Protein AF-W6ZY17-F1 (afdb_monomer)

Organism: NCBI:txid1237626

Structure (mmCIF, N/CA/C/O backbone):
data_AF-W6ZY17-F1
#
_entry.id   AF-W6ZY17-F1
#
loop_
_atom_site.group_PDB
_atom_site.id
_atom_site.type_symbol
_atom_site.label_atom_id
_atom_site.label_alt_id
_atom_site.label_comp_id
_atom_site.label_asym_id
_atom_site.label_entity_id
_atom_site.label_seq_id
_atom_site.pdbx_PDB_ins_code
_atom_site.Cartn_x
_atom_site.Cartn_y
_atom_site.Cartn_z
_atom_site.occupancy
_atom_site.B_iso_or_equiv
_atom_site.auth_seq_id
_atom_site.auth_comp_id
_atom_site.auth_asym_id
_atom_site.auth_atom_id
_atom_site.pdbx_PDB_model_num
ATOM 1 N N . MET A 1 1 ? 20.956 3.060 13.262 1.00 38.06 1 MET A N 1
ATOM 2 C CA . MET A 1 1 ? 20.795 1.591 13.210 1.00 38.06 1 MET A CA 1
ATOM 3 C C . MET A 1 1 ? 19.369 1.280 13.627 1.00 38.06 1 MET A C 1
ATOM 5 O O . MET A 1 1 ? 19.031 1.541 14.773 1.00 38.06 1 MET A O 1
ATOM 9 N N . GLY A 1 2 ? 18.515 0.884 12.680 1.00 46.09 2 GLY A N 1
ATOM 10 C CA . GLY A 1 2 ? 17.110 0.555 12.945 1.00 46.09 2 GLY A CA 1
ATOM 11 C C . GLY A 1 2 ? 16.987 -0.830 13.575 1.00 46.09 2 GLY A C 1
ATOM 12 O O . GLY A 1 2 ? 17.774 -1.718 13.255 1.00 46.09 2 GLY A O 1
ATOM 13 N N . LEU A 1 3 ? 16.044 -0.989 14.503 1.00 40.75 3 LEU A N 1
ATOM 14 C CA . LEU A 1 3 ? 15.750 -2.272 15.137 1.00 40.75 3 LEU A CA 1
ATOM 15 C C . LEU A 1 3 ? 15.208 -3.277 14.103 1.00 40.75 3 LEU A C 1
ATOM 17 O O . LEU A 1 3 ? 14.509 -2.864 13.174 1.00 40.75 3 LEU A O 1
ATOM 21 N N . PRO A 1 4 ? 15.487 -4.583 14.265 1.00 54.41 4 PRO A N 1
ATOM 22 C CA . PRO A 1 4 ? 14.850 -5.621 13.463 1.00 54.41 4 PRO A CA 1
ATOM 23 C C . PRO A 1 4 ? 13.333 -5.559 13.688 1.00 54.41 4 PRO A C 1
ATOM 25 O O . PRO A 1 4 ? 12.892 -5.430 14.826 1.00 54.41 4 PRO A O 1
ATOM 28 N N . TYR A 1 5 ? 12.546 -5.650 12.613 1.00 59.06 5 TYR A N 1
ATOM 29 C CA . TYR A 1 5 ? 11.080 -5.486 12.538 1.00 59.06 5 TYR A CA 1
ATOM 30 C C . TYR A 1 5 ? 10.223 -6.412 13.442 1.00 59.06 5 TYR A C 1
ATOM 32 O O . TYR A 1 5 ? 9.010 -6.510 13.257 1.00 59.06 5 TYR A O 1
ATOM 40 N N . GLN A 1 6 ? 10.814 -7.113 14.411 1.00 55.78 6 GLN A N 1
ATOM 41 C CA . GLN A 1 6 ? 10.125 -8.096 15.242 1.00 55.78 6 GLN A CA 1
ATOM 42 C C . GLN A 1 6 ? 9.003 -7.441 16.047 1.00 55.78 6 GLN A C 1
ATOM 44 O O . GLN A 1 6 ? 9.242 -6.573 16.884 1.00 55.78 6 GLN A O 1
ATOM 49 N N . GLY A 1 7 ? 7.769 -7.873 15.784 1.00 71.00 7 GLY A N 1
ATOM 50 C CA . GLY A 1 7 ? 6.582 -7.395 16.493 1.00 71.00 7 GLY A CA 1
ATOM 51 C C . GLY A 1 7 ? 6.106 -5.999 16.080 1.00 71.00 7 GLY A C 1
ATOM 52 O O . GLY A 1 7 ? 5.272 -5.411 16.770 1.00 71.00 7 GLY A O 1
ATOM 53 N N . VAL A 1 8 ? 6.600 -5.440 14.969 1.00 82.50 8 VAL A N 1
ATOM 54 C CA . VAL A 1 8 ? 6.052 -4.185 14.441 1.00 82.50 8 VAL A CA 1
ATOM 55 C C . VAL A 1 8 ? 4.723 -4.486 13.752 1.00 82.50 8 VAL A C 1
ATOM 57 O O . VAL A 1 8 ? 4.689 -5.079 12.676 1.00 82.50 8 VAL A O 1
ATOM 60 N N . SER A 1 9 ? 3.618 -4.070 14.375 1.00 92.69 9 SER A N 1
ATOM 61 C CA . SER A 1 9 ? 2.296 -4.136 13.740 1.00 92.69 9 SER A CA 1
ATOM 62 C C . SER A 1 9 ? 2.263 -3.319 12.442 1.00 92.69 9 SER A C 1
ATOM 64 O O . SER A 1 9 ? 2.920 -2.279 12.337 1.00 92.69 9 SER A O 1
ATOM 66 N N . PHE A 1 10 ? 1.445 -3.735 11.474 1.00 95.31 10 PHE A N 1
ATOM 67 C CA . PHE A 1 10 ? 1.304 -3.019 10.201 1.00 95.31 10 PHE A CA 1
ATOM 68 C C . PHE A 1 10 ? 0.855 -1.560 10.389 1.00 95.31 10 PHE A C 1
ATOM 70 O O . PHE A 1 10 ? 1.359 -0.651 9.731 1.00 95.31 10 PHE A O 1
ATOM 77 N N . LYS A 1 11 ? -0.019 -1.308 11.374 1.00 96.06 11 LYS A N 1
ATOM 78 C CA . LYS A 1 11 ? -0.367 0.045 11.834 1.00 96.06 11 LYS A CA 1
ATOM 79 C C . LYS A 1 11 ? 0.875 0.878 12.164 1.00 96.06 11 LYS A C 1
ATOM 81 O O . LYS A 1 11 ? 0.984 2.023 11.730 1.00 96.06 11 LYS A O 1
ATOM 86 N N . ASN A 1 12 ? 1.795 0.324 12.952 1.00 95.12 12 ASN A N 1
ATOM 87 C CA . ASN A 1 12 ? 2.995 1.039 13.383 1.00 95.12 12 ASN A CA 1
ATOM 88 C C . ASN A 1 12 ? 3.953 1.278 12.215 1.00 95.12 12 ASN A C 1
ATOM 90 O O . ASN A 1 12 ? 4.565 2.341 12.161 1.00 95.12 12 ASN A O 1
ATOM 94 N N . TYR A 1 13 ? 4.034 0.342 11.264 1.00 95.00 13 TYR A N 1
ATOM 95 C CA . TYR A 1 13 ? 4.748 0.565 10.009 1.00 95.00 13 TYR A CA 1
ATOM 96 C C . TYR A 1 13 ? 4.184 1.784 9.261 1.00 95.00 13 TYR A C 1
ATOM 98 O O . TYR A 1 13 ? 4.935 2.712 8.966 1.00 95.00 13 TYR A O 1
ATOM 106 N N . MET A 1 14 ? 2.863 1.864 9.075 1.00 97.00 14 MET A N 1
ATOM 107 C CA . MET A 1 14 ? 2.231 3.014 8.410 1.00 97.00 14 MET A CA 1
ATOM 108 C C . MET A 1 14 ? 2.504 4.340 9.128 1.00 97.00 14 MET A C 1
ATOM 110 O O . MET A 1 14 ? 2.848 5.335 8.495 1.00 97.00 14 MET A O 1
ATOM 114 N N . LEU A 1 15 ? 2.399 4.362 10.459 1.00 95.62 15 LEU A N 1
ATOM 115 C CA . LEU A 1 15 ? 2.688 5.561 11.253 1.00 95.62 15 LEU A CA 1
ATOM 116 C C . LEU A 1 15 ? 4.179 5.921 11.245 1.00 95.62 15 LEU A C 1
ATOM 118 O O . LEU A 1 15 ? 4.531 7.092 11.357 1.00 95.62 15 LEU A O 1
ATOM 122 N N . SER A 1 16 ? 5.077 4.950 11.076 1.00 94.38 16 SER A N 1
ATOM 123 C CA . SER A 1 16 ? 6.513 5.233 10.999 1.00 94.38 16 SER A CA 1
ATOM 124 C C . SER A 1 16 ? 6.873 6.101 9.788 1.00 94.38 16 SER A C 1
ATOM 126 O O . SER A 1 16 ? 7.794 6.916 9.879 1.00 94.38 16 SER A O 1
ATOM 128 N N . LEU A 1 17 ? 6.094 6.018 8.700 1.00 94.56 17 LEU A N 1
ATOM 129 C CA . LEU A 1 17 ? 6.279 6.851 7.511 1.00 94.56 17 LEU A CA 1
ATOM 130 C C . LEU A 1 17 ? 6.093 8.342 7.828 1.00 94.56 17 LEU A C 1
ATOM 132 O O . LEU A 1 17 ? 6.803 9.178 7.271 1.00 94.56 17 LEU A O 1
ATOM 136 N N . THR A 1 18 ? 5.217 8.699 8.778 1.00 92.94 18 THR A N 1
ATOM 137 C CA . THR A 1 18 ? 4.999 10.110 9.144 1.00 92.94 18 THR A CA 1
ATOM 138 C C . THR A 1 18 ? 6.190 10.736 9.861 1.00 92.94 18 THR A C 1
ATOM 140 O O . THR A 1 18 ? 6.436 11.930 9.711 1.00 92.94 18 THR A O 1
ATOM 143 N N . ASN A 1 19 ? 6.968 9.937 10.597 1.00 88.44 19 ASN A N 1
ATOM 144 C CA . ASN A 1 19 ? 8.129 10.426 11.350 1.00 88.44 19 ASN A CA 1
ATOM 145 C C . ASN A 1 19 ? 9.293 10.833 10.434 1.00 88.44 19 ASN A C 1
ATOM 147 O O . ASN A 1 19 ? 10.203 11.545 10.853 1.00 88.44 19 ASN A O 1
ATOM 151 N N . ARG A 1 20 ? 9.281 10.374 9.178 1.00 82.56 20 ARG A N 1
ATOM 152 C CA . ARG A 1 20 ? 10.317 10.698 8.191 1.00 82.56 20 ARG A CA 1
ATOM 153 C C . ARG A 1 20 ? 10.077 12.049 7.519 1.00 82.56 20 ARG A C 1
ATOM 155 O O . ARG A 1 20 ? 11.038 12.694 7.124 1.00 82.56 20 ARG A O 1
ATOM 162 N N . VAL A 1 21 ? 8.827 12.513 7.469 1.00 79.44 21 VAL A N 1
ATOM 163 C CA . VAL A 1 21 ? 8.467 13.827 6.907 1.00 79.44 21 VAL A CA 1
ATOM 164 C C . VAL A 1 21 ? 8.970 14.970 7.793 1.00 79.44 21 VAL A C 1
ATOM 166 O O . VAL A 1 21 ? 9.434 15.996 7.303 1.00 79.44 21 VAL A O 1
ATOM 169 N N . THR A 1 22 ? 8.918 14.795 9.116 1.00 63.94 22 THR A N 1
ATOM 170 C CA . THR A 1 22 ? 9.273 15.847 10.081 1.00 63.94 22 THR A CA 1
ATOM 171 C C . THR A 1 22 ? 10.752 16.218 10.076 1.00 63.94 22 THR A C 1
ATOM 173 O O . THR A 1 22 ? 11.078 17.339 10.442 1.00 63.94 22 THR A O 1
ATOM 176 N N . GLY A 1 23 ? 11.639 15.315 9.645 1.00 60.38 23 GLY A N 1
ATOM 177 C CA . GLY A 1 23 ? 13.075 15.597 9.567 1.00 60.38 23 GLY A CA 1
ATOM 178 C C . GLY A 1 23 ? 13.468 16.515 8.408 1.00 60.38 23 GLY A C 1
ATOM 179 O O . GLY A 1 23 ? 14.527 17.124 8.462 1.00 60.38 23 GLY A O 1
ATOM 180 N N . THR A 1 24 ? 12.632 16.623 7.372 1.00 57.47 24 THR A N 1
ATOM 181 C CA . THR A 1 24 ? 12.942 17.395 6.155 1.00 57.47 24 THR A CA 1
ATOM 182 C C . THR A 1 24 ? 12.257 18.763 6.142 1.00 57.47 24 THR A C 1
ATOM 184 O O . THR A 1 24 ? 12.752 19.697 5.524 1.00 57.47 24 THR A O 1
ATOM 187 N N . LEU A 1 25 ? 11.127 18.912 6.844 1.00 56.41 25 LEU A N 1
ATOM 188 C CA . LEU A 1 25 ? 10.341 20.152 6.835 1.00 56.41 25 LEU A CA 1
ATOM 189 C C . LEU A 1 25 ? 10.909 21.273 7.720 1.00 56.41 25 LEU A C 1
ATOM 191 O O . LEU A 1 25 ? 10.518 22.420 7.539 1.00 56.41 25 LEU A O 1
ATOM 195 N N . SER A 1 26 ? 11.804 20.984 8.670 1.00 56.00 26 SER A N 1
ATOM 196 C CA . SER A 1 26 ? 12.344 22.007 9.582 1.00 56.00 26 SER A CA 1
ATOM 197 C C . SER A 1 26 ? 13.368 22.952 8.946 1.00 56.00 26 SER A C 1
ATOM 199 O O . SER A 1 26 ? 13.717 23.947 9.568 1.00 56.00 26 SER A O 1
ATOM 201 N N . GLU A 1 27 ? 13.858 22.660 7.740 1.00 56.84 27 GLU A N 1
ATOM 202 C CA . GLU A 1 27 ? 14.923 23.442 7.084 1.00 56.84 27 GLU A CA 1
ATOM 203 C C . GLU A 1 27 ? 14.443 24.223 5.854 1.00 56.84 27 GLU A C 1
ATOM 205 O O . GLU A 1 27 ? 15.223 24.927 5.219 1.00 56.84 27 GLU A O 1
ATOM 210 N N . ILE A 1 28 ? 13.157 24.122 5.513 1.00 55.88 28 ILE A N 1
ATOM 211 C CA . ILE A 1 28 ? 12.610 24.684 4.282 1.00 55.88 28 ILE A CA 1
ATOM 212 C C . ILE A 1 28 ? 11.568 25.755 4.630 1.00 55.88 28 ILE A C 1
ATOM 214 O O . ILE A 1 28 ? 10.365 25.525 4.540 1.00 55.88 28 ILE A O 1
ATOM 218 N N . GLU A 1 29 ? 12.033 26.932 5.054 1.00 57.31 29 GLU A N 1
ATOM 219 C CA . GLU A 1 29 ? 11.161 28.084 5.345 1.00 57.31 29 GLU A CA 1
ATOM 220 C C . GLU A 1 29 ? 10.654 28.811 4.082 1.00 57.31 29 GLU A C 1
ATOM 222 O O . GLU A 1 29 ? 9.789 29.672 4.206 1.00 57.31 29 GLU A O 1
ATOM 227 N N . ASP A 1 30 ? 11.121 28.458 2.873 1.00 59.78 30 ASP A N 1
ATOM 228 C CA . ASP A 1 30 ? 10.898 29.299 1.680 1.00 59.78 30 ASP A CA 1
ATOM 229 C C . ASP A 1 30 ? 10.679 28.532 0.353 1.00 59.78 30 ASP A C 1
ATOM 231 O O . ASP A 1 30 ? 11.086 28.983 -0.719 1.00 59.78 30 ASP A O 1
ATOM 235 N N . VAL A 1 31 ? 10.060 27.341 0.381 1.00 50.50 31 VAL A N 1
ATOM 236 C CA . VAL A 1 31 ? 9.785 26.584 -0.860 1.00 50.50 31 VAL A CA 1
ATOM 237 C C . VAL A 1 31 ? 8.397 26.869 -1.422 1.00 50.50 31 VAL A C 1
ATOM 239 O O . VAL A 1 31 ? 7.363 26.609 -0.806 1.00 50.50 31 VAL A O 1
ATOM 242 N N . SER A 1 32 ? 8.439 27.390 -2.648 1.00 55.50 32 SER A N 1
ATOM 243 C CA . SER A 1 32 ? 7.360 27.530 -3.619 1.00 55.50 32 SER A CA 1
ATOM 244 C C . SER A 1 32 ? 6.426 26.316 -3.684 1.00 55.50 32 SER A C 1
ATOM 246 O O . SER A 1 32 ? 6.858 25.184 -3.503 1.00 55.50 32 SER A O 1
ATOM 248 N N . GLU A 1 33 ? 5.165 26.577 -4.034 1.00 51.97 33 GLU A N 1
ATOM 249 C CA . GLU A 1 33 ? 3.956 25.731 -4.016 1.00 51.97 33 GLU A CA 1
ATOM 250 C C . GLU A 1 33 ? 4.000 24.276 -4.549 1.00 51.97 33 GLU A C 1
ATOM 252 O O . GLU A 1 33 ? 2.980 23.587 -4.471 1.00 51.97 33 GLU A O 1
ATOM 257 N N . GLU A 1 34 ? 5.125 23.735 -5.016 1.00 57.84 34 GLU A N 1
ATOM 258 C CA . GLU A 1 34 ? 5.259 22.302 -5.317 1.00 57.84 34 GLU A CA 1
ATOM 259 C C . GLU A 1 34 ? 5.481 21.509 -4.017 1.00 57.84 34 GLU A C 1
ATOM 261 O O . GLU A 1 34 ? 6.563 21.023 -3.696 1.00 57.84 34 GLU A O 1
ATOM 266 N N . ALA A 1 35 ? 4.420 21.439 -3.210 1.00 69.69 35 ALA A N 1
ATOM 267 C CA . ALA A 1 35 ? 4.436 20.970 -1.828 1.00 69.69 35 ALA A CA 1
ATOM 268 C C . ALA A 1 35 ? 4.568 19.436 -1.707 1.00 69.69 35 ALA A C 1
ATOM 270 O O . ALA A 1 35 ? 3.631 18.741 -1.291 1.00 69.69 35 ALA A O 1
ATOM 271 N N . ASN A 1 36 ? 5.736 18.905 -2.068 1.00 84.81 36 ASN A N 1
ATOM 272 C CA . ASN A 1 36 ? 6.119 17.517 -1.820 1.00 84.81 36 ASN A CA 1
ATOM 273 C C . ASN A 1 36 ? 5.947 17.174 -0.333 1.00 84.81 36 ASN A C 1
ATOM 275 O O . ASN A 1 36 ? 6.361 17.922 0.551 1.00 84.81 36 ASN A O 1
ATOM 279 N N . GLY A 1 37 ? 5.301 16.046 -0.037 1.00 87.25 37 GLY A N 1
ATOM 280 C CA . GLY A 1 37 ? 5.108 15.577 1.339 1.00 87.25 37 GLY A CA 1
ATOM 281 C C . GLY A 1 37 ? 3.963 16.229 2.115 1.00 87.25 37 GLY A C 1
ATOM 282 O O . GLY A 1 37 ? 3.685 15.825 3.249 1.00 87.25 37 GLY A O 1
ATOM 283 N N . ARG A 1 38 ? 3.242 17.197 1.528 1.00 90.44 38 ARG A N 1
ATOM 284 C CA . ARG A 1 38 ? 2.147 17.904 2.215 1.00 90.44 38 ARG A CA 1
ATOM 285 C C . ARG A 1 38 ? 1.043 16.961 2.684 1.00 90.44 38 ARG A C 1
ATOM 287 O O . ARG A 1 38 ? 0.522 17.140 3.783 1.00 90.44 38 ARG A O 1
ATOM 294 N N . ARG A 1 39 ? 0.676 15.962 1.873 1.00 94.31 39 ARG A N 1
ATOM 295 C CA . ARG A 1 39 ? -0.412 15.030 2.206 1.00 94.31 39 ARG A CA 1
ATOM 296 C C . ARG A 1 39 ? -0.068 14.209 3.444 1.00 94.31 39 ARG A C 1
ATOM 298 O O . ARG A 1 39 ? -0.849 14.202 4.393 1.00 94.31 39 ARG A O 1
ATOM 305 N N . LEU A 1 40 ? 1.111 13.593 3.483 1.00 94.50 40 LEU A N 1
ATOM 306 C CA . LEU A 1 40 ? 1.540 12.827 4.652 1.00 94.50 40 LEU A CA 1
ATOM 307 C C . LEU A 1 40 ? 1.761 13.720 5.887 1.00 94.50 40 LEU A C 1
ATOM 309 O O . LEU A 1 40 ? 1.466 13.300 7.003 1.00 94.50 40 LEU A O 1
ATOM 313 N N . GLY A 1 41 ? 2.186 14.974 5.695 1.00 93.12 41 GLY A N 1
ATOM 314 C CA . GLY A 1 41 ? 2.264 15.980 6.759 1.00 93.12 41 GLY A CA 1
ATOM 315 C C . GLY A 1 41 ? 0.907 16.398 7.349 1.00 93.12 41 GLY A C 1
ATOM 316 O O . GLY A 1 41 ? 0.846 16.824 8.500 1.00 93.12 41 GLY A O 1
ATOM 317 N N . ILE A 1 42 ? -0.191 16.267 6.597 1.00 92.56 42 ILE A N 1
ATOM 318 C CA . ILE A 1 42 ? -1.558 16.429 7.123 1.00 92.56 42 ILE A CA 1
ATOM 319 C C . ILE A 1 42 ? -1.954 15.174 7.907 1.00 92.56 42 ILE A C 1
ATOM 321 O O . ILE A 1 42 ? -2.420 15.278 9.037 1.00 92.56 42 ILE A O 1
ATOM 325 N N . LEU A 1 43 ? -1.690 13.988 7.348 1.00 94.75 43 LEU A N 1
ATOM 326 C CA . LEU A 1 43 ? -1.989 12.697 7.983 1.00 94.75 43 LEU A CA 1
ATOM 327 C C . LEU A 1 43 ? -1.157 12.420 9.248 1.00 94.75 43 LEU A C 1
ATOM 329 O O . LEU A 1 43 ? -1.493 11.530 10.027 1.00 94.75 43 LEU A O 1
ATOM 333 N N . SER A 1 44 ? -0.075 13.161 9.484 1.00 94.44 44 SER A N 1
ATOM 334 C CA . SER A 1 44 ? 0.726 13.062 10.709 1.00 94.44 44 SER A CA 1
ATOM 335 C C . SER A 1 44 ? 0.122 13.826 11.891 1.00 94.44 44 SER A C 1
ATOM 337 O O . SER A 1 44 ? 0.475 13.549 13.042 1.00 94.44 44 SER A O 1
ATOM 339 N N . LYS A 1 45 ? -0.820 14.740 11.636 1.00 94.75 45 LYS A N 1
ATOM 340 C CA . LYS A 1 45 ? -1.479 15.557 12.657 1.00 94.75 45 LYS A CA 1
ATOM 341 C C . LYS A 1 45 ? -2.759 14.879 13.131 1.00 94.75 45 LYS A C 1
ATOM 343 O O . LYS A 1 45 ? -3.470 14.257 12.352 1.00 94.75 45 LYS A O 1
ATOM 348 N N . ASP A 1 46 ? -3.032 14.991 14.424 1.00 95.94 46 ASP A N 1
ATOM 349 C CA . ASP A 1 46 ? -4.297 14.550 15.012 1.00 95.94 46 ASP A CA 1
ATOM 350 C C . ASP A 1 46 ? -5.333 15.664 14.799 1.00 95.94 46 ASP A C 1
ATOM 352 O O . ASP A 1 46 ? -5.206 16.740 15.384 1.00 95.94 46 ASP A O 1
ATOM 356 N N . THR A 1 47 ? -6.299 15.453 13.901 1.00 96.00 47 THR A N 1
ATOM 357 C CA . THR A 1 47 ? -7.299 16.468 13.519 1.00 96.00 47 THR A CA 1
ATOM 358 C C . THR A 1 47 ? -8.710 15.887 13.552 1.00 96.00 47 THR A C 1
ATOM 360 O O . THR A 1 47 ? -8.911 14.711 13.274 1.00 96.00 47 THR A O 1
ATOM 363 N N . ASP A 1 48 ? -9.722 16.698 13.857 1.00 96.00 48 ASP A N 1
ATOM 364 C CA . ASP A 1 48 ? -11.126 16.251 13.792 1.00 96.00 48 ASP A CA 1
ATOM 365 C C . ASP A 1 48 ? -11.692 16.261 12.352 1.00 96.00 48 ASP A C 1
ATOM 367 O O . ASP A 1 48 ? -12.860 15.940 12.130 1.00 96.00 48 ASP A O 1
ATOM 371 N N . GLU A 1 49 ? -10.871 16.614 11.360 1.00 95.88 49 GLU A N 1
ATOM 372 C CA . GLU A 1 49 ? -11.265 16.699 9.953 1.00 95.88 49 GLU A CA 1
ATOM 373 C C . GLU A 1 49 ? -11.473 15.314 9.331 1.00 95.88 49 GLU A C 1
ATOM 375 O O . GLU A 1 49 ? -10.858 14.320 9.725 1.00 95.88 49 GLU A O 1
ATOM 380 N N . ILE A 1 50 ? -12.340 15.241 8.322 1.00 95.88 50 ILE A N 1
ATOM 381 C CA . ILE A 1 50 ? -12.510 14.030 7.521 1.00 95.88 50 ILE A CA 1
ATOM 382 C C . ILE A 1 50 ? -11.347 13.935 6.531 1.00 95.88 50 ILE A C 1
ATOM 384 O O . ILE A 1 50 ? -11.021 14.890 5.831 1.00 95.88 50 ILE A O 1
ATOM 388 N N . ILE A 1 51 ? -10.727 12.762 6.462 1.00 94.69 51 ILE A N 1
ATOM 389 C CA . ILE A 1 51 ? -9.716 12.442 5.465 1.00 94.69 51 ILE A CA 1
ATOM 390 C C . ILE A 1 51 ? -10.425 11.978 4.193 1.00 94.69 51 ILE A C 1
ATOM 392 O O . ILE A 1 51 ? -10.861 10.827 4.086 1.00 94.69 51 ILE A O 1
ATOM 396 N N . ASP A 1 52 ? -10.499 12.876 3.218 1.00 94.00 52 ASP A N 1
ATOM 397 C CA . ASP A 1 52 ? -11.018 12.578 1.884 1.00 94.00 52 ASP A CA 1
ATOM 398 C C . ASP A 1 52 ? -9.969 11.924 0.973 1.00 94.00 52 ASP A C 1
ATOM 400 O O . ASP A 1 52 ? -8.772 11.870 1.294 1.00 94.00 52 ASP A O 1
ATOM 404 N N . VAL A 1 53 ? -10.437 11.428 -0.180 1.00 93.12 53 VAL A N 1
ATOM 405 C CA . VAL A 1 53 ? -9.593 10.959 -1.292 1.00 93.12 53 VAL A CA 1
ATOM 406 C C . VAL A 1 53 ? -8.549 12.030 -1.597 1.00 93.12 53 VAL A C 1
ATOM 408 O O . VAL A 1 53 ? -8.869 13.216 -1.687 1.00 93.12 53 VAL A O 1
ATOM 411 N N . TRP A 1 54 ? -7.291 11.632 -1.756 1.00 92.50 54 TRP A N 1
ATOM 412 C CA . TRP A 1 54 ? -6.259 12.595 -2.101 1.00 92.50 54 TRP A CA 1
ATOM 413 C C . TRP A 1 54 ? -6.482 13.145 -3.520 1.00 92.50 54 TRP A C 1
ATOM 415 O O . TRP A 1 54 ? -6.436 12.408 -4.504 1.00 92.50 54 TRP A O 1
ATOM 425 N N . ASN A 1 55 ? -6.716 14.456 -3.616 1.00 87.38 55 ASN A N 1
ATOM 426 C CA . ASN A 1 55 ? -7.058 15.167 -4.854 1.00 87.38 55 ASN A CA 1
ATOM 427 C C . ASN A 1 55 ? -6.044 14.988 -5.999 1.00 87.38 55 ASN A C 1
ATOM 429 O O . ASN A 1 55 ? -6.414 15.086 -7.166 1.00 87.38 55 ASN A O 1
ATOM 433 N N . TRP A 1 56 ? -4.780 14.698 -5.689 1.00 86.12 56 TRP A N 1
ATOM 434 C CA . TRP A 1 56 ? -3.749 14.433 -6.693 1.00 86.12 56 TRP A CA 1
ATOM 435 C C . TRP A 1 56 ? -4.112 13.253 -7.605 1.00 86.12 56 TRP A C 1
ATOM 437 O O . TRP A 1 56 ? -3.802 13.272 -8.795 1.00 86.12 56 TRP A O 1
ATOM 447 N N . PHE A 1 57 ? -4.850 12.262 -7.090 1.00 84.56 57 PHE A N 1
ATOM 448 C CA . PHE A 1 57 ? -5.328 11.144 -7.904 1.00 84.56 57 PHE A CA 1
ATOM 449 C C . PHE A 1 57 ? -6.257 11.588 -9.038 1.00 84.56 57 PHE A C 1
ATOM 451 O O . PHE A 1 57 ? -6.221 11.003 -10.119 1.00 84.56 57 PHE A O 1
ATOM 458 N N . GLU A 1 58 ? -7.053 12.634 -8.817 1.00 80.38 58 GLU A N 1
ATOM 459 C CA . GLU A 1 58 ? -7.978 13.178 -9.816 1.00 80.38 58 GLU A CA 1
ATOM 460 C C . GLU A 1 58 ? -7.259 14.091 -10.821 1.00 80.38 58 GLU A C 1
ATOM 462 O O . GLU A 1 58 ? -7.622 14.139 -11.994 1.00 80.38 58 GLU A O 1
ATOM 467 N N . GLN A 1 59 ? -6.187 14.767 -10.394 1.00 79.50 59 GLN A N 1
ATOM 468 C CA . GLN A 1 59 ? -5.372 15.621 -11.269 1.00 79.50 59 GLN A CA 1
ATO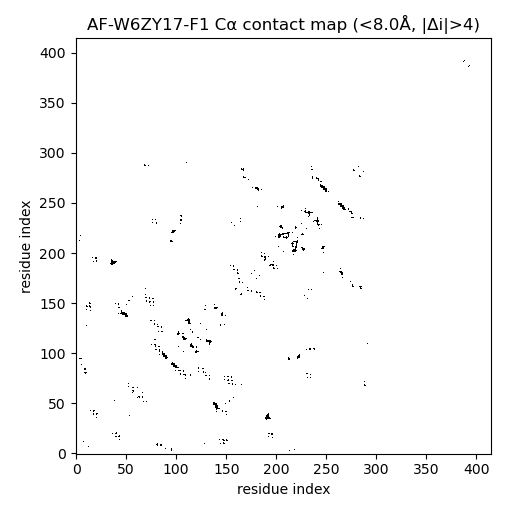M 469 C C . GLN A 1 59 ? -4.597 14.821 -12.325 1.00 79.50 59 GLN A C 1
ATOM 471 O O . GLN A 1 59 ? -4.273 15.354 -13.384 1.00 79.50 59 GLN A O 1
ATOM 476 N N . GLY A 1 60 ? -4.348 13.531 -12.081 1.00 78.19 60 GLY A N 1
ATOM 477 C CA . GLY A 1 60 ? -3.656 12.631 -13.008 1.00 78.19 60 GLY A CA 1
ATOM 478 C C . GLY A 1 60 ? -4.436 12.252 -14.275 1.00 78.19 60 GLY A C 1
ATOM 479 O O . GLY A 1 60 ? -4.003 11.345 -14.983 1.00 78.19 60 GLY A O 1
ATOM 480 N N . GLY A 1 61 ? -5.583 12.888 -14.551 1.00 80.75 61 GLY A N 1
ATOM 481 C CA . GLY A 1 61 ? -6.419 12.618 -15.728 1.00 80.75 61 GLY A CA 1
ATOM 482 C C . GLY A 1 61 ? -7.225 11.318 -15.649 1.00 80.75 61 GLY A C 1
ATOM 483 O O . GLY A 1 61 ? -7.825 10.903 -16.640 1.00 80.75 61 GLY A O 1
ATOM 484 N N . HIS A 1 62 ? -7.244 10.670 -14.483 1.00 82.44 62 HIS A N 1
ATOM 485 C CA . HIS A 1 62 ? -8.064 9.488 -14.236 1.00 82.44 62 HIS A CA 1
ATOM 486 C C . HIS A 1 62 ? -9.529 9.879 -14.040 1.00 82.44 62 HIS A C 1
ATOM 488 O O . HIS A 1 62 ? -9.832 10.933 -13.483 1.00 82.44 62 HIS A O 1
ATOM 494 N N . ASP A 1 63 ? -10.450 9.006 -14.451 1.00 86.94 63 ASP A N 1
ATOM 495 C CA . ASP A 1 63 ? -11.870 9.162 -14.123 1.00 86.94 63 ASP A CA 1
ATOM 496 C C . ASP A 1 63 ? -12.037 9.203 -12.595 1.00 86.94 63 ASP A C 1
ATOM 498 O O . ASP A 1 63 ? -11.718 8.233 -11.900 1.00 86.94 63 ASP A O 1
ATOM 502 N N . SER A 1 64 ? -12.554 10.316 -12.065 1.00 88.62 64 SER A N 1
ATOM 503 C CA . SER A 1 64 ? -12.773 10.509 -10.626 1.00 88.62 64 SER A CA 1
ATOM 504 C C . SER A 1 64 ? -13.663 9.418 -10.027 1.00 88.62 64 SER A C 1
ATOM 506 O O . SER A 1 64 ? -13.476 9.006 -8.881 1.00 88.62 64 SER A O 1
ATOM 508 N N . THR A 1 65 ? -14.579 8.854 -10.820 1.00 89.06 65 THR A N 1
ATOM 509 C CA . THR A 1 65 ? -15.406 7.717 -10.402 1.00 89.06 65 THR A CA 1
ATOM 510 C C . THR A 1 65 ? -14.565 6.457 -10.206 1.00 89.06 65 THR A C 1
ATOM 512 O O . THR A 1 65 ? -14.775 5.719 -9.241 1.00 89.06 65 THR A O 1
ATOM 515 N N . ALA A 1 66 ? -13.610 6.197 -11.102 1.00 87.31 66 ALA A N 1
ATOM 516 C CA . ALA A 1 66 ? -12.703 5.059 -10.998 1.00 87.31 66 ALA A CA 1
ATOM 517 C C . ALA A 1 66 ? -11.752 5.217 -9.803 1.00 87.31 66 ALA A C 1
ATOM 519 O O . ALA A 1 66 ? -11.608 4.282 -9.014 1.00 87.31 66 ALA A O 1
ATOM 520 N N . VAL A 1 67 ? -11.185 6.414 -9.613 1.00 90.81 67 VAL A N 1
ATOM 521 C CA . VAL A 1 67 ? -10.343 6.749 -8.453 1.00 90.81 67 VAL A CA 1
ATOM 522 C C . VAL A 1 67 ? -11.104 6.538 -7.146 1.00 90.81 67 VAL A C 1
ATOM 524 O O . VAL A 1 67 ? -10.590 5.894 -6.232 1.00 90.81 67 VAL A O 1
ATOM 527 N N . ARG A 1 68 ? -12.352 7.014 -7.052 1.00 90.56 68 ARG A N 1
ATOM 528 C CA . ARG A 1 68 ? -13.166 6.840 -5.843 1.00 90.56 68 ARG A CA 1
ATOM 529 C C . ARG A 1 68 ? -13.441 5.368 -5.536 1.00 90.56 68 ARG A C 1
ATOM 531 O O . ARG A 1 68 ? -13.306 4.958 -4.388 1.00 90.56 68 ARG A O 1
ATOM 538 N N . ARG A 1 69 ? -13.749 4.553 -6.550 1.00 89.75 69 ARG A N 1
ATOM 539 C CA . ARG A 1 69 ? -13.930 3.100 -6.371 1.00 89.75 69 ARG A CA 1
ATOM 540 C C . ARG A 1 69 ? -12.650 2.415 -5.901 1.00 89.75 69 ARG A C 1
ATOM 542 O O . ARG A 1 69 ? -12.710 1.551 -5.031 1.00 89.75 69 ARG A O 1
ATOM 549 N N . LEU A 1 70 ? -11.491 2.803 -6.438 1.00 91.19 70 LEU A N 1
ATOM 550 C CA . LEU A 1 70 ? -10.209 2.293 -5.945 1.00 91.19 70 LEU A CA 1
ATOM 551 C C . LEU A 1 70 ? -9.966 2.681 -4.492 1.00 91.19 70 LEU A C 1
ATOM 553 O O . LEU A 1 70 ? -9.539 1.847 -3.699 1.00 91.19 70 LEU A O 1
ATOM 557 N N . TRP A 1 71 ? -10.272 3.925 -4.134 1.00 92.25 71 TRP A N 1
ATOM 558 C CA . TRP A 1 71 ? -10.158 4.397 -2.763 1.00 92.25 71 TRP A CA 1
ATOM 559 C C . TRP A 1 71 ? -11.062 3.615 -1.804 1.00 92.25 71 TRP A C 1
ATOM 561 O O . TRP A 1 71 ? -10.665 3.273 -0.690 1.00 92.25 71 TRP A O 1
ATOM 571 N N . GLU A 1 72 ? -12.294 3.313 -2.201 1.00 91.06 72 GLU A N 1
ATOM 572 C CA . GLU A 1 72 ? -13.213 2.472 -1.425 1.00 91.06 72 GLU A CA 1
ATOM 573 C C . GLU A 1 72 ? -12.691 1.033 -1.310 1.00 91.06 72 GLU A C 1
ATOM 575 O O . GLU A 1 72 ? -12.689 0.452 -0.224 1.00 91.06 72 GLU A O 1
ATOM 580 N N . TYR A 1 73 ? -12.160 0.472 -2.397 1.00 91.81 73 TYR A N 1
ATOM 581 C CA . TYR A 1 73 ? -11.576 -0.867 -2.397 1.00 91.81 73 TYR A CA 1
ATOM 582 C C . TYR A 1 73 ? -10.287 -0.967 -1.564 1.00 91.81 73 TYR A C 1
ATOM 584 O O . TYR A 1 73 ? -10.025 -1.998 -0.927 1.00 91.81 73 TYR A O 1
ATOM 592 N N . SER A 1 74 ? -9.488 0.102 -1.512 1.00 94.94 74 SER A N 1
ATOM 593 C CA . SER A 1 74 ? -8.242 0.135 -0.744 1.00 94.94 74 SER A CA 1
ATOM 594 C C . SER A 1 74 ? -8.486 -0.026 0.758 1.00 94.94 74 SER A C 1
ATOM 596 O O . SER A 1 74 ? -7.653 -0.621 1.432 1.00 94.94 74 SER A O 1
ATOM 598 N N . LEU A 1 75 ? -9.662 0.358 1.280 1.00 94.62 75 LEU A N 1
ATOM 599 C CA . LEU A 1 75 ? -10.063 0.075 2.667 1.00 94.62 75 LEU A CA 1
ATOM 600 C C . LEU A 1 75 ? -10.043 -1.431 2.964 1.00 94.62 75 LEU A C 1
ATOM 602 O O . LEU A 1 75 ? -9.423 -1.878 3.929 1.00 94.62 75 LEU A O 1
ATOM 606 N N . ARG A 1 76 ? -10.699 -2.228 2.113 1.00 93.06 76 ARG A N 1
ATOM 607 C CA . ARG A 1 76 ? -10.755 -3.690 2.276 1.00 93.06 76 ARG A CA 1
ATOM 608 C C . ARG A 1 76 ? -9.378 -4.311 2.078 1.00 93.06 76 ARG A C 1
ATOM 610 O O . ARG A 1 76 ? -9.014 -5.225 2.812 1.00 93.06 76 ARG A O 1
ATOM 617 N N . SER A 1 77 ? -8.612 -3.788 1.122 1.00 95.00 77 SER A N 1
ATOM 618 C CA . SER A 1 77 ? -7.241 -4.232 0.862 1.00 95.00 77 SER A CA 1
ATOM 619 C C . SER A 1 77 ? -6.338 -3.999 2.071 1.00 95.00 77 SER A C 1
ATOM 621 O O . SER A 1 77 ? -5.645 -4.915 2.489 1.00 95.00 77 SER A O 1
ATOM 623 N N . CYS A 1 78 ? -6.419 -2.830 2.706 1.00 97.31 78 CYS A N 1
ATOM 624 C CA . CYS A 1 78 ? -5.666 -2.511 3.915 1.00 97.31 78 CYS A CA 1
ATOM 625 C C . CYS A 1 78 ? -6.015 -3.425 5.092 1.00 97.31 78 CYS A C 1
ATOM 627 O O . CYS A 1 78 ? -5.113 -3.933 5.749 1.00 97.31 78 CYS A O 1
ATOM 629 N N . ILE A 1 79 ? -7.300 -3.710 5.324 1.00 95.75 79 ILE A N 1
ATOM 630 C CA . ILE A 1 79 ? -7.719 -4.654 6.375 1.00 95.75 79 ILE A CA 1
ATOM 631 C C . ILE A 1 79 ? -7.161 -6.061 6.108 1.00 95.75 79 ILE A C 1
ATOM 633 O O . ILE A 1 79 ? -6.678 -6.720 7.028 1.00 95.75 79 ILE A O 1
ATOM 637 N N . LYS A 1 80 ? -7.181 -6.519 4.848 1.00 95.44 80 LYS A N 1
ATOM 638 C CA . LYS A 1 80 ? -6.578 -7.806 4.469 1.00 95.44 80 LYS A CA 1
ATOM 639 C C . LYS A 1 80 ? -5.061 -7.816 4.646 1.00 95.44 80 LYS A C 1
ATOM 641 O O . LYS A 1 80 ? -4.537 -8.799 5.160 1.00 95.44 80 LYS A O 1
ATOM 646 N N . LEU A 1 81 ? -4.378 -6.741 4.252 1.00 96.62 81 LEU A N 1
ATOM 647 C CA . LEU A 1 81 ? -2.932 -6.586 4.429 1.00 96.62 81 LEU A CA 1
ATOM 648 C C . LEU A 1 81 ? -2.544 -6.612 5.904 1.00 96.62 81 LEU A C 1
ATOM 650 O O . LEU A 1 81 ? -1.595 -7.299 6.253 1.00 96.62 81 LEU A O 1
ATOM 654 N N . GLU A 1 82 ? -3.289 -5.927 6.775 1.00 96.88 82 GLU A N 1
ATOM 655 C CA . GLU A 1 82 ? -3.035 -5.952 8.219 1.00 96.88 82 GLU A CA 1
ATOM 656 C C . GLU A 1 82 ? -3.160 -7.369 8.785 1.00 96.88 82 GLU A C 1
ATOM 658 O O . GLU A 1 82 ? -2.309 -7.818 9.551 1.00 96.88 82 GLU A O 1
ATOM 663 N N . ALA A 1 83 ? -4.212 -8.090 8.404 1.00 95.75 83 ALA A N 1
ATOM 664 C CA . ALA A 1 83 ? -4.415 -9.457 8.856 1.00 95.75 83 ALA A CA 1
ATOM 665 C C . ALA A 1 83 ? -3.341 -10.414 8.326 1.00 95.75 83 ALA A C 1
ATOM 667 O O . ALA A 1 83 ? -2.813 -11.220 9.088 1.00 95.75 83 ALA A O 1
ATOM 668 N N . TRP A 1 84 ? -2.962 -10.288 7.053 1.00 95.44 84 TRP A N 1
ATOM 669 C CA . TRP A 1 84 ? -1.851 -11.045 6.480 1.00 95.44 84 TRP A CA 1
ATOM 670 C C . TRP A 1 84 ? -0.520 -10.727 7.171 1.00 95.44 84 TRP A C 1
ATOM 672 O O . TRP A 1 84 ? 0.220 -11.648 7.506 1.00 95.44 84 TRP A O 1
ATOM 682 N N . TRP A 1 85 ? -0.253 -9.453 7.463 1.00 95.44 85 TRP A N 1
ATOM 683 C CA . TRP A 1 85 ? 0.955 -9.017 8.162 1.00 95.44 85 TRP A CA 1
ATOM 684 C C . TRP A 1 85 ? 1.035 -9.600 9.574 1.00 95.44 85 TRP A C 1
ATOM 686 O O . TRP A 1 85 ? 2.081 -10.092 9.985 1.00 95.44 85 TRP A O 1
ATOM 696 N N . ASN A 1 86 ? -0.076 -9.597 10.315 1.00 93.38 86 ASN A N 1
ATOM 697 C CA . ASN A 1 86 ? -0.136 -10.201 11.649 1.00 93.38 86 ASN A CA 1
ATOM 698 C C . ASN A 1 86 ? -0.071 -11.739 11.622 1.00 93.38 86 ASN A C 1
ATOM 700 O O . ASN A 1 86 ? 0.180 -12.357 12.650 1.00 93.38 86 ASN A O 1
ATOM 704 N N . ASN A 1 87 ? -0.250 -12.366 10.457 1.00 93.69 87 ASN A N 1
ATOM 705 C CA . ASN A 1 87 ? -0.052 -13.802 10.259 1.00 93.69 87 ASN A CA 1
ATOM 706 C C . ASN A 1 87 ? 1.399 -14.162 9.870 1.00 93.69 87 ASN A C 1
ATOM 708 O O . ASN A 1 87 ? 1.708 -15.335 9.670 1.00 93.69 87 ASN A O 1
ATOM 712 N N . LEU A 1 88 ? 2.313 -13.196 9.749 1.00 92.81 88 LEU A N 1
ATOM 713 C CA . LEU A 1 88 ? 3.715 -13.491 9.451 1.00 92.81 88 LEU A CA 1
ATOM 714 C C . LEU A 1 88 ? 4.398 -14.196 10.630 1.00 92.81 88 LEU A C 1
ATOM 716 O O . LEU A 1 88 ? 4.327 -13.754 11.776 1.00 92.81 88 LEU A O 1
ATOM 720 N N . GLN A 1 89 ? 5.110 -15.284 10.337 1.00 90.06 89 GLN A N 1
ATOM 721 C CA . GLN A 1 89 ? 5.869 -16.047 11.321 1.00 90.06 89 GLN A CA 1
ATOM 722 C C . GLN A 1 89 ? 7.352 -15.718 11.213 1.00 90.06 89 GLN A C 1
ATOM 724 O O . GLN A 1 89 ? 7.968 -15.848 10.156 1.00 90.06 89 GLN A O 1
ATOM 729 N N . ASN A 1 90 ? 7.946 -15.323 12.332 1.00 84.44 90 ASN A N 1
ATOM 730 C CA . ASN A 1 90 ? 9.381 -15.107 12.426 1.00 84.44 90 ASN A CA 1
ATOM 731 C C . ASN A 1 90 ? 10.096 -16.459 12.576 1.00 84.44 90 ASN A C 1
ATOM 733 O O . ASN A 1 90 ? 9.907 -17.147 13.579 1.00 84.44 90 ASN A O 1
ATOM 737 N N . LYS A 1 91 ? 10.932 -16.835 11.600 1.00 76.12 91 LYS A N 1
ATOM 738 C CA . LYS A 1 91 ? 11.672 -18.111 11.622 1.00 76.12 91 LYS A CA 1
ATOM 739 C C . LYS A 1 91 ? 12.949 -18.104 12.462 1.00 76.12 91 LYS A C 1
ATOM 741 O O . LYS A 1 91 ? 13.661 -19.104 12.496 1.00 76.12 91 LYS A O 1
ATOM 746 N N . GLY A 1 92 ? 13.230 -17.017 13.174 1.00 67.25 92 GLY A N 1
ATOM 747 C CA . GLY A 1 92 ? 14.335 -16.944 14.118 1.00 67.25 92 GLY A CA 1
ATOM 748 C C . GLY A 1 92 ? 15.033 -15.590 14.102 1.00 67.25 92 GLY A C 1
ATOM 749 O O . GLY A 1 92 ? 15.127 -14.904 13.084 1.00 67.25 92 GLY A O 1
ATOM 750 N N . VAL A 1 93 ? 15.571 -15.220 15.263 1.00 59.81 93 VAL A N 1
ATOM 751 C CA . VAL A 1 93 ? 16.176 -13.903 15.516 1.00 59.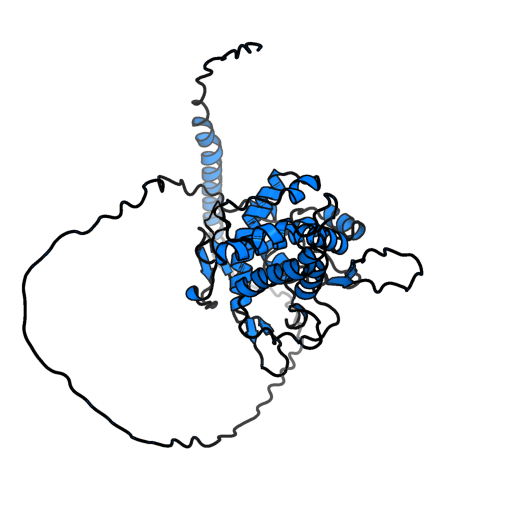81 93 VAL A CA 1
ATOM 752 C C . VAL A 1 93 ? 17.410 -13.629 14.650 1.00 59.81 93 VAL A C 1
ATOM 754 O O . VAL A 1 93 ? 17.683 -12.472 14.347 1.00 59.81 93 VAL A O 1
ATOM 757 N N . SER A 1 94 ? 18.135 -14.667 14.220 1.00 66.06 94 SER A N 1
ATOM 758 C CA . SER A 1 94 ? 19.421 -14.521 13.529 1.00 66.06 94 SER A CA 1
ATOM 759 C C . SER A 1 94 ? 19.316 -14.000 12.096 1.00 66.06 94 SER A C 1
ATOM 761 O O . SER A 1 94 ? 20.240 -13.330 11.642 1.00 66.06 94 SER A O 1
ATOM 763 N N . GLU A 1 95 ? 18.221 -14.277 11.382 1.00 66.19 95 GLU A N 1
ATOM 764 C CA . GLU A 1 95 ? 18.071 -13.858 9.977 1.00 66.19 95 GLU A CA 1
ATOM 765 C C . GLU A 1 95 ? 17.052 -12.732 9.785 1.00 66.19 95 GLU A C 1
ATOM 767 O O . GLU A 1 95 ? 17.037 -12.101 8.728 1.00 66.19 95 GLU A O 1
ATOM 772 N N . GLY A 1 96 ? 16.197 -12.479 10.785 1.00 72.88 96 GLY A N 1
ATOM 773 C CA . GLY A 1 96 ? 15.122 -11.488 10.686 1.00 72.88 96 GLY A CA 1
ATOM 774 C C . GLY A 1 96 ? 14.101 -11.805 9.589 1.00 72.88 96 GLY A C 1
ATOM 775 O O . GLY A 1 96 ? 13.369 -10.915 9.168 1.00 72.88 96 GLY A O 1
ATOM 776 N N . ARG A 1 97 ? 14.069 -13.053 9.104 1.00 85.38 97 ARG A N 1
ATOM 777 C CA . ARG A 1 97 ? 13.215 -13.479 7.997 1.00 85.38 97 ARG A CA 1
ATOM 778 C C . ARG A 1 97 ? 11.828 -13.883 8.474 1.00 85.38 97 ARG A C 1
ATOM 780 O O . ARG A 1 97 ? 11.675 -14.585 9.478 1.00 85.38 97 ARG A O 1
ATOM 787 N N . TYR A 1 98 ? 10.842 -13.469 7.695 1.00 89.94 98 TYR A N 1
ATOM 788 C CA . TYR A 1 98 ? 9.439 -13.770 7.898 1.00 89.94 98 TYR A CA 1
ATOM 789 C C . TYR A 1 98 ? 8.957 -14.706 6.801 1.00 89.94 98 TYR A C 1
ATOM 791 O O . TYR A 1 98 ? 9.104 -14.431 5.607 1.00 89.94 98 TYR A O 1
ATOM 799 N N . ASP A 1 99 ? 8.335 -15.791 7.239 1.00 91.00 99 ASP A N 1
ATOM 800 C CA . ASP A 1 99 ? 7.573 -16.670 6.374 1.00 91.00 99 ASP A CA 1
ATOM 801 C C . ASP A 1 99 ? 6.085 -16.356 6.543 1.00 91.00 99 ASP A C 1
ATOM 803 O O . ASP A 1 99 ? 5.624 -15.921 7.604 1.00 91.00 99 ASP A O 1
ATOM 807 N N . GLN A 1 100 ? 5.315 -16.595 5.487 1.00 91.12 100 GLN A N 1
ATOM 808 C CA . GLN A 1 100 ? 3.866 -16.565 5.582 1.00 91.12 100 GLN A CA 1
ATOM 809 C C . GLN A 1 100 ? 3.401 -17.649 6.568 1.00 91.12 100 GLN A C 1
ATOM 811 O O . GLN A 1 100 ? 3.798 -18.809 6.445 1.00 91.12 100 GLN A O 1
ATOM 816 N N . GLY A 1 101 ? 2.578 -17.275 7.551 1.00 91.62 101 GLY A N 1
ATOM 817 C CA . GLY A 1 101 ? 1.921 -18.232 8.438 1.00 91.62 101 GLY A CA 1
ATOM 818 C C . GLY A 1 101 ? 0.804 -19.019 7.741 1.00 91.62 101 GLY A C 1
ATOM 819 O O . GLY A 1 101 ? 0.654 -18.936 6.523 1.00 91.62 101 GLY A O 1
ATOM 820 N N . PRO A 1 102 ? -0.028 -19.757 8.492 1.00 91.62 102 PRO A N 1
ATOM 821 C CA . PRO A 1 102 ? -1.019 -20.669 7.921 1.00 91.62 102 PRO A CA 1
ATOM 822 C C . PRO A 1 102 ? -2.121 -19.964 7.125 1.00 91.62 102 PRO A C 1
ATOM 824 O O . PRO A 1 102 ? -2.672 -20.570 6.216 1.00 91.62 102 PRO A O 1
ATOM 827 N N . CYS A 1 103 ? -2.442 -18.700 7.428 1.00 91.81 103 CYS A N 1
ATOM 828 C CA . CYS A 1 103 ? -3.462 -17.978 6.673 1.00 91.81 103 CYS A CA 1
ATOM 829 C C . CYS A 1 103 ? -2.951 -17.492 5.317 1.00 91.81 103 CYS A C 1
ATOM 831 O O . CYS A 1 103 ? -2.074 -16.618 5.225 1.00 91.81 103 CYS A O 1
ATOM 833 N N . HIS A 1 104 ? -3.587 -17.956 4.248 1.00 91.75 104 HIS A N 1
ATOM 834 C CA . HIS A 1 104 ? -3.373 -17.368 2.936 1.00 91.75 104 HIS A CA 1
ATOM 835 C C . HIS A 1 104 ? -4.228 -16.111 2.729 1.00 91.75 104 HIS A C 1
ATOM 837 O O . HIS A 1 104 ? -5.335 -15.976 3.251 1.00 91.75 104 HIS A O 1
ATOM 843 N N . ILE A 1 105 ? -3.724 -15.150 1.948 1.00 91.50 105 ILE A N 1
ATOM 844 C CA . ILE A 1 105 ? -4.381 -13.846 1.741 1.00 91.50 105 ILE A CA 1
ATOM 845 C C . ILE A 1 105 ? -5.795 -13.973 1.139 1.00 91.50 105 ILE A C 1
ATOM 847 O O . ILE A 1 105 ? -6.679 -13.155 1.398 1.00 91.50 105 ILE A O 1
ATOM 851 N N . ASN A 1 106 ? -6.037 -15.028 0.361 1.00 86.50 106 ASN A N 1
ATOM 852 C CA . ASN A 1 106 ? -7.327 -15.368 -0.239 1.00 86.50 106 ASN A CA 1
ATOM 853 C C . ASN A 1 106 ? -8.331 -15.976 0.752 1.00 86.50 106 ASN A C 1
ATOM 855 O O . ASN A 1 106 ? -9.534 -15.906 0.502 1.00 86.50 106 ASN A O 1
ATOM 859 N N . GLU A 1 107 ? -7.861 -16.555 1.855 1.00 90.56 107 GLU A N 1
ATOM 860 C CA . GLU A 1 107 ? -8.707 -17.105 2.924 1.00 90.56 107 GLU A CA 1
ATOM 861 C C . GLU A 1 107 ? -9.201 -16.008 3.872 1.00 90.56 107 GLU A C 1
ATOM 863 O O . GLU A 1 107 ? -10.181 -16.192 4.596 1.00 90.56 107 GLU A O 1
ATOM 868 N N . ILE A 1 108 ? -8.550 -14.843 3.830 1.00 92.44 108 ILE A N 1
ATOM 869 C CA . ILE A 1 108 ? -8.964 -13.646 4.548 1.00 92.44 108 ILE A CA 1
ATOM 870 C C . ILE A 1 108 ? -10.101 -12.979 3.768 1.00 92.44 108 ILE A C 1
ATOM 872 O O . ILE A 1 108 ? -9.918 -12.380 2.698 1.00 92.44 108 ILE A O 1
ATOM 876 N N . GLN A 1 109 ? -11.305 -13.069 4.320 1.00 90.62 109 GLN A N 1
ATOM 877 C CA . GLN A 1 109 ? -12.507 -12.459 3.767 1.00 90.62 109 GLN A CA 1
ATOM 878 C C . GLN A 1 109 ? -12.809 -11.153 4.501 1.00 90.62 109 GLN A C 1
ATOM 880 O O . GLN A 1 109 ? -12.674 -11.061 5.715 1.00 90.62 109 GLN A O 1
ATOM 885 N N . VAL A 1 110 ? -13.235 -10.127 3.766 1.00 87.06 110 VAL A N 1
ATOM 886 C CA . VAL A 1 110 ? -13.704 -8.866 4.355 1.00 87.06 110 VAL A CA 1
ATOM 887 C C . VAL A 1 110 ? -15.104 -8.621 3.822 1.00 87.06 110 VAL A C 1
ATOM 889 O O . VAL A 1 110 ? -15.278 -8.372 2.629 1.00 87.06 110 VAL A O 1
ATOM 892 N N . GLY A 1 111 ? -16.098 -8.734 4.699 1.00 85.00 111 GLY A N 1
ATOM 893 C CA . GLY A 1 111 ? -17.516 -8.624 4.362 1.00 85.00 111 GLY A CA 1
ATOM 894 C C . GLY A 1 111 ? -18.277 -7.915 5.476 1.00 85.00 111 GLY A C 1
ATOM 895 O O . GLY A 1 111 ? -17.964 -8.089 6.650 1.00 85.00 111 GLY A O 1
ATOM 896 N N . GLY A 1 112 ? -19.234 -7.051 5.120 1.00 80.81 112 GLY A N 1
ATOM 897 C CA . GLY A 1 112 ? -20.003 -6.278 6.110 1.00 80.81 112 GLY A CA 1
ATOM 898 C C . GLY A 1 112 ? -19.143 -5.384 7.015 1.00 80.81 112 GLY A C 1
ATOM 899 O O . GLY A 1 112 ? -19.542 -5.057 8.127 1.00 80.81 112 GLY A O 1
ATOM 900 N N . GLY A 1 113 ? -17.938 -5.031 6.562 1.00 76.25 113 GLY A N 1
ATOM 901 C CA . GLY A 1 113 ? -16.979 -4.245 7.329 1.00 76.25 113 GLY A CA 1
ATOM 902 C C . GLY A 1 113 ? -16.237 -4.995 8.435 1.00 76.25 113 GLY A C 1
ATOM 903 O O . GLY A 1 113 ? -15.521 -4.352 9.196 1.00 76.25 113 GLY A O 1
ATOM 904 N N . GLN A 1 114 ? -16.374 -6.321 8.506 1.00 82.75 114 GLN A N 1
ATOM 905 C CA . GLN A 1 114 ? -15.652 -7.177 9.442 1.00 82.75 114 GLN A CA 1
ATOM 906 C C . GLN A 1 114 ? -14.763 -8.168 8.700 1.00 82.75 114 GLN A C 1
ATOM 908 O O . GLN A 1 114 ? -15.039 -8.554 7.558 1.00 82.75 114 GLN A O 1
ATOM 913 N N . ILE A 1 115 ? -13.706 -8.610 9.379 1.00 88.19 115 ILE A N 1
ATOM 914 C CA . ILE A 1 115 ? -12.874 -9.695 8.881 1.00 88.19 115 ILE A CA 1
ATOM 915 C C . ILE A 1 115 ? -13.487 -11.057 9.227 1.00 88.19 115 ILE A C 1
ATOM 917 O O . ILE A 1 115 ? -13.922 -11.315 10.361 1.00 88.19 115 ILE A O 1
ATOM 921 N N . GLY A 1 116 ? -13.510 -11.931 8.232 1.00 86.75 116 GLY A N 1
ATOM 922 C CA . GLY A 1 116 ? -13.781 -13.354 8.344 1.00 86.75 116 GLY A CA 1
ATOM 923 C C . GLY A 1 116 ? -12.535 -14.143 7.959 1.00 86.75 116 GLY A C 1
ATOM 924 O O . GLY A 1 116 ? -11.746 -13.707 7.120 1.00 86.75 116 GLY A O 1
ATOM 925 N N . PHE A 1 117 ? -12.372 -15.307 8.573 1.00 87.38 117 PHE A N 1
ATOM 926 C CA . PHE A 1 117 ? -11.262 -16.214 8.306 1.00 87.38 117 PHE A CA 1
ATOM 927 C C . PHE A 1 117 ? -11.809 -17.587 7.918 1.00 87.38 117 PHE A C 1
ATOM 929 O O . PHE A 1 117 ? -12.899 -17.963 8.362 1.00 87.38 117 PHE A O 1
ATOM 936 N N . GLY A 1 118 ? -11.060 -18.326 7.098 1.00 82.94 118 GLY A N 1
ATOM 937 C CA . GLY A 1 118 ? -11.297 -19.756 6.891 1.00 82.94 118 GLY A CA 1
ATOM 938 C C . GLY A 1 118 ? -11.131 -20.556 8.189 1.00 82.94 118 GLY A C 1
ATOM 939 O O . GLY A 1 118 ? -10.571 -20.060 9.163 1.00 82.94 118 GLY A O 1
ATOM 940 N N . THR A 1 119 ? -11.601 -21.805 8.202 1.00 82.44 119 THR A N 1
ATOM 941 C CA . THR A 1 119 ? -11.521 -22.702 9.374 1.00 82.44 119 THR A CA 1
ATOM 942 C C . THR A 1 119 ? -10.098 -22.894 9.889 1.00 82.44 119 THR A C 1
ATOM 944 O O . THR A 1 119 ? -9.891 -22.973 11.098 1.00 82.44 119 THR A O 1
ATOM 947 N N . ASP A 1 120 ? -9.130 -22.905 8.975 1.00 84.81 120 ASP A N 1
ATOM 948 C CA . ASP A 1 120 ? -7.720 -23.156 9.277 1.00 84.81 120 ASP A CA 1
ATOM 949 C C . ASP A 1 120 ? -6.927 -21.860 9.515 1.00 84.81 120 ASP A C 1
ATOM 951 O O . ASP A 1 120 ? -5.759 -21.896 9.900 1.00 84.81 120 ASP A O 1
ATOM 955 N N . CYS A 1 121 ? -7.573 -20.701 9.345 1.00 88.50 121 CYS A N 1
ATOM 956 C CA . CYS A 1 121 ? -6.954 -19.402 9.541 1.00 88.50 121 CYS A CA 1
ATOM 957 C C . CYS A 1 121 ? -7.333 -18.806 10.906 1.00 88.50 121 CYS A C 1
ATOM 959 O O . CYS A 1 121 ? -8.441 -18.307 11.116 1.00 88.50 121 CYS A O 1
ATOM 961 N N . GLN A 1 122 ? -6.387 -18.833 11.846 1.00 86.12 122 GLN A N 1
ATOM 962 C CA . GLN A 1 122 ? -6.580 -18.348 13.214 1.00 86.12 122 GLN A CA 1
ATOM 963 C C . GLN A 1 122 ? -5.778 -17.068 13.464 1.00 86.12 122 GLN A C 1
ATOM 965 O O . GLN A 1 122 ? -4.706 -17.098 14.057 1.00 86.12 122 GLN A O 1
ATOM 970 N N . ILE A 1 123 ? -6.312 -15.928 13.023 1.00 89.56 123 ILE A N 1
ATOM 971 C CA . ILE A 1 123 ? -5.771 -14.607 13.374 1.00 89.56 123 ILE A CA 1
ATOM 972 C C . ILE A 1 123 ? -6.584 -14.031 14.536 1.00 89.56 123 ILE A C 1
ATOM 974 O O . ILE A 1 123 ? -7.819 -13.959 14.486 1.00 89.56 123 ILE A O 1
ATOM 978 N N . HIS A 1 124 ? -5.903 -13.582 15.589 1.00 90.69 124 HIS A N 1
ATOM 979 C CA . HIS A 1 124 ? -6.557 -12.961 16.734 1.00 90.69 124 HIS A CA 1
ATOM 980 C C . HIS A 1 124 ? -7.094 -11.575 16.356 1.00 90.69 124 HIS A C 1
ATOM 982 O O . HIS A 1 124 ? -6.353 -10.610 16.203 1.00 90.69 124 HIS A O 1
ATOM 988 N N . LYS A 1 125 ? -8.423 -11.444 16.245 1.00 91.38 125 LYS A N 1
ATOM 989 C CA . LYS A 1 125 ? -9.081 -10.175 15.868 1.00 91.38 125 LYS A CA 1
ATOM 990 C C . LYS A 1 125 ? -8.746 -8.998 16.792 1.00 91.38 125 LYS A C 1
ATOM 992 O O . LYS A 1 125 ? -8.864 -7.858 16.359 1.00 91.38 125 LYS A O 1
ATOM 997 N N . SER A 1 126 ? -8.370 -9.265 18.043 1.00 91.88 126 SER A N 1
ATOM 998 C CA . SER A 1 126 ? -7.934 -8.256 19.018 1.00 91.88 126 SER A CA 1
ATOM 999 C C . SER A 1 126 ? -6.594 -7.606 18.670 1.00 91.88 126 SER A C 1
ATOM 1001 O O . SER A 1 126 ? -6.293 -6.540 19.193 1.00 91.88 126 SER A O 1
ATOM 1003 N N . GLU A 1 127 ? -5.797 -8.234 17.806 1.00 92.38 127 GLU A N 1
ATOM 1004 C CA . GLU A 1 127 ? -4.494 -7.728 17.359 1.00 92.38 127 GLU A CA 1
ATOM 1005 C C . GLU A 1 127 ? -4.608 -6.873 16.086 1.00 92.38 127 GLU A C 1
ATOM 1007 O O . GLU A 1 127 ? -3.655 -6.203 15.693 1.00 92.38 127 GLU A O 1
ATOM 1012 N N . LEU A 1 128 ? -5.787 -6.859 15.453 1.00 94.88 128 LEU A N 1
ATOM 1013 C CA . LEU A 1 128 ? -6.066 -6.097 14.239 1.00 94.88 128 LEU A CA 1
ATOM 1014 C C . LEU A 1 128 ? -6.624 -4.719 14.596 1.00 94.88 128 LEU A C 1
ATOM 1016 O O . LEU A 1 128 ? -7.737 -4.610 15.117 1.00 94.88 128 LEU A O 1
ATOM 1020 N N . ALA A 1 129 ? -5.892 -3.656 14.269 1.00 96.19 129 ALA A N 1
ATOM 1021 C CA . ALA A 1 129 ? -6.315 -2.293 14.557 1.00 96.19 129 ALA A CA 1
ATOM 1022 C C . ALA A 1 129 ? -7.492 -1.842 13.677 1.00 96.19 129 ALA A C 1
ATOM 1024 O O . ALA A 1 129 ? -8.243 -0.944 14.059 1.00 96.19 129 ALA A O 1
ATOM 1025 N N . TRP A 1 130 ? -7.679 -2.439 12.496 1.00 96.00 130 TRP A N 1
ATOM 1026 C CA . TRP A 1 130 ? -8.669 -1.979 11.517 1.00 96.00 130 TRP A CA 1
ATOM 1027 C C . TRP A 1 130 ? -9.866 -2.915 11.343 1.00 96.00 130 TRP A C 1
ATOM 1029 O O . TRP A 1 130 ? -10.759 -2.620 10.548 1.00 96.00 130 TRP A O 1
ATOM 1039 N N . ASN A 1 131 ? -9.952 -4.011 12.103 1.00 91.75 131 ASN A N 1
ATOM 1040 C CA . ASN A 1 131 ? -11.018 -5.010 11.947 1.00 91.75 131 ASN A CA 1
ATOM 1041 C C . ASN A 1 131 ? -12.444 -4.426 12.076 1.00 91.75 131 ASN A C 1
ATOM 1043 O O . ASN A 1 131 ? -13.363 -4.900 11.419 1.00 91.75 131 ASN A O 1
ATOM 1047 N N . GLN A 1 132 ? -12.642 -3.380 12.882 1.00 89.62 132 GLN A N 1
ATOM 1048 C CA . GLN A 1 132 ? -13.953 -2.730 13.052 1.00 89.62 132 GLN A CA 1
ATOM 1049 C C . GLN A 1 132 ? -14.174 -1.536 12.108 1.00 89.62 132 GLN A C 1
ATOM 1051 O O . GLN A 1 132 ? -15.194 -0.856 12.191 1.00 89.62 132 GLN A O 1
ATOM 1056 N N . LYS A 1 133 ? -13.210 -1.238 11.230 1.00 90.88 133 LYS A N 1
ATOM 1057 C CA . LYS A 1 133 ? -13.197 -0.026 10.399 1.00 90.88 133 LYS A CA 1
ATOM 1058 C C . LYS A 1 133 ? -13.710 -0.268 8.980 1.00 90.88 133 LYS A C 1
ATOM 1060 O O . LYS A 1 133 ? -13.881 0.688 8.231 1.00 90.88 133 LYS A O 1
ATOM 1065 N N . GLY A 1 134 ? -13.986 -1.515 8.594 1.00 86.56 134 GLY A N 1
ATOM 1066 C CA . GLY A 1 134 ? -14.350 -1.858 7.217 1.00 86.56 134 GLY A CA 1
ATOM 1067 C C . GLY A 1 134 ? -15.712 -1.330 6.753 1.00 86.56 134 GLY A C 1
ATOM 1068 O O . GLY A 1 134 ? -15.997 -1.388 5.561 1.00 86.56 134 GLY A O 1
ATOM 1069 N N . SER A 1 135 ? -16.551 -0.836 7.668 1.00 86.56 135 SER A N 1
ATOM 1070 C CA . SER A 1 135 ? -17.843 -0.201 7.373 1.00 86.56 135 SER A CA 1
ATOM 1071 C C . SER A 1 135 ? -17.790 1.331 7.409 1.00 86.56 135 SER A C 1
ATOM 1073 O O . SER A 1 135 ? -18.802 1.985 7.148 1.00 86.56 135 SER A O 1
ATOM 1075 N N . LEU A 1 136 ? -16.635 1.925 7.733 1.00 87.50 136 LEU A N 1
ATOM 1076 C CA . LEU A 1 136 ? -16.506 3.375 7.800 1.00 87.50 136 LEU A CA 1
ATOM 1077 C C . LEU A 1 136 ? -16.603 3.991 6.405 1.00 87.50 136 LEU A C 1
ATOM 1079 O O . LEU A 1 136 ? -15.761 3.755 5.542 1.00 87.50 136 LEU A O 1
ATOM 1083 N N . ARG A 1 137 ? -17.606 4.852 6.219 1.00 85.06 137 ARG A N 1
ATOM 1084 C CA . ARG A 1 137 ? -17.724 5.702 5.024 1.00 85.06 137 ARG A CA 1
ATOM 1085 C C . ARG A 1 137 ? -16.701 6.836 5.032 1.00 85.06 137 ARG A C 1
ATOM 1087 O O . ARG A 1 137 ? -16.156 7.187 3.992 1.00 85.06 137 ARG A O 1
ATOM 1094 N N . HIS A 1 138 ? -16.419 7.368 6.219 1.00 91.25 138 HIS A N 1
ATOM 1095 C CA . HIS A 1 138 ? -15.498 8.477 6.434 1.00 91.25 138 HIS A CA 1
ATOM 1096 C C . HIS A 1 138 ? -14.457 8.088 7.479 1.00 91.25 138 HIS A C 1
ATOM 1098 O O . HIS A 1 138 ? -14.787 7.486 8.503 1.00 91.25 138 HIS A O 1
ATOM 1104 N N . ILE A 1 139 ? -13.201 8.437 7.216 1.00 93.44 139 ILE A N 1
ATOM 1105 C CA . ILE A 1 139 ? -12.098 8.259 8.157 1.00 93.44 139 ILE A CA 1
ATOM 1106 C C . ILE A 1 139 ? -11.774 9.639 8.712 1.00 93.44 139 ILE A C 1
ATOM 1108 O O . ILE A 1 139 ? -11.495 10.550 7.945 1.00 93.44 139 ILE A O 1
ATOM 1112 N N . GLN A 1 140 ? -11.832 9.806 10.027 1.00 95.25 140 GLN A N 1
ATOM 1113 C CA . GLN A 1 140 ? -11.427 11.058 10.666 1.00 95.25 140 GLN A CA 1
ATOM 1114 C C . GLN A 1 140 ? -9.907 11.094 10.839 1.00 95.25 140 GLN A C 1
ATOM 1116 O O . GLN A 1 140 ? -9.286 10.057 11.066 1.00 95.25 140 GLN A O 1
ATOM 1121 N N . GLY A 1 141 ? -9.315 12.286 10.816 1.00 95.00 141 GLY A N 1
ATOM 1122 C CA . GLY A 1 141 ? -7.926 12.518 11.214 1.00 95.00 141 GLY A CA 1
ATOM 1123 C C . GLY A 1 141 ? -7.647 12.134 12.664 1.00 95.00 141 GLY A C 1
ATOM 1124 O O . GLY A 1 141 ? -6.493 11.963 13.044 1.00 95.00 141 GLY A O 1
ATOM 1125 N N . LYS A 1 142 ? -8.693 11.952 13.474 1.00 96.00 142 LYS A N 1
ATOM 1126 C CA . LYS A 1 142 ? -8.547 11.702 14.896 1.00 96.00 142 LYS A CA 1
ATOM 1127 C C . LYS A 1 142 ? -8.130 10.267 15.171 1.00 96.00 142 LYS A C 1
ATOM 1129 O O . LYS A 1 142 ? -8.810 9.321 14.763 1.00 96.00 142 LYS A O 1
ATOM 1134 N N . GLY A 1 143 ? -7.069 10.107 15.952 1.00 96.06 143 GLY A N 1
ATOM 1135 C CA . GLY A 1 143 ? -6.610 8.817 16.451 1.00 96.06 143 GLY A CA 1
ATOM 1136 C C . GLY A 1 143 ? -5.682 8.072 15.489 1.00 96.06 143 GLY A C 1
ATOM 1137 O O . GLY A 1 143 ? -5.816 8.096 14.267 1.00 96.06 143 GLY A O 1
ATOM 1138 N N . GLN A 1 144 ? -4.706 7.374 16.067 1.00 96.69 144 GLN A N 1
ATOM 1139 C CA . GLN A 1 144 ? -3.633 6.709 15.321 1.00 96.69 144 GLN A CA 1
ATOM 1140 C C . GLN A 1 144 ? -4.137 5.632 14.349 1.00 96.69 144 GLN A C 1
ATOM 1142 O O . GLN A 1 144 ? -3.605 5.503 13.251 1.00 96.69 144 GLN A O 1
ATOM 1147 N N . GLU A 1 145 ? -5.175 4.880 14.719 1.00 96.69 145 GLU A N 1
ATOM 1148 C CA . GLU A 1 145 ? -5.731 3.814 13.875 1.00 96.69 145 GLU A CA 1
ATOM 1149 C C . GLU A 1 145 ? -6.314 4.370 12.576 1.00 96.69 145 GLU A C 1
ATOM 1151 O O . GLU A 1 145 ? -5.982 3.887 11.497 1.00 96.69 145 GLU A O 1
ATOM 1156 N N . ASN A 1 146 ? -7.116 5.433 12.668 1.00 96.62 146 ASN A N 1
ATOM 1157 C CA . ASN A 1 146 ? -7.729 6.063 11.505 1.00 96.62 146 ASN A CA 1
ATOM 1158 C C . ASN A 1 146 ? -6.664 6.660 10.571 1.00 96.62 146 ASN A C 1
ATOM 1160 O O . ASN A 1 146 ? -6.711 6.440 9.361 1.00 96.62 146 ASN A O 1
ATOM 1164 N N . ARG A 1 147 ? -5.653 7.339 11.131 1.00 97.00 147 ARG A N 1
ATOM 1165 C CA . ARG A 1 147 ? -4.541 7.909 10.354 1.00 97.00 147 ARG A CA 1
ATOM 1166 C C . ARG A 1 147 ? -3.706 6.831 9.669 1.00 97.00 147 ARG A C 1
ATOM 1168 O O . ARG A 1 147 ? -3.454 6.927 8.473 1.00 97.00 147 ARG A O 1
ATOM 1175 N N . SER A 1 148 ? -3.349 5.767 10.387 1.00 97.62 148 SER A N 1
ATOM 1176 C CA . SER A 1 148 ? -2.615 4.630 9.814 1.00 97.62 148 SER A CA 1
ATOM 1177 C C . SER A 1 148 ? -3.382 3.944 8.676 1.00 97.62 148 SER A C 1
ATOM 1179 O O . SER A 1 148 ? -2.789 3.589 7.659 1.00 97.62 148 SER A O 1
ATOM 1181 N N . LEU A 1 149 ? -4.707 3.824 8.808 1.00 97.31 149 LEU A N 1
ATOM 1182 C CA . LEU A 1 149 ? -5.569 3.262 7.777 1.00 97.31 149 LEU A CA 1
ATOM 1183 C C . LEU A 1 149 ? -5.647 4.180 6.554 1.00 97.31 149 LEU A C 1
ATOM 1185 O O . LEU A 1 149 ? -5.556 3.701 5.429 1.00 97.31 149 LEU A O 1
ATOM 1189 N N . ALA A 1 150 ? -5.775 5.494 6.751 1.00 97.06 150 ALA A N 1
ATOM 1190 C CA . ALA A 1 150 ? -5.753 6.462 5.658 1.00 97.06 150 ALA A CA 1
ATOM 1191 C C . ALA A 1 150 ? -4.420 6.458 4.893 1.00 97.06 150 ALA A C 1
ATOM 1193 O O . ALA A 1 150 ? -4.428 6.473 3.665 1.00 97.06 150 ALA A O 1
ATOM 1194 N N . ILE A 1 151 ? -3.292 6.362 5.605 1.00 97.69 151 ILE A N 1
ATOM 1195 C CA . ILE A 1 151 ? -1.957 6.212 5.009 1.00 97.69 151 ILE A CA 1
ATOM 1196 C C . ILE A 1 151 ? -1.895 4.946 4.150 1.00 97.69 151 ILE A C 1
ATOM 1198 O O . ILE A 1 151 ? -1.495 5.010 2.989 1.00 97.69 151 ILE A O 1
ATOM 1202 N N . CYS A 1 152 ? -2.350 3.808 4.684 1.00 98.19 152 CYS A N 1
ATOM 1203 C CA . CYS A 1 152 ? -2.401 2.568 3.916 1.00 98.19 152 CYS A CA 1
ATOM 1204 C C . CYS A 1 152 ? -3.268 2.716 2.656 1.00 98.19 152 CYS A C 1
ATOM 1206 O O . CYS A 1 152 ?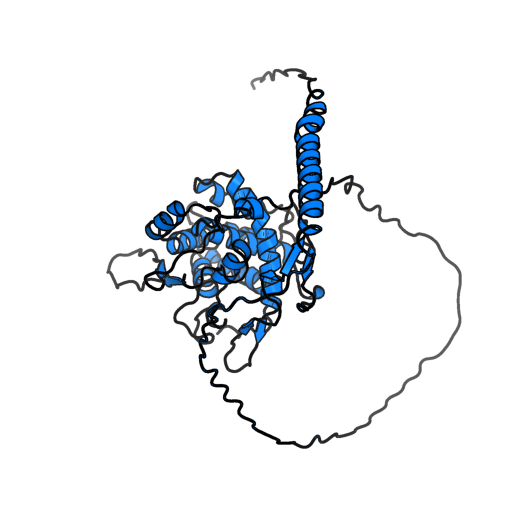 -2.857 2.296 1.574 1.00 98.19 152 CYS A O 1
ATOM 1208 N N . ARG A 1 153 ? -4.445 3.347 2.764 1.00 97.19 153 ARG A N 1
ATOM 1209 C CA . ARG A 1 153 ? -5.338 3.566 1.619 1.00 97.19 153 ARG A CA 1
ATOM 1210 C C . ARG A 1 153 ? -4.684 4.439 0.548 1.00 97.19 153 ARG A C 1
ATOM 1212 O O . ARG A 1 153 ? -4.794 4.095 -0.628 1.00 97.19 153 ARG A O 1
ATOM 1219 N N . ASP A 1 154 ? -3.987 5.514 0.930 1.00 97.06 154 ASP A N 1
ATOM 1220 C CA . ASP A 1 154 ? -3.239 6.383 0.002 1.00 97.06 154 ASP A CA 1
ATOM 1221 C C . ASP A 1 154 ? -2.158 5.582 -0.736 1.00 97.06 154 ASP A C 1
ATOM 1223 O O . ASP A 1 154 ? -2.058 5.675 -1.959 1.00 97.06 154 ASP A O 1
ATOM 1227 N N . LEU A 1 155 ? -1.393 4.748 -0.027 1.00 97.69 155 LEU A N 1
ATOM 1228 C CA . LEU A 1 155 ? -0.339 3.923 -0.625 1.00 97.69 155 LEU A CA 1
ATOM 1229 C C . LEU A 1 155 ? -0.888 2.852 -1.569 1.00 97.69 155 LEU A C 1
ATOM 1231 O O . LEU A 1 155 ? -0.462 2.751 -2.717 1.00 97.69 155 LEU A O 1
ATOM 1235 N N . VAL A 1 156 ? -1.871 2.077 -1.113 1.00 97.25 156 VAL A N 1
ATOM 1236 C CA . VAL A 1 156 ? -2.483 1.015 -1.920 1.00 97.25 156 VAL A CA 1
ATOM 1237 C C . VAL A 1 156 ? -3.141 1.599 -3.175 1.00 97.25 156 VAL A C 1
ATOM 1239 O O . VAL A 1 156 ? -2.999 1.037 -4.259 1.00 97.25 156 VAL A O 1
ATOM 1242 N N . THR A 1 157 ? -3.804 2.754 -3.061 1.00 96.25 157 THR A N 1
ATOM 1243 C CA . THR A 1 157 ? -4.410 3.441 -4.215 1.00 96.25 157 THR A CA 1
ATOM 1244 C C . THR A 1 157 ? -3.343 3.915 -5.203 1.00 96.25 157 THR A C 1
ATOM 1246 O O . THR A 1 157 ? -3.513 3.730 -6.407 1.00 96.25 157 THR A O 1
ATOM 1249 N N . GLN A 1 158 ? -2.215 4.452 -4.720 1.00 96.31 158 GLN A N 1
ATOM 1250 C CA . GLN A 1 158 ? -1.079 4.822 -5.573 1.00 96.31 158 GLN A CA 1
ATOM 1251 C C . GLN A 1 158 ? -0.515 3.631 -6.341 1.00 96.31 158 GLN A C 1
ATOM 1253 O O . GLN A 1 158 ? -0.300 3.743 -7.546 1.00 96.31 158 GLN A O 1
ATOM 1258 N N . VAL A 1 159 ? -0.331 2.484 -5.683 1.00 96.00 159 VAL A N 1
ATOM 1259 C CA . VAL A 1 159 ? 0.130 1.253 -6.343 1.00 96.00 159 VAL A CA 1
ATOM 1260 C C . VAL A 1 159 ? -0.871 0.801 -7.406 1.00 96.00 159 VAL A C 1
ATOM 1262 O O . VAL A 1 159 ? -0.484 0.555 -8.548 1.00 96.00 159 VAL A O 1
ATOM 1265 N N . MET A 1 160 ? -2.165 0.756 -7.073 1.00 94.25 160 MET A N 1
ATOM 1266 C CA . MET A 1 160 ? -3.216 0.362 -8.018 1.00 94.25 160 MET A CA 1
ATOM 1267 C C . MET A 1 160 ? -3.269 1.270 -9.252 1.00 94.25 160 MET A C 1
ATOM 1269 O O . MET A 1 160 ? -3.432 0.770 -10.365 1.00 94.25 160 MET A O 1
ATOM 1273 N N . LEU A 1 161 ? -3.117 2.586 -9.069 1.00 92.81 161 LEU A N 1
ATOM 1274 C CA . LEU A 1 161 ? -3.103 3.565 -10.159 1.00 92.81 161 LEU A CA 1
ATOM 1275 C C . LEU A 1 161 ? -1.824 3.479 -10.993 1.00 92.81 161 LEU A C 1
ATOM 1277 O O . LEU A 1 161 ? -1.897 3.474 -12.219 1.00 92.81 161 LEU A O 1
ATOM 1281 N N . ALA A 1 162 ? -0.658 3.402 -10.347 1.00 93.19 162 ALA A N 1
ATOM 1282 C CA . ALA A 1 162 ? 0.627 3.381 -11.036 1.00 93.19 162 ALA A CA 1
ATOM 1283 C C . ALA A 1 162 ? 0.798 2.128 -11.901 1.00 93.19 162 ALA A C 1
ATOM 1285 O O . ALA A 1 162 ? 1.354 2.221 -12.990 1.00 93.19 162 ALA A O 1
ATOM 1286 N N . PHE A 1 163 ? 0.276 0.988 -11.441 1.00 92.31 163 PHE A N 1
ATOM 1287 C CA . PHE A 1 163 ? 0.325 -0.297 -12.142 1.00 92.31 163 PHE A CA 1
ATOM 1288 C C . PHE A 1 163 ? -0.963 -0.636 -12.903 1.00 92.31 163 PHE A C 1
ATOM 1290 O O . PHE A 1 163 ? -1.148 -1.788 -13.298 1.00 92.31 163 PHE A O 1
ATOM 1297 N N . GLU A 1 164 ? -1.870 0.330 -13.076 1.00 89.88 164 GLU A N 1
ATOM 1298 C CA . GLU A 1 164 ? -3.142 0.173 -13.795 1.00 89.88 164 GLU A CA 1
ATOM 1299 C C . GLU A 1 164 ? -3.925 -1.098 -13.421 1.00 89.88 164 GLU A C 1
ATOM 1301 O O . GLU A 1 164 ? -4.528 -1.765 -14.265 1.00 89.88 164 GLU A O 1
ATOM 1306 N N . MET A 1 165 ? -3.959 -1.440 -12.130 1.00 86.62 165 MET A N 1
ATOM 1307 C CA . MET A 1 165 ? -4.598 -2.668 -11.632 1.00 86.62 165 MET A CA 1
ATOM 1308 C C . MET A 1 165 ? -6.130 -2.687 -11.802 1.00 86.62 165 MET A C 1
ATOM 1310 O O . MET A 1 165 ? -6.789 -3.681 -11.505 1.00 86.62 165 MET A O 1
ATOM 1314 N N . ILE A 1 166 ? -6.695 -1.591 -12.309 1.00 76.50 166 ILE A N 1
ATOM 1315 C CA . ILE A 1 166 ? -8.113 -1.404 -12.636 1.00 76.50 166 ILE A CA 1
ATOM 1316 C C . ILE A 1 166 ? -8.469 -2.005 -14.000 1.00 76.50 166 ILE A C 1
ATOM 1318 O O . ILE A 1 166 ? -9.602 -2.429 -14.221 1.00 76.50 166 ILE A O 1
ATOM 1322 N N . SER A 1 167 ? -7.514 -2.012 -14.934 1.00 64.88 167 SER A N 1
ATOM 1323 C CA . SER A 1 167 ? -7.766 -2.376 -16.324 1.00 64.88 167 SER A CA 1
ATOM 1324 C C . SER A 1 167 ? -7.693 -3.890 -16.493 1.00 64.88 167 SER A C 1
ATOM 1326 O O . SER A 1 167 ? -6.666 -4.524 -16.242 1.00 64.88 167 SER A O 1
ATOM 1328 N N . SER A 1 168 ? -8.796 -4.481 -16.950 1.00 62.12 168 SER A N 1
ATOM 1329 C CA . SER A 1 168 ? -8.841 -5.888 -17.368 1.00 62.12 168 SER A CA 1
ATOM 1330 C C . SER A 1 168 ? -8.320 -6.097 -18.795 1.00 62.12 168 SER A C 1
ATOM 1332 O O . SER A 1 168 ? -8.185 -7.237 -19.237 1.00 62.12 168 SER A O 1
ATOM 1334 N N . SER A 1 169 ? -8.023 -5.015 -19.525 1.00 61.38 169 SER A N 1
ATOM 1335 C CA . SER A 1 169 ? -7.600 -5.105 -20.920 1.00 61.38 169 SER A CA 1
ATOM 1336 C C . SER A 1 169 ? -6.112 -5.444 -21.033 1.00 61.38 169 SER A C 1
ATOM 1338 O O . SER A 1 169 ? -5.247 -4.761 -20.484 1.00 61.38 169 SER A O 1
ATOM 1340 N N . THR A 1 170 ? -5.799 -6.484 -21.804 1.00 62.41 170 THR A N 1
ATOM 1341 C CA . THR A 1 170 ? -4.422 -6.902 -22.106 1.00 62.41 170 THR A CA 1
ATOM 1342 C C . THR A 1 170 ? -3.624 -5.775 -22.773 1.00 62.41 170 THR A C 1
ATOM 1344 O O . THR A 1 170 ? -2.448 -5.596 -22.482 1.00 62.41 170 THR A O 1
ATOM 1347 N N . GLN A 1 171 ? -4.287 -4.941 -23.587 1.00 58.47 171 GLN A N 1
ATOM 1348 C CA . GLN A 1 171 ? -3.677 -3.797 -24.275 1.00 58.47 171 GLN A CA 1
ATOM 1349 C C . GLN A 1 171 ? -3.158 -2.708 -23.314 1.00 58.47 171 GLN A C 1
ATOM 1351 O O . GLN A 1 171 ? -2.177 -2.039 -23.632 1.00 58.47 171 GLN A O 1
ATOM 1356 N N . SER A 1 172 ? -3.775 -2.536 -22.137 1.00 67.81 172 SER A N 1
ATOM 1357 C CA . SER A 1 172 ? -3.273 -1.630 -21.085 1.00 67.81 172 SER A CA 1
ATOM 1358 C C . SER A 1 172 ? -1.905 -2.073 -20.577 1.00 67.81 172 SER A C 1
ATOM 1360 O O . SER A 1 172 ? -1.039 -1.254 -20.301 1.00 67.81 172 SER A O 1
ATOM 1362 N N . ARG A 1 173 ? -1.677 -3.388 -20.479 1.00 68.12 173 ARG A N 1
ATOM 1363 C CA . ARG A 1 173 ? -0.467 -3.941 -19.857 1.00 68.12 173 ARG A CA 1
ATOM 1364 C C . ARG A 1 173 ? 0.773 -3.784 -20.721 1.00 68.12 173 ARG A C 1
ATOM 1366 O O . ARG A 1 173 ? 1.852 -3.542 -20.186 1.00 68.12 173 ARG A O 1
ATOM 1373 N N . ASP A 1 174 ? 0.622 -3.858 -22.038 1.00 72.69 174 ASP A N 1
ATOM 1374 C CA . ASP A 1 174 ? 1.733 -3.583 -22.952 1.00 72.69 174 ASP A CA 1
ATOM 1375 C C . ASP A 1 174 ? 2.121 -2.101 -22.922 1.00 72.69 174 ASP A C 1
ATOM 1377 O O . ASP A 1 174 ? 3.308 -1.773 -22.927 1.00 72.69 174 ASP A O 1
ATOM 1381 N N . LYS A 1 175 ? 1.132 -1.203 -22.801 1.00 76.75 175 LYS A N 1
ATOM 1382 C CA . LYS A 1 175 ? 1.378 0.231 -22.586 1.00 76.75 175 LYS A CA 1
ATOM 1383 C C . LYS A 1 175 ? 2.044 0.499 -21.242 1.00 76.75 175 LYS A C 1
ATOM 1385 O O . LYS A 1 175 ? 2.974 1.293 -21.179 1.00 76.75 175 LYS A O 1
ATOM 1390 N N . LEU A 1 176 ? 1.653 -0.230 -20.198 1.00 77.44 176 LEU A N 1
ATOM 1391 C CA . LEU A 1 176 ? 2.250 -0.097 -18.874 1.00 77.44 176 LEU A CA 1
ATOM 1392 C C . LEU A 1 176 ? 3.769 -0.313 -18.911 1.00 77.44 176 LEU A C 1
ATOM 1394 O O . LEU A 1 176 ? 4.508 0.446 -18.295 1.00 77.44 176 LEU A O 1
ATOM 1398 N N . LYS A 1 177 ? 4.262 -1.285 -19.693 1.00 74.81 177 LYS A N 1
ATOM 1399 C CA . LYS A 1 177 ? 5.712 -1.495 -19.873 1.00 74.81 177 LYS A CA 1
ATOM 1400 C C . LYS A 1 177 ? 6.412 -0.286 -20.505 1.00 74.81 177 LYS A C 1
ATOM 1402 O O . LYS A 1 177 ? 7.572 -0.039 -20.192 1.00 74.81 177 LYS A O 1
ATOM 1407 N N . GLN A 1 178 ? 5.723 0.464 -21.365 1.00 80.06 178 GLN A N 1
ATOM 1408 C CA . GLN A 1 178 ? 6.262 1.656 -22.027 1.00 80.06 178 GLN A CA 1
ATOM 1409 C C . GLN A 1 178 ? 6.283 2.880 -21.099 1.00 80.06 178 GLN A C 1
ATOM 1411 O O . GLN A 1 178 ? 7.165 3.723 -21.224 1.00 80.06 178 GLN A O 1
ATOM 1416 N N . GLU A 1 179 ? 5.346 2.969 -20.153 1.00 85.94 179 GLU A N 1
ATOM 1417 C CA . GLU A 1 179 ? 5.162 4.144 -19.288 1.00 85.94 179 GLU A CA 1
ATOM 1418 C C . GLU A 1 179 ? 5.936 4.089 -17.956 1.00 85.94 179 GLU A C 1
ATOM 1420 O O . GLU A 1 179 ? 5.853 5.025 -17.164 1.00 85.94 179 GLU A O 1
ATOM 1425 N N . ASN A 1 180 ? 6.713 3.025 -17.711 1.00 91.00 180 ASN A N 1
ATOM 1426 C CA . ASN A 1 180 ? 7.516 2.813 -16.499 1.00 91.00 180 ASN A CA 1
ATOM 1427 C C . ASN A 1 180 ? 6.714 3.050 -15.188 1.00 91.00 180 ASN A C 1
ATOM 1429 O O . ASN A 1 180 ? 6.849 4.095 -14.534 1.00 91.00 180 ASN A O 1
ATOM 1433 N N . PRO A 1 181 ? 5.902 2.067 -14.751 1.00 93.38 181 PRO A N 1
ATOM 1434 C CA . PRO A 1 181 ? 5.010 2.217 -13.600 1.00 93.38 181 PRO A CA 1
ATOM 1435 C C . PRO A 1 181 ? 5.769 2.465 -12.292 1.00 93.38 181 PRO A C 1
ATOM 1437 O O . PRO A 1 181 ? 5.252 3.139 -11.404 1.00 93.38 181 PRO A O 1
ATOM 1440 N N . CYS A 1 182 ? 7.010 1.984 -12.184 1.00 95.31 182 CYS A N 1
ATOM 1441 C CA . CYS A 1 182 ? 7.872 2.215 -11.030 1.00 95.31 182 CYS A CA 1
ATOM 1442 C C . CYS A 1 182 ? 8.226 3.694 -10.871 1.00 95.31 182 CYS A C 1
ATOM 1444 O O . CYS A 1 182 ? 8.098 4.243 -9.777 1.00 95.31 182 CYS A O 1
ATOM 1446 N N . MET A 1 183 ? 8.608 4.361 -11.965 1.00 95.06 183 MET A N 1
ATOM 1447 C CA . MET A 1 183 ? 8.892 5.795 -11.928 1.00 95.06 183 MET A CA 1
ATOM 1448 C C . MET A 1 183 ? 7.624 6.615 -11.667 1.00 95.06 183 MET A C 1
ATOM 1450 O O . MET A 1 183 ? 7.656 7.599 -10.926 1.00 95.06 183 MET A O 1
ATOM 1454 N N . ARG A 1 184 ? 6.487 6.192 -12.233 1.00 94.31 184 ARG A N 1
ATOM 1455 C CA . ARG A 1 184 ? 5.181 6.807 -11.963 1.00 94.31 184 ARG A CA 1
ATOM 1456 C C . ARG A 1 184 ? 4.800 6.707 -10.485 1.00 94.31 184 ARG A C 1
ATOM 1458 O O . ARG A 1 184 ? 4.396 7.713 -9.904 1.00 94.31 184 ARG A O 1
ATOM 1465 N N . LEU A 1 185 ? 4.955 5.526 -9.881 1.00 95.81 185 LEU A N 1
ATOM 1466 C CA . LEU A 1 185 ? 4.708 5.308 -8.457 1.00 95.81 185 LEU A CA 1
ATOM 1467 C C . LEU A 1 185 ? 5.635 6.176 -7.605 1.00 95.81 185 LEU A C 1
ATOM 1469 O O . LEU A 1 185 ? 5.153 6.907 -6.746 1.00 95.81 185 LEU A O 1
ATOM 1473 N N . TYR A 1 186 ? 6.942 6.151 -7.877 1.00 96.19 186 TYR A N 1
ATOM 1474 C CA . TYR A 1 186 ? 7.920 6.947 -7.139 1.00 96.19 186 TYR A CA 1
ATOM 1475 C C . TYR A 1 186 ? 7.576 8.443 -7.158 1.00 96.19 186 TYR A C 1
ATOM 1477 O O . TYR A 1 186 ? 7.511 9.060 -6.100 1.00 96.19 186 TYR A O 1
ATOM 1485 N N . ARG A 1 187 ? 7.256 9.023 -8.324 1.00 94.56 187 ARG A N 1
ATOM 1486 C CA . ARG A 1 187 ? 6.839 10.437 -8.426 1.00 94.56 187 ARG A CA 1
ATOM 1487 C C . ARG A 1 187 ? 5.588 10.744 -7.603 1.00 94.56 187 ARG A C 1
ATOM 1489 O O . ARG A 1 187 ? 5.550 11.764 -6.919 1.00 94.56 187 ARG A O 1
ATOM 1496 N N . GLY A 1 188 ? 4.590 9.858 -7.638 1.00 94.38 188 GLY A N 1
ATOM 1497 C CA . GLY A 1 188 ? 3.400 9.986 -6.793 1.00 94.38 188 GLY A CA 1
ATOM 1498 C C . GLY A 1 188 ? 3.757 9.999 -5.307 1.00 94.38 188 GLY A C 1
ATOM 1499 O O . GLY A 1 188 ? 3.310 10.876 -4.567 1.00 94.38 188 GLY A O 1
ATOM 1500 N N . LEU A 1 189 ? 4.646 9.095 -4.890 1.00 96.00 189 LEU A N 1
ATOM 1501 C CA . LEU A 1 189 ? 5.101 8.998 -3.507 1.00 96.00 189 LEU A CA 1
ATOM 1502 C C . LEU A 1 189 ? 5.928 10.215 -3.070 1.00 96.00 189 LEU A C 1
ATOM 1504 O O . LEU A 1 189 ? 5.786 10.654 -1.930 1.00 96.00 189 LEU A O 1
ATOM 1508 N N . VAL A 1 190 ? 6.748 10.789 -3.959 1.00 94.31 190 VAL A N 1
ATOM 1509 C CA . VAL A 1 190 ? 7.494 12.034 -3.698 1.00 94.31 190 VAL A CA 1
ATOM 1510 C C . VAL A 1 190 ? 6.515 13.178 -3.441 1.00 94.31 190 VAL A C 1
ATOM 1512 O O . VAL A 1 190 ? 6.632 13.882 -2.438 1.00 94.31 190 VAL A O 1
ATOM 1515 N N . GLN A 1 191 ? 5.492 13.317 -4.283 1.00 92.75 191 GLN A N 1
ATOM 1516 C CA . GLN A 1 191 ? 4.463 14.333 -4.081 1.00 92.75 191 GLN A CA 1
ATOM 1517 C C . GLN A 1 191 ? 3.680 14.096 -2.779 1.00 92.75 191 GLN A C 1
ATOM 1519 O O . GLN A 1 191 ? 3.356 15.039 -2.052 1.00 92.75 191 GLN A O 1
ATOM 1524 N N . TRP A 1 192 ? 3.395 12.833 -2.460 1.00 95.25 192 TRP A N 1
ATOM 1525 C CA . TRP A 1 192 ? 2.600 12.427 -1.305 1.00 95.25 192 TRP A CA 1
ATOM 1526 C C . TRP A 1 192 ? 3.323 12.616 0.037 1.00 95.25 192 TRP A C 1
ATOM 1528 O O . TRP A 1 192 ? 2.769 13.217 0.964 1.00 95.25 192 TRP A O 1
ATOM 1538 N N . GLY A 1 193 ? 4.548 12.095 0.141 1.00 94.62 193 GLY A N 1
ATOM 1539 C CA . GLY A 1 193 ? 5.312 11.949 1.384 1.00 94.62 193 GLY A CA 1
ATOM 1540 C C . GLY A 1 193 ? 6.721 12.550 1.357 1.00 94.62 193 GLY A C 1
ATOM 1541 O O . GLY A 1 193 ? 7.385 12.556 2.389 1.00 94.62 193 GLY A O 1
ATOM 1542 N N . GLY A 1 194 ? 7.172 13.081 0.221 1.00 93.38 194 GLY A N 1
ATOM 1543 C CA . GLY A 1 194 ? 8.544 13.546 0.020 1.00 93.38 194 GLY A CA 1
ATOM 1544 C C . GLY A 1 194 ? 9.483 12.426 -0.430 1.00 93.38 194 GLY A C 1
ATOM 1545 O O . GLY A 1 194 ? 9.165 11.239 -0.345 1.00 93.38 194 GLY A O 1
ATOM 1546 N N . GLU A 1 195 ? 10.666 12.808 -0.908 1.00 93.25 195 GLU A N 1
ATOM 1547 C CA . GLU A 1 195 ? 11.652 11.889 -1.491 1.00 93.25 195 GLU A CA 1
ATOM 1548 C C . GLU A 1 195 ? 12.078 10.782 -0.520 1.00 93.25 195 GLU A C 1
ATOM 1550 O O . GLU A 1 195 ? 11.993 9.601 -0.854 1.00 93.25 195 GLU A O 1
ATOM 1555 N N . ALA A 1 196 ? 12.429 11.132 0.721 1.00 92.81 196 ALA A N 1
ATOM 1556 C CA . ALA A 1 196 ? 12.829 10.161 1.743 1.00 92.81 196 ALA A CA 1
ATOM 1557 C C . ALA A 1 196 ? 11.757 9.093 2.028 1.00 92.81 196 ALA A C 1
ATOM 1559 O O . ALA A 1 196 ? 12.088 7.930 2.262 1.00 92.81 196 ALA A O 1
ATOM 1560 N N . VAL A 1 197 ? 10.475 9.466 2.007 1.00 95.19 197 VAL A N 1
ATOM 1561 C CA . VAL A 1 197 ? 9.372 8.512 2.194 1.00 95.19 197 VAL A CA 1
ATOM 1562 C C . VAL A 1 197 ? 9.171 7.673 0.940 1.00 95.19 197 VAL A C 1
ATOM 1564 O O . VAL A 1 197 ? 8.996 6.463 1.053 1.00 95.19 197 VAL A O 1
ATOM 1567 N N . ALA A 1 198 ? 9.237 8.288 -0.242 1.00 95.62 198 ALA A N 1
ATOM 1568 C CA . ALA A 1 198 ? 9.130 7.574 -1.507 1.00 95.62 198 ALA A CA 1
ATOM 1569 C C . ALA A 1 198 ? 10.178 6.465 -1.616 1.00 95.62 198 ALA A C 1
ATOM 1571 O O . ALA A 1 198 ? 9.840 5.328 -1.924 1.00 95.62 198 ALA A O 1
ATOM 1572 N N . HIS A 1 199 ? 11.425 6.767 -1.269 1.00 94.38 199 HIS A N 1
ATOM 1573 C CA . HIS A 1 199 ? 12.501 5.789 -1.178 1.00 94.38 199 HIS A CA 1
ATOM 1574 C C . HIS A 1 199 ? 12.201 4.614 -0.267 1.00 94.38 199 HIS A C 1
ATOM 1576 O O . HIS A 1 199 ? 12.400 3.465 -0.656 1.00 94.38 199 HIS A O 1
ATOM 1582 N N . GLU A 1 200 ? 11.773 4.912 0.957 1.00 94.12 200 GLU A N 1
ATOM 1583 C CA . GLU A 1 200 ? 11.511 3.888 1.957 1.00 94.12 200 GLU A CA 1
ATOM 1584 C C . GLU A 1 200 ? 10.377 2.977 1.489 1.00 94.12 200 GLU A C 1
ATOM 1586 O O . GLU A 1 200 ? 10.521 1.763 1.521 1.00 94.12 200 GLU A O 1
ATOM 1591 N N . VAL A 1 201 ? 9.295 3.550 0.954 1.00 96.12 201 VAL A N 1
ATOM 1592 C CA . VAL A 1 201 ? 8.179 2.776 0.400 1.00 96.12 201 VAL A CA 1
ATOM 1593 C C . VAL A 1 201 ? 8.639 1.921 -0.780 1.00 96.12 201 VAL A C 1
ATOM 1595 O O . VAL A 1 201 ? 8.372 0.724 -0.787 1.00 96.12 201 VAL A O 1
ATOM 1598 N N . MET A 1 202 ? 9.368 2.488 -1.748 1.00 95.69 202 MET A N 1
ATOM 1599 C CA . MET A 1 202 ? 9.869 1.733 -2.907 1.00 95.69 202 MET A CA 1
ATOM 1600 C C . MET A 1 202 ? 10.773 0.571 -2.485 1.00 95.69 202 MET A C 1
ATOM 1602 O O . MET A 1 202 ? 10.707 -0.509 -3.062 1.00 95.69 202 MET A O 1
ATOM 1606 N N . LYS A 1 203 ? 11.590 0.773 -1.453 1.00 93.94 203 LYS A N 1
ATOM 1607 C CA . LYS A 1 203 ? 12.485 -0.243 -0.901 1.00 93.94 203 LYS A CA 1
ATOM 1608 C C . LYS A 1 203 ? 11.757 -1.291 -0.053 1.00 93.94 203 LYS A C 1
ATOM 1610 O O . LYS A 1 203 ? 12.118 -2.460 -0.080 1.00 93.94 203 LYS A O 1
ATOM 1615 N N . ASP A 1 204 ? 10.753 -0.889 0.719 1.00 93.88 204 ASP A N 1
ATOM 1616 C CA . ASP A 1 204 ? 10.026 -1.789 1.611 1.00 93.88 204 ASP A CA 1
ATOM 1617 C C . ASP A 1 204 ? 8.959 -2.607 0.896 1.00 93.88 204 ASP A C 1
ATOM 1619 O O . ASP A 1 204 ? 8.615 -3.672 1.403 1.00 93.88 204 ASP A O 1
ATOM 1623 N N . TRP A 1 205 ? 8.415 -2.128 -0.228 1.00 95.81 205 TRP A N 1
ATOM 1624 C CA . TRP A 1 205 ? 7.273 -2.751 -0.909 1.00 95.81 205 TRP A CA 1
ATOM 1625 C C . TRP A 1 205 ? 7.636 -3.665 -2.072 1.00 95.81 205 TRP A C 1
ATOM 1627 O O . TRP A 1 205 ? 6.801 -4.482 -2.456 1.00 95.81 205 TRP A O 1
ATOM 1637 N N . PHE A 1 206 ? 8.840 -3.526 -2.619 1.00 94.31 206 PHE A N 1
ATOM 1638 C CA . PHE A 1 206 ? 9.325 -4.323 -3.740 1.00 94.31 206 PHE A CA 1
ATOM 1639 C C . PHE A 1 206 ? 10.577 -5.083 -3.327 1.00 94.31 206 PHE A C 1
ATOM 1641 O O . PHE A 1 206 ? 11.437 -4.552 -2.620 1.00 94.31 206 PHE A O 1
ATOM 1648 N N . THR A 1 207 ? 10.710 -6.322 -3.789 1.00 85.88 207 THR A N 1
ATOM 1649 C CA . THR A 1 207 ? 11.923 -7.104 -3.542 1.00 85.88 207 THR A CA 1
ATOM 1650 C C . THR A 1 207 ? 13.119 -6.454 -4.245 1.00 85.88 207 THR A C 1
ATOM 1652 O O . THR A 1 207 ? 13.154 -6.367 -5.474 1.00 85.88 207 THR A O 1
ATOM 1655 N N . GLY A 1 208 ? 14.112 -6.005 -3.474 1.00 77.75 208 GLY A N 1
ATOM 1656 C CA . GLY A 1 208 ? 15.400 -5.514 -3.977 1.00 77.75 208 GLY A CA 1
ATOM 1657 C C . GLY A 1 208 ? 16.548 -6.508 -3.764 1.00 77.75 208 GLY A C 1
ATOM 1658 O O . GLY A 1 208 ? 16.395 -7.518 -3.083 1.00 77.75 208 GLY A O 1
ATOM 1659 N N . GLU A 1 209 ? 17.738 -6.193 -4.284 1.00 65.44 209 GLU A N 1
ATOM 1660 C CA . GLU A 1 209 ? 18.963 -7.017 -4.161 1.00 65.44 209 GLU A CA 1
ATOM 1661 C C . GLU A 1 209 ? 19.601 -7.005 -2.749 1.00 65.44 209 GLU A C 1
ATOM 1663 O O . GLU A 1 209 ? 20.779 -7.312 -2.569 1.00 65.44 209 GLU A O 1
ATOM 1668 N N . GLY A 1 210 ? 18.842 -6.639 -1.715 1.00 67.38 210 GLY A N 1
ATOM 1669 C CA . GLY A 1 210 ? 19.336 -6.511 -0.346 1.00 67.38 210 GLY A CA 1
ATOM 1670 C C . GLY A 1 210 ? 19.072 -7.748 0.510 1.00 67.38 210 GLY A C 1
ATOM 1671 O O . GLY A 1 210 ? 18.118 -8.487 0.298 1.00 67.38 210 GLY A O 1
ATOM 1672 N N . ASN A 1 211 ? 19.879 -7.942 1.553 1.00 79.56 211 ASN A N 1
ATOM 1673 C CA . ASN A 1 211 ? 19.520 -8.837 2.652 1.00 79.56 211 ASN A CA 1
ATOM 1674 C C . ASN A 1 211 ? 18.639 -8.088 3.677 1.00 79.56 211 ASN A C 1
ATOM 1676 O O . ASN A 1 211 ? 18.652 -6.856 3.758 1.00 79.56 211 ASN A O 1
ATOM 1680 N N . CYS A 1 212 ? 17.869 -8.833 4.474 1.00 79.75 212 CYS A N 1
ATOM 1681 C CA . CYS A 1 212 ? 16.984 -8.274 5.506 1.00 79.75 212 CYS A CA 1
ATOM 1682 C C . CYS A 1 212 ? 17.715 -7.324 6.479 1.00 79.75 212 CYS A C 1
ATOM 1684 O O . CYS A 1 212 ? 17.212 -6.264 6.842 1.00 79.75 212 CYS A O 1
ATOM 1686 N N . MET A 1 213 ? 18.952 -7.666 6.856 1.00 78.62 213 MET A N 1
ATOM 1687 C CA . MET A 1 213 ? 19.720 -6.938 7.875 1.00 78.62 213 MET A CA 1
ATOM 1688 C C . MET A 1 213 ? 20.564 -5.771 7.327 1.00 78.62 213 MET A C 1
ATOM 1690 O O . MET A 1 213 ? 20.976 -4.904 8.091 1.00 78.62 213 MET A O 1
ATOM 1694 N N . GLY A 1 214 ? 20.836 -5.722 6.021 1.00 75.75 214 GLY A N 1
ATOM 1695 C CA . GLY A 1 214 ? 21.743 -4.754 5.381 1.00 75.75 214 GLY A CA 1
ATOM 1696 C C . GLY A 1 214 ? 21.023 -3.626 4.657 1.00 75.75 214 GLY A C 1
ATOM 1697 O O . GLY A 1 214 ? 21.555 -3.053 3.712 1.00 75.75 214 GLY A O 1
ATOM 1698 N N . GLY A 1 215 ? 19.804 -3.301 5.090 1.00 77.88 215 GLY A N 1
ATOM 1699 C CA . GLY A 1 215 ? 19.050 -2.189 4.529 1.00 77.88 215 GLY A CA 1
ATOM 1700 C C . GLY A 1 215 ? 18.369 -2.510 3.200 1.00 77.88 215 GLY A C 1
ATOM 1701 O O . GLY A 1 215 ? 18.189 -1.589 2.411 1.00 77.88 215 GLY A O 1
ATOM 1702 N N . GLY A 1 216 ? 17.955 -3.760 2.966 1.00 76.50 216 GLY A N 1
ATOM 1703 C CA . GLY A 1 216 ? 17.122 -4.155 1.820 1.00 76.50 216 GLY A CA 1
ATOM 1704 C C . GLY A 1 216 ? 15.621 -3.850 1.956 1.00 76.50 216 GLY A C 1
ATOM 1705 O O . GLY A 1 216 ? 14.871 -4.153 1.040 1.00 76.50 216 GLY A O 1
ATOM 1706 N N . GLY A 1 217 ? 15.196 -3.239 3.066 1.00 84.62 217 GLY A N 1
ATOM 1707 C CA . GLY A 1 217 ? 13.789 -2.924 3.334 1.00 84.62 217 GLY A CA 1
ATOM 1708 C C . GLY A 1 217 ? 13.044 -4.092 3.966 1.00 84.62 217 GLY A C 1
ATOM 1709 O O . GLY A 1 217 ? 13.624 -5.146 4.210 1.00 84.62 217 GLY A O 1
ATOM 1710 N N . PHE A 1 218 ? 11.761 -3.909 4.260 1.00 88.75 218 PHE A N 1
ATOM 1711 C CA . PHE A 1 218 ? 10.935 -4.980 4.817 1.00 88.75 218 PHE A CA 1
ATOM 1712 C C . PHE A 1 218 ? 10.734 -6.143 3.833 1.00 88.75 218 PHE A C 1
ATOM 1714 O O . PHE A 1 218 ? 10.819 -7.300 4.239 1.00 88.75 218 PHE A O 1
ATOM 1721 N N . SER A 1 219 ? 10.533 -5.869 2.539 1.00 89.19 219 SER A N 1
ATOM 1722 C CA . SER A 1 219 ? 10.332 -6.931 1.539 1.00 89.19 219 SER A CA 1
ATOM 1723 C C . SER A 1 219 ? 11.531 -7.872 1.397 1.00 89.19 219 SER A C 1
ATOM 1725 O O . SER A 1 219 ? 11.336 -9.056 1.156 1.00 89.19 219 SER A O 1
ATOM 1727 N N . SER A 1 220 ? 12.767 -7.428 1.654 1.00 88.75 220 SER A N 1
ATOM 1728 C CA . SER A 1 220 ? 13.920 -8.346 1.668 1.00 88.75 220 SER A CA 1
ATOM 1729 C C . SER A 1 220 ? 13.956 -9.290 2.881 1.00 88.75 220 SER A C 1
ATOM 1731 O O . SER A 1 220 ? 14.739 -10.246 2.913 1.00 88.75 220 SER A O 1
ATOM 1733 N N . CYS A 1 221 ? 13.121 -9.030 3.892 1.00 90.31 221 CYS A N 1
ATOM 1734 C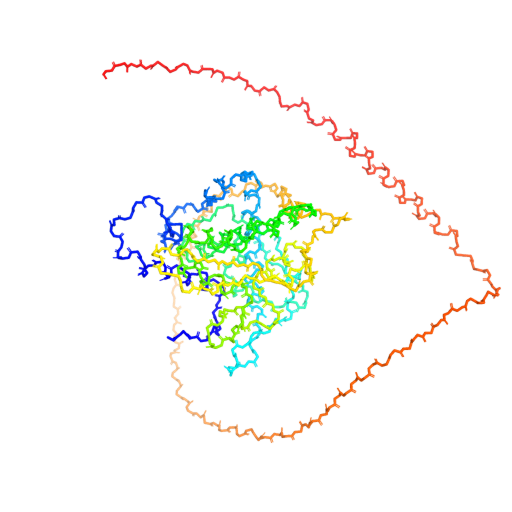 CA . CYS A 1 221 ? 12.892 -9.919 5.026 1.00 90.31 221 CYS A CA 1
ATOM 1735 C C . CYS A 1 221 ? 11.787 -10.946 4.758 1.00 90.31 221 CYS A C 1
ATOM 1737 O O . CYS A 1 221 ? 11.691 -11.921 5.501 1.00 90.31 221 CYS A O 1
ATOM 1739 N N . LEU A 1 222 ? 10.972 -10.760 3.720 1.00 89.94 222 LEU A N 1
ATOM 1740 C CA . LEU A 1 222 ? 9.928 -11.697 3.327 1.00 89.94 222 LEU A CA 1
ATOM 1741 C C . LEU A 1 222 ? 10.512 -12.774 2.406 1.00 89.94 222 LEU A C 1
ATOM 1743 O O . LEU A 1 222 ? 11.250 -12.495 1.459 1.00 89.94 222 LEU A O 1
ATOM 1747 N N . LYS A 1 223 ? 10.203 -14.043 2.676 1.00 88.62 223 LYS A N 1
ATOM 1748 C CA . LYS A 1 223 ? 10.706 -15.144 1.852 1.00 88.62 223 LYS A CA 1
ATOM 1749 C C . LYS A 1 223 ? 9.901 -15.287 0.556 1.00 88.62 223 LYS A C 1
ATOM 1751 O O . LYS A 1 223 ? 8.853 -15.926 0.546 1.00 88.62 223 LYS A O 1
ATOM 1756 N N . GLY A 1 224 ? 10.453 -14.769 -0.542 1.00 84.44 224 GLY A N 1
ATOM 1757 C CA . GLY A 1 224 ? 9.923 -14.981 -1.897 1.00 84.44 224 GLY A CA 1
ATOM 1758 C C . GLY A 1 224 ? 8.568 -14.319 -2.150 1.00 84.44 224 GLY A C 1
ATOM 1759 O O . GLY A 1 224 ? 7.811 -14.818 -2.975 1.00 84.44 224 GLY A O 1
ATOM 1760 N N . LEU A 1 225 ? 8.269 -13.257 -1.402 1.00 90.75 225 LEU A N 1
ATOM 1761 C CA . LEU A 1 225 ? 7.074 -12.427 -1.510 1.00 90.75 225 LEU A CA 1
ATOM 1762 C C . LEU A 1 225 ? 7.484 -10.981 -1.229 1.00 90.75 225 LEU A C 1
ATOM 1764 O O . LEU A 1 225 ? 8.368 -10.752 -0.408 1.00 90.75 225 LEU A O 1
ATOM 1768 N N . ASP A 1 226 ? 6.794 -10.015 -1.819 1.00 93.81 226 ASP A N 1
ATOM 1769 C CA . ASP A 1 226 ? 6.850 -8.615 -1.401 1.00 93.81 226 ASP A CA 1
ATOM 1770 C C . ASP A 1 226 ? 5.452 -8.020 -1.214 1.00 93.81 226 ASP A C 1
ATOM 1772 O O . ASP A 1 226 ? 4.433 -8.650 -1.514 1.00 93.81 226 ASP A O 1
ATOM 1776 N N . LEU A 1 227 ? 5.377 -6.815 -0.641 1.00 95.38 227 LEU A N 1
ATOM 1777 C CA . LEU A 1 227 ? 4.082 -6.184 -0.357 1.00 95.38 227 LEU A CA 1
ATOM 1778 C C . LEU A 1 227 ? 3.308 -5.873 -1.638 1.00 95.38 227 LEU A C 1
ATOM 1780 O O . LEU A 1 227 ? 2.078 -5.940 -1.633 1.00 95.38 227 LEU A O 1
ATOM 1784 N N . TYR A 1 228 ? 4.006 -5.564 -2.730 1.00 95.88 228 TYR A N 1
ATOM 1785 C CA . TYR A 1 228 ? 3.389 -5.391 -4.035 1.00 95.88 228 TYR A CA 1
ATOM 1786 C C . TYR A 1 228 ? 2.712 -6.681 -4.523 1.00 95.88 228 TYR A C 1
ATOM 1788 O O . TYR A 1 228 ? 1.534 -6.641 -4.896 1.00 95.88 228 TYR A O 1
ATOM 1796 N N . GLU A 1 229 ? 3.397 -7.828 -4.458 1.00 94.62 229 GLU A N 1
ATOM 1797 C CA . GLU A 1 229 ? 2.823 -9.129 -4.805 1.00 94.62 229 GLU A CA 1
ATOM 1798 C C . GLU A 1 229 ? 1.568 -9.391 -3.968 1.00 94.62 229 GLU A C 1
ATOM 1800 O O . GLU A 1 229 ? 0.520 -9.715 -4.527 1.00 94.62 229 GLU A O 1
ATOM 1805 N N . VAL A 1 230 ? 1.612 -9.147 -2.656 1.00 95.56 230 VAL A N 1
ATOM 1806 C CA . VAL A 1 230 ? 0.455 -9.349 -1.768 1.00 95.56 230 VAL A CA 1
ATOM 1807 C C . VAL A 1 230 ? -0.716 -8.437 -2.151 1.00 95.56 230 VAL A C 1
ATOM 1809 O O . VAL A 1 230 ? -1.856 -8.899 -2.219 1.00 95.56 230 VAL A O 1
ATOM 1812 N N . VAL A 1 231 ? -0.467 -7.157 -2.456 1.00 95.62 231 VAL A N 1
ATOM 1813 C CA . VAL A 1 231 ? -1.502 -6.221 -2.942 1.00 95.62 231 VAL A CA 1
ATOM 1814 C C . VAL A 1 231 ? -2.115 -6.711 -4.253 1.00 95.62 231 VAL A C 1
ATOM 1816 O O . VAL A 1 231 ? -3.341 -6.730 -4.399 1.00 95.62 231 VAL A O 1
ATOM 1819 N N . SER A 1 232 ? -1.282 -7.137 -5.200 1.00 94.06 232 SER A N 1
ATOM 1820 C CA . SER A 1 232 ? -1.747 -7.666 -6.483 1.00 94.06 232 SER A CA 1
ATOM 1821 C C . SER A 1 232 ? -2.534 -8.976 -6.311 1.00 94.06 232 SER A C 1
ATOM 1823 O O . SER A 1 232 ? -3.554 -9.177 -6.970 1.00 94.06 232 SER A O 1
ATOM 1825 N N . GLU A 1 233 ? -2.164 -9.830 -5.352 1.00 93.06 233 GLU A N 1
ATOM 1826 C CA . GLU A 1 233 ? -2.884 -11.065 -5.037 1.00 93.06 233 GLU A CA 1
ATOM 1827 C C . GLU A 1 233 ? -4.247 -10.792 -4.379 1.00 93.06 233 GLU A C 1
ATOM 1829 O O . GLU A 1 233 ? -5.232 -11.465 -4.694 1.00 93.06 233 GLU A O 1
ATOM 1834 N N . ILE A 1 234 ? -4.360 -9.759 -3.534 1.00 92.81 234 ILE A N 1
ATOM 1835 C CA . ILE A 1 234 ? -5.656 -9.303 -2.998 1.00 92.81 234 ILE A CA 1
ATOM 1836 C C . ILE A 1 234 ? -6.622 -8.945 -4.134 1.00 92.81 234 ILE A C 1
ATOM 1838 O O . ILE A 1 234 ? -7.822 -9.216 -4.038 1.00 92.81 234 ILE A O 1
ATOM 1842 N N . LEU A 1 235 ? -6.110 -8.335 -5.202 1.00 89.81 235 LEU A N 1
ATOM 1843 C CA . LEU A 1 235 ? -6.892 -7.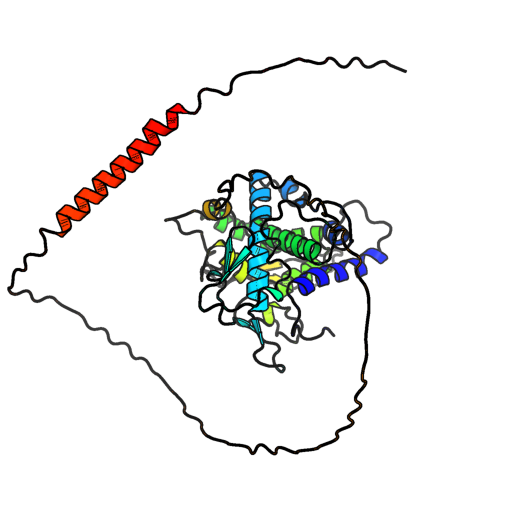896 -6.356 1.00 89.81 235 LEU A CA 1
ATOM 1844 C C . LEU A 1 235 ? -7.247 -9.055 -7.289 1.00 89.81 235 LEU A C 1
ATOM 1846 O O . LEU A 1 235 ? -8.427 -9.341 -7.534 1.00 89.81 235 LEU A O 1
ATOM 1850 N N . TYR A 1 236 ? -6.234 -9.751 -7.796 1.00 88.25 236 TYR A N 1
ATOM 1851 C CA . TYR A 1 236 ? -6.405 -10.767 -8.833 1.00 88.25 236 TYR A CA 1
ATOM 1852 C C . TYR A 1 236 ? -6.840 -12.123 -8.265 1.00 88.25 236 TYR A C 1
ATOM 1854 O O . TYR A 1 236 ? -7.518 -12.904 -8.940 1.00 88.25 236 TYR A O 1
ATOM 1862 N N . GLY A 1 237 ? -6.593 -12.370 -6.980 1.00 88.31 237 GLY A N 1
ATOM 1863 C CA . GLY A 1 237 ? -6.913 -13.602 -6.266 1.00 88.31 237 GLY A CA 1
ATOM 1864 C C . GLY A 1 237 ? -5.709 -14.526 -6.093 1.00 88.31 237 GLY A C 1
ATOM 1865 O O . GLY A 1 237 ? -4.622 -14.251 -6.588 1.00 88.31 237 GLY A O 1
ATOM 1866 N N . TYR A 1 238 ? -5.947 -15.643 -5.401 1.00 87.44 238 TYR A N 1
ATOM 1867 C CA . TYR A 1 238 ? -4.913 -16.585 -4.965 1.00 87.44 238 TYR A CA 1
ATOM 1868 C C . TYR A 1 238 ? -3.935 -16.979 -6.072 1.00 87.44 238 TYR A C 1
ATOM 1870 O O . TYR A 1 238 ? -4.373 -17.407 -7.143 1.00 87.44 238 TYR A O 1
ATOM 1878 N N . GLN A 1 239 ? -2.635 -16.846 -5.791 1.00 86.88 239 GLN A N 1
ATOM 1879 C CA . GLN A 1 239 ? -1.530 -17.150 -6.715 1.00 86.88 239 GLN A CA 1
ATOM 1880 C C . GLN A 1 239 ? -1.570 -16.404 -8.060 1.00 86.88 239 GLN A C 1
ATOM 1882 O O . GLN A 1 239 ? -0.826 -16.746 -8.977 1.00 86.88 239 GLN A O 1
ATOM 1887 N N . LYS A 1 240 ? -2.409 -15.374 -8.189 1.00 88.75 240 LYS A N 1
ATOM 1888 C CA . LYS A 1 240 ? -2.469 -14.497 -9.365 1.00 88.75 240 LYS A CA 1
ATOM 1889 C C . LYS A 1 240 ? -1.816 -13.148 -9.097 1.00 88.75 240 LYS A C 1
ATOM 1891 O O . LYS A 1 240 ? -2.057 -12.208 -9.842 1.00 88.75 240 LYS A O 1
ATOM 1896 N N . GLY A 1 241 ? -1.034 -13.034 -8.026 1.00 86.69 241 GLY A N 1
ATOM 1897 C CA . GLY A 1 241 ? -0.169 -11.881 -7.818 1.00 86.69 241 GLY A CA 1
ATOM 1898 C C . GLY A 1 241 ? 0.892 -11.773 -8.916 1.00 86.69 241 GLY A C 1
ATOM 1899 O O . GLY A 1 241 ? 1.232 -12.750 -9.586 1.00 86.69 241 GLY A O 1
ATOM 1900 N N . ASP A 1 242 ? 1.400 -10.570 -9.122 1.00 89.06 242 ASP A N 1
ATOM 1901 C CA . ASP A 1 242 ? 2.436 -10.254 -10.098 1.00 89.06 242 ASP A CA 1
ATOM 1902 C C . ASP A 1 242 ? 3.835 -10.617 -9.550 1.00 89.06 242 ASP A C 1
ATOM 1904 O O . ASP A 1 242 ? 4.560 -9.768 -9.043 1.00 89.06 242 ASP A O 1
ATOM 1908 N N . LYS A 1 243 ? 4.233 -11.893 -9.659 1.00 84.75 243 LYS A N 1
ATOM 1909 C CA . LYS A 1 243 ? 5.409 -12.471 -8.956 1.00 84.75 243 LYS A CA 1
ATOM 1910 C C . LYS A 1 243 ? 6.800 -12.116 -9.500 1.00 84.75 243 LYS A C 1
ATOM 1912 O O . LYS A 1 243 ? 7.800 -12.643 -9.032 1.00 84.75 243 LYS A O 1
ATOM 1917 N N . ASN A 1 244 ? 6.882 -11.304 -10.548 1.00 86.25 244 ASN A N 1
ATOM 1918 C CA . ASN A 1 244 ? 8.137 -11.026 -11.262 1.00 86.25 244 ASN A CA 1
ATOM 1919 C C . ASN A 1 244 ? 8.303 -9.533 -11.556 1.00 86.25 244 ASN A C 1
ATOM 1921 O O . ASN A 1 244 ? 8.893 -9.157 -12.568 1.00 86.25 244 ASN A O 1
ATOM 1925 N N . ILE A 1 245 ? 7.711 -8.697 -10.711 1.00 89.00 245 ILE A N 1
ATOM 1926 C CA . ILE A 1 245 ? 7.725 -7.248 -10.839 1.00 89.00 245 ILE A CA 1
ATOM 1927 C C . ILE A 1 245 ? 8.509 -6.699 -9.666 1.00 89.00 245 ILE A C 1
ATOM 1929 O O . ILE A 1 245 ? 8.103 -6.841 -8.520 1.00 89.00 245 ILE A O 1
ATOM 1933 N N . SER A 1 246 ? 9.618 -6.043 -9.965 1.00 91.50 246 SER A N 1
ATOM 1934 C CA . SER A 1 246 ? 10.380 -5.286 -8.986 1.00 91.50 246 SER A CA 1
ATOM 1935 C C . SER A 1 246 ? 10.636 -3.885 -9.522 1.00 91.50 246 SER A C 1
ATOM 1937 O O . SER A 1 246 ? 10.723 -3.657 -10.730 1.00 91.50 246 SER A O 1
ATOM 1939 N N . CYS A 1 247 ? 10.719 -2.923 -8.612 1.00 93.69 247 CYS A N 1
ATOM 1940 C CA . CYS A 1 247 ? 11.122 -1.570 -8.936 1.00 93.69 247 CYS A CA 1
ATOM 1941 C C . CYS A 1 247 ? 12.539 -1.341 -8.433 1.00 93.69 247 CYS A C 1
ATOM 1943 O O . CYS A 1 247 ? 12.767 -1.168 -7.237 1.00 93.69 247 CYS A O 1
ATOM 1945 N N . GLN A 1 248 ? 13.491 -1.312 -9.358 1.00 92.56 248 GLN A N 1
ATOM 1946 C CA . GLN A 1 248 ? 14.896 -1.114 -9.037 1.00 92.56 248 GLN A CA 1
ATOM 1947 C C . GLN A 1 248 ? 15.296 0.331 -9.276 1.00 92.56 248 GLN A C 1
ATOM 1949 O O . GLN A 1 248 ? 14.986 0.929 -10.310 1.00 92.56 248 GLN A O 1
ATOM 1954 N N . LYS A 1 249 ? 16.013 0.888 -8.302 1.00 93.44 249 LYS A N 1
ATOM 1955 C CA . LYS A 1 249 ? 16.674 2.176 -8.459 1.00 93.44 249 LYS A CA 1
ATOM 1956 C C . LYS A 1 249 ? 17.791 2.017 -9.486 1.00 93.44 249 LYS A C 1
ATOM 1958 O O . LYS A 1 249 ? 18.660 1.164 -9.318 1.00 93.44 249 LYS A O 1
ATOM 1963 N N . VAL A 1 250 ? 17.781 2.838 -10.529 1.00 92.50 250 VAL A N 1
ATOM 1964 C CA . VAL A 1 250 ? 18.867 2.861 -11.510 1.00 92.50 250 VAL A CA 1
ATOM 1965 C C . VAL A 1 250 ? 20.059 3.562 -10.856 1.00 92.50 250 VAL A C 1
ATOM 1967 O O . VAL A 1 250 ? 19.906 4.699 -10.394 1.00 92.50 250 VAL A O 1
ATOM 1970 N N . PRO A 1 251 ? 21.232 2.909 -10.746 1.00 88.19 251 PRO A N 1
ATOM 1971 C CA . PRO A 1 251 ? 22.423 3.586 -10.263 1.00 88.19 251 PRO A CA 1
ATOM 1972 C C . PRO A 1 251 ? 22.742 4.732 -11.221 1.00 88.19 251 PRO A C 1
ATOM 1974 O O . PRO A 1 251 ? 22.813 4.537 -12.434 1.00 88.19 251 PRO A O 1
ATOM 1977 N N . LYS A 1 252 ? 22.893 5.935 -10.671 1.00 83.25 252 LYS A N 1
ATOM 1978 C CA . LYS A 1 252 ? 23.252 7.111 -11.459 1.00 83.25 252 LYS A CA 1
ATOM 1979 C C . LYS A 1 252 ? 24.688 6.936 -11.960 1.00 83.25 252 LYS A C 1
ATOM 1981 O O . LYS A 1 252 ? 25.585 6.672 -11.156 1.00 83.25 252 LYS A O 1
ATOM 1986 N N . GLU A 1 253 ? 24.903 7.060 -13.267 1.00 82.75 253 GLU A N 1
ATOM 1987 C CA . GLU A 1 253 ? 26.244 7.324 -13.790 1.00 82.75 253 GLU A CA 1
ATOM 1988 C C . GLU A 1 253 ? 26.615 8.737 -13.345 1.00 82.75 253 GLU A C 1
ATOM 1990 O O . GLU A 1 253 ? 25.819 9.653 -13.510 1.00 82.75 253 GLU A O 1
ATOM 1995 N N . ILE A 1 254 ? 27.776 8.899 -12.711 1.00 78.50 254 ILE A N 1
ATOM 1996 C CA . ILE A 1 254 ? 28.229 10.189 -12.182 1.00 78.50 254 ILE A CA 1
ATOM 1997 C C . ILE A 1 254 ? 28.400 11.141 -13.373 1.00 78.50 254 ILE A C 1
ATOM 1999 O O . ILE A 1 254 ? 29.425 11.091 -14.052 1.00 78.50 254 ILE A O 1
ATOM 2003 N N . SER A 1 255 ? 27.392 11.966 -13.651 1.00 77.06 255 SER A N 1
ATOM 2004 C CA . SER A 1 255 ? 27.473 13.043 -14.631 1.00 77.06 255 SER A CA 1
ATOM 2005 C C . SER A 1 255 ? 27.623 14.376 -13.893 1.00 77.06 255 SER A C 1
ATOM 2007 O O . SER A 1 255 ? 27.059 14.582 -12.819 1.00 77.06 255 SER A O 1
ATOM 2009 N N . ASP A 1 256 ? 28.449 15.275 -14.428 1.00 81.75 256 ASP A N 1
ATOM 2010 C CA . ASP A 1 256 ? 28.855 16.520 -13.755 1.00 81.75 256 ASP A CA 1
ATOM 2011 C C . ASP A 1 256 ? 27.740 17.596 -13.681 1.00 81.75 256 ASP A C 1
ATOM 2013 O O . ASP A 1 256 ? 27.991 18.716 -13.222 1.00 81.75 256 ASP A O 1
ATOM 2017 N N . GLU A 1 257 ? 26.498 17.305 -14.094 1.00 77.50 257 GLU A N 1
ATOM 2018 C CA . GLU A 1 257 ? 25.407 18.289 -14.114 1.00 77.50 257 GLU A CA 1
ATOM 2019 C C . GLU A 1 257 ? 24.490 18.234 -12.879 1.00 77.50 257 GLU A C 1
ATOM 2021 O O . GLU A 1 257 ? 23.888 17.228 -12.511 1.00 77.50 257 GLU A O 1
ATOM 2026 N N . LYS A 1 258 ? 24.377 19.392 -12.216 1.00 69.31 258 LYS A N 1
ATOM 2027 C CA . LYS A 1 258 ? 23.588 19.605 -10.999 1.00 69.31 258 LYS A CA 1
ATOM 2028 C C . LYS A 1 258 ? 22.094 19.417 -11.265 1.00 69.31 258 LYS A C 1
ATOM 2030 O O . LYS A 1 258 ? 21.523 20.098 -12.113 1.00 69.31 258 LYS A O 1
ATOM 2035 N N . THR A 1 259 ? 21.454 18.655 -10.378 1.00 62.91 259 THR A N 1
ATOM 2036 C CA . THR A 1 259 ? 20.008 18.345 -10.285 1.00 62.91 259 THR A CA 1
ATOM 2037 C C . THR A 1 259 ? 19.576 17.075 -11.019 1.00 62.91 259 THR A C 1
ATOM 2039 O O . THR A 1 259 ? 18.632 17.068 -11.804 1.00 62.91 259 THR A O 1
ATOM 2042 N N . GLU A 1 260 ? 20.239 15.958 -10.729 1.00 67.75 260 GLU A N 1
ATOM 2043 C CA . GLU A 1 260 ? 19.797 14.661 -11.239 1.00 67.75 260 GLU A CA 1
ATOM 2044 C C . GLU A 1 260 ? 18.597 14.140 -10.439 1.00 67.75 260 GLU A C 1
ATOM 2046 O O . GLU A 1 260 ? 18.733 13.757 -9.272 1.00 67.75 260 GLU A O 1
ATOM 2051 N N . GLN A 1 261 ? 17.430 14.078 -11.084 1.00 82.25 261 GLN A N 1
ATOM 2052 C CA . GLN A 1 261 ? 16.278 13.337 -10.572 1.00 82.25 261 GLN A CA 1
ATOM 2053 C C . GLN A 1 261 ? 16.624 11.851 -10.474 1.00 82.25 261 GLN A C 1
ATOM 2055 O O . GLN A 1 261 ? 17.322 11.297 -11.321 1.00 82.25 261 GLN A O 1
ATOM 2060 N N . GLU A 1 262 ? 16.163 11.191 -9.420 1.00 91.00 262 GLU A N 1
ATOM 2061 C CA . GLU A 1 262 ? 16.294 9.743 -9.345 1.00 91.00 262 GLU A CA 1
ATOM 2062 C C . GLU A 1 262 ? 15.440 9.028 -10.387 1.00 91.00 262 GLU A C 1
ATOM 2064 O O . GLU A 1 262 ? 14.357 9.493 -10.732 1.00 91.00 262 GLU A O 1
ATOM 2069 N N . GLU A 1 263 ? 15.907 7.868 -10.849 1.00 93.44 263 GLU A N 1
ATOM 2070 C CA . GLU A 1 263 ? 15.174 7.027 -11.787 1.00 93.44 263 GLU A CA 1
ATOM 2071 C C . GLU A 1 263 ? 14.945 5.638 -11.182 1.00 93.44 263 GLU A C 1
ATOM 2073 O O . GLU A 1 263 ? 15.871 4.985 -10.697 1.00 93.44 263 GLU A O 1
ATOM 2078 N N . TYR A 1 264 ? 13.697 5.173 -11.236 1.00 94.31 264 TYR A N 1
ATOM 2079 C CA . TYR A 1 264 ? 13.330 3.789 -10.943 1.00 94.31 264 TYR A CA 1
ATOM 2080 C C . TYR A 1 264 ? 12.895 3.117 -12.233 1.00 94.31 264 TYR A C 1
ATOM 2082 O O . TYR A 1 264 ? 12.129 3.695 -13.003 1.00 94.31 264 TYR A O 1
ATOM 2090 N N . ARG A 1 265 ? 13.346 1.887 -12.461 1.00 93.31 265 ARG A N 1
ATOM 2091 C CA . ARG A 1 265 ? 12.923 1.068 -13.596 1.00 93.31 265 ARG A CA 1
ATOM 2092 C C . ARG A 1 265 ? 12.228 -0.186 -13.111 1.00 93.31 265 ARG A C 1
ATOM 2094 O O . ARG A 1 265 ? 12.568 -0.755 -12.076 1.00 93.31 265 ARG A O 1
ATOM 2101 N N . LEU A 1 266 ? 11.253 -0.603 -13.903 1.00 91.44 266 LEU A N 1
ATOM 2102 C CA . LEU A 1 266 ? 10.655 -1.916 -13.778 1.00 91.44 266 LEU A CA 1
ATOM 2103 C C . LEU A 1 266 ? 11.700 -2.966 -14.168 1.00 91.44 266 LEU A C 1
ATOM 2105 O O . LEU A 1 266 ? 12.155 -2.984 -15.311 1.00 91.44 266 LEU A O 1
ATOM 2109 N N . SER A 1 267 ? 12.061 -3.836 -13.232 1.00 87.69 267 SER A N 1
ATOM 2110 C CA . SER A 1 267 ? 12.831 -5.044 -13.502 1.00 87.69 267 SER A CA 1
ATOM 2111 C C . SER A 1 267 ? 11.930 -6.273 -13.373 1.00 87.69 267 SER A C 1
ATOM 2113 O O . SER A 1 267 ? 10.996 -6.320 -12.570 1.00 87.69 267 SER A O 1
ATOM 2115 N N . GLY A 1 268 ? 12.189 -7.265 -14.217 1.00 77.31 268 GLY A N 1
ATOM 2116 C CA . GLY A 1 268 ? 11.465 -8.528 -14.250 1.00 77.31 268 GLY A CA 1
ATOM 2117 C C . GLY A 1 268 ? 12.152 -9.500 -15.197 1.00 77.31 268 GLY A C 1
ATOM 2118 O O . GLY A 1 268 ? 12.910 -9.085 -16.074 1.00 77.31 268 GLY A O 1
ATOM 2119 N N . VAL A 1 269 ? 11.906 -10.796 -15.014 1.00 57.97 269 VAL A N 1
ATOM 2120 C CA . VAL A 1 269 ? 12.418 -11.831 -15.924 1.00 57.97 269 VAL A CA 1
ATOM 2121 C C . VAL A 1 269 ? 11.890 -11.532 -17.330 1.00 57.97 269 VAL A C 1
ATOM 2123 O O . VAL A 1 269 ? 10.699 -11.254 -17.486 1.00 57.97 269 VAL A O 1
ATOM 2126 N N . GLU A 1 270 ? 12.742 -11.562 -18.357 1.00 63.94 270 GLU A N 1
ATOM 2127 C CA . GLU A 1 270 ? 12.279 -11.492 -19.747 1.00 63.94 270 GLU A CA 1
ATOM 2128 C C . GLU A 1 270 ? 11.164 -12.533 -19.956 1.00 63.94 270 GLU A C 1
ATOM 2130 O O . GLU A 1 270 ? 11.363 -13.727 -19.745 1.00 63.94 270 GLU A O 1
ATOM 2135 N N . GLY A 1 271 ? 9.955 -12.075 -20.297 1.00 60.28 271 GLY A N 1
ATOM 2136 C CA . GLY A 1 271 ? 8.763 -12.932 -20.377 1.00 60.28 271 GLY A CA 1
ATOM 2137 C C . GLY A 1 271 ? 7.822 -12.881 -19.167 1.00 60.28 271 GLY A C 1
ATOM 2138 O O . GLY A 1 271 ? 6.784 -13.540 -19.196 1.00 60.28 271 GLY A O 1
ATOM 2139 N N . ALA A 1 272 ? 8.104 -12.067 -18.145 1.00 61.66 272 ALA A N 1
ATOM 2140 C CA . ALA A 1 272 ? 7.154 -11.781 -17.076 1.00 61.66 272 ALA A CA 1
ATOM 2141 C C . ALA A 1 272 ? 5.855 -11.196 -17.666 1.00 61.66 272 ALA A C 1
ATOM 2143 O O . ALA A 1 272 ? 5.827 -10.107 -18.266 1.00 61.66 272 ALA A O 1
ATOM 2144 N N . SER A 1 273 ? 4.774 -11.961 -17.527 1.00 60.97 273 SER A N 1
ATOM 2145 C CA . SER A 1 273 ? 3.417 -11.526 -17.830 1.00 60.97 273 SER A CA 1
ATOM 2146 C C . SER A 1 273 ? 2.824 -10.872 -16.592 1.00 60.97 273 SER A C 1
ATOM 2148 O O . SER A 1 273 ? 2.825 -11.484 -15.525 1.00 60.97 273 SER A O 1
ATOM 2150 N N . PHE A 1 274 ? 2.272 -9.671 -16.750 1.00 71.62 274 PHE A N 1
ATOM 2151 C CA . PHE A 1 274 ? 1.351 -9.135 -15.756 1.00 71.62 274 PHE A CA 1
ATOM 2152 C C . PHE A 1 274 ? 0.146 -10.069 -15.663 1.00 71.62 274 PHE A C 1
ATOM 2154 O O . PHE A 1 274 ? -0.446 -10.447 -16.681 1.00 71.62 274 PHE A O 1
ATOM 2161 N N . SER A 1 275 ? -0.221 -10.422 -14.445 1.00 72.31 275 SER A N 1
ATOM 2162 C CA . SER A 1 275 ? -1.468 -11.085 -14.140 1.00 72.31 275 SER A CA 1
ATOM 2163 C C . SER A 1 275 ? -2.623 -10.213 -14.614 1.00 72.31 275 SER A C 1
ATOM 2165 O O . SER A 1 275 ? -2.653 -8.990 -14.464 1.00 72.31 275 SER A O 1
ATOM 2167 N N . SER A 1 276 ? -3.589 -10.865 -15.248 1.00 64.12 276 SER A N 1
ATOM 2168 C CA . SER A 1 276 ? -4.821 -10.233 -15.693 1.00 64.12 276 SER A CA 1
ATOM 2169 C C . SER A 1 276 ? -6.001 -10.880 -14.993 1.00 64.12 276 SER A C 1
ATOM 2171 O O . SER A 1 276 ? -5.984 -12.054 -14.607 1.00 64.12 276 SER A O 1
ATOM 2173 N N . CYS A 1 277 ? -7.054 -10.093 -14.816 1.00 63.75 277 CYS A N 1
ATOM 2174 C CA . CYS A 1 277 ? -8.337 -10.599 -14.360 1.00 63.75 277 CYS A CA 1
ATOM 2175 C C . CYS A 1 277 ? -8.796 -11.675 -15.354 1.00 63.75 277 CYS A C 1
ATOM 2177 O O . CYS A 1 277 ? -8.796 -11.437 -16.562 1.00 63.75 277 CYS A O 1
ATOM 2179 N N . ALA A 1 278 ? -9.156 -12.861 -14.860 1.00 57.47 278 ALA A N 1
ATOM 2180 C CA . ALA A 1 278 ? -9.498 -13.987 -15.723 1.00 57.47 278 ALA A CA 1
ATOM 2181 C C . ALA A 1 278 ? -10.614 -13.606 -16.710 1.00 57.47 278 ALA A C 1
ATOM 2183 O O . ALA A 1 278 ? -11.669 -13.116 -16.313 1.00 57.47 278 ALA A O 1
ATOM 2184 N N . SER A 1 279 ? -10.406 -13.892 -17.994 1.00 50.28 279 SER A N 1
ATOM 2185 C CA . SER A 1 279 ? -11.290 -13.500 -19.102 1.00 50.28 279 SER A CA 1
ATOM 2186 C C . SER A 1 279 ? -12.644 -14.242 -19.136 1.00 50.28 279 SER A C 1
ATOM 2188 O O . SER A 1 279 ? -13.356 -14.164 -20.130 1.00 50.28 279 SER A O 1
ATOM 2190 N N . GLY A 1 280 ? -13.004 -14.982 -18.079 1.00 50.28 280 GLY A N 1
ATOM 2191 C CA . GLY A 1 280 ? -14.119 -15.941 -18.066 1.00 50.28 280 GLY A CA 1
ATOM 2192 C C . GLY A 1 280 ? -15.064 -15.875 -16.859 1.00 50.28 280 GLY A C 1
ATOM 2193 O O . GLY A 1 280 ? -15.916 -16.747 -16.724 1.00 50.28 280 GLY A O 1
ATOM 2194 N N . GLY A 1 281 ? -14.951 -14.876 -15.978 1.00 51.22 281 GLY A N 1
ATOM 2195 C CA . GLY A 1 281 ? -15.875 -14.703 -14.850 1.00 51.22 281 GLY A CA 1
ATOM 2196 C C . GLY A 1 281 ? -15.453 -13.563 -13.929 1.00 51.22 281 GLY A C 1
ATOM 2197 O O . GLY A 1 281 ? -14.276 -13.482 -13.607 1.00 51.22 281 GLY A O 1
ATOM 2198 N N . GLN A 1 282 ? -16.418 -12.709 -13.553 1.00 54.97 282 GLN A N 1
ATOM 2199 C CA . GLN A 1 282 ? -16.283 -11.480 -12.747 1.00 54.97 282 GLN A CA 1
ATOM 2200 C C . GLN A 1 282 ? -14.995 -10.691 -13.034 1.00 54.97 282 GLN A C 1
ATOM 2202 O O . GLN A 1 282 ? -13.922 -10.984 -12.507 1.00 54.97 282 GLN A O 1
ATOM 2207 N N . THR A 1 283 ? -15.114 -9.654 -13.860 1.00 59.66 283 THR A N 1
ATOM 2208 C CA . THR A 1 283 ? -14.020 -8.709 -14.126 1.00 59.66 283 THR A CA 1
ATOM 2209 C C . THR A 1 283 ? -13.447 -8.157 -12.809 1.00 59.66 283 THR A C 1
ATOM 2211 O O . THR A 1 283 ? -14.132 -8.154 -11.784 1.00 59.66 283 THR A O 1
ATOM 2214 N N . CYS A 1 284 ? -12.202 -7.657 -12.787 1.00 64.50 284 CYS A N 1
ATOM 2215 C CA . CYS A 1 284 ? -11.723 -6.958 -11.583 1.00 64.50 284 CYS A CA 1
ATOM 2216 C C . CYS A 1 284 ? -12.640 -5.786 -11.226 1.00 64.50 284 CYS A C 1
ATOM 2218 O O . CYS A 1 284 ? -12.862 -5.538 -10.048 1.00 64.50 284 CYS A O 1
ATOM 2220 N N . GLU A 1 285 ? -13.262 -5.145 -12.220 1.00 65.69 285 GLU A N 1
ATOM 2221 C CA . GLU A 1 285 ? -14.333 -4.180 -11.977 1.00 65.69 285 GLU A CA 1
ATOM 2222 C C . GLU A 1 285 ? -15.503 -4.780 -11.203 1.00 65.69 285 GLU A C 1
ATOM 2224 O O . GLU A 1 285 ? -16.026 -4.123 -10.315 1.00 65.69 285 GLU A O 1
ATOM 2229 N N . ASP A 1 286 ? -15.912 -6.016 -11.484 1.00 66.69 286 ASP A N 1
ATOM 2230 C CA . ASP A 1 286 ? -16.957 -6.676 -10.708 1.00 66.69 286 ASP A CA 1
ATOM 2231 C C . ASP A 1 286 ? -16.499 -6.899 -9.267 1.00 66.69 286 ASP A C 1
ATOM 2233 O O . ASP A 1 286 ? -17.261 -6.612 -8.359 1.00 66.69 286 ASP A O 1
ATOM 2237 N N . ARG A 1 287 ? -15.241 -7.278 -9.008 1.00 66.62 287 ARG A N 1
ATOM 2238 C CA . ARG A 1 287 ? -14.712 -7.331 -7.627 1.00 66.62 287 ARG A CA 1
ATOM 2239 C C . ARG A 1 287 ? -14.644 -5.961 -6.949 1.00 66.62 287 ARG A C 1
ATOM 2241 O O . ARG A 1 287 ? -14.887 -5.879 -5.748 1.00 66.62 287 ARG A O 1
ATOM 2248 N N . LEU A 1 288 ? -14.364 -4.905 -7.713 1.00 62.72 288 LEU A N 1
ATOM 2249 C CA . LEU A 1 288 ? -14.440 -3.516 -7.250 1.00 62.72 288 LEU A CA 1
ATOM 2250 C C . LEU A 1 288 ? -15.897 -3.083 -6.989 1.00 62.72 288 LEU A C 1
ATOM 2252 O O . LEU A 1 288 ? -16.128 -2.235 -6.136 1.00 62.72 288 LEU A O 1
ATOM 2256 N N . ARG A 1 289 ? -16.879 -3.665 -7.695 1.00 62.47 289 ARG A N 1
ATOM 2257 C CA . ARG A 1 289 ? -18.326 -3.406 -7.543 1.00 62.47 289 ARG A CA 1
ATOM 2258 C C . ARG A 1 289 ? -18.998 -4.286 -6.483 1.00 62.47 289 ARG A C 1
ATOM 2260 O O . ARG A 1 289 ? -20.069 -3.940 -5.986 1.00 62.47 289 ARG A O 1
ATOM 2267 N N . VAL A 1 290 ? -18.434 -5.453 -6.171 1.00 51.12 290 VAL A N 1
ATOM 2268 C CA . VAL A 1 290 ? -19.084 -6.472 -5.341 1.00 51.12 290 VAL A CA 1
ATOM 2269 C C . VAL A 1 290 ? -19.181 -5.987 -3.889 1.00 51.12 290 VAL A C 1
ATOM 2271 O O . VAL A 1 290 ? -18.187 -5.769 -3.192 1.00 51.12 290 VAL A O 1
ATOM 2274 N N . HIS A 1 291 ? -20.435 -5.877 -3.445 1.00 48.50 291 HIS A N 1
ATOM 2275 C CA . HIS A 1 291 ? -20.931 -5.446 -2.135 1.00 48.50 291 HIS A CA 1
ATOM 2276 C C . HIS A 1 291 ? -21.135 -3.939 -1.909 1.00 48.50 291 HIS A C 1
ATOM 2278 O O . HIS A 1 291 ? -20.991 -3.486 -0.781 1.00 48.50 291 HIS A O 1
ATOM 2284 N N . ASP A 1 292 ? -21.605 -3.221 -2.930 1.00 43.53 292 ASP A N 1
ATOM 2285 C CA . ASP A 1 292 ? -22.720 -2.262 -2.773 1.00 43.53 292 ASP A CA 1
ATOM 2286 C C . ASP A 1 292 ? -24.065 -3.002 -2.908 1.00 43.53 292 ASP A C 1
ATOM 2288 O O . ASP A 1 292 ? -25.030 -2.528 -3.506 1.00 43.53 292 ASP A O 1
ATOM 2292 N N . GLY A 1 293 ? -24.156 -4.220 -2.359 1.00 44.62 293 GLY A N 1
ATOM 2293 C CA . GLY A 1 293 ? -25.472 -4.651 -1.919 1.00 44.62 293 GLY A CA 1
ATOM 2294 C C . GLY A 1 293 ? -25.879 -3.572 -0.938 1.00 44.62 293 GLY A C 1
ATOM 2295 O O . GLY A 1 293 ? -25.185 -3.414 0.066 1.00 44.62 293 GLY A O 1
ATOM 2296 N N . GLU A 1 294 ? -26.895 -2.783 -1.283 1.00 41.03 294 GLU A N 1
ATOM 2297 C CA . GLU A 1 294 ? -27.638 -1.986 -0.327 1.00 41.03 294 GLU A CA 1
ATOM 2298 C C . GLU A 1 294 ? -27.934 -2.934 0.837 1.00 41.03 294 GLU A C 1
ATOM 2300 O O . GLU A 1 294 ? -28.904 -3.686 0.843 1.00 41.03 294 GLU A O 1
ATOM 2305 N N . VAL A 1 295 ? -27.062 -2.944 1.841 1.00 40.81 295 VAL A N 1
ATOM 2306 C CA . VAL A 1 295 ? -27.538 -3.037 3.199 1.00 40.81 295 VAL A CA 1
ATOM 2307 C C . VAL A 1 295 ? -28.415 -1.804 3.256 1.00 40.81 295 VAL A C 1
ATOM 2309 O O . VAL A 1 295 ? -27.888 -0.695 3.352 1.00 40.81 295 VAL A O 1
ATOM 2312 N N . GLU A 1 296 ? -29.716 -1.989 2.997 1.00 32.66 296 GLU A N 1
ATOM 2313 C CA . GLU A 1 296 ? -30.746 -1.006 3.291 1.00 32.66 296 GLU A CA 1
ATOM 2314 C C . GLU A 1 296 ? -30.425 -0.545 4.704 1.00 32.66 296 GLU A C 1
ATOM 2316 O O . GLU A 1 296 ? -30.642 -1.256 5.687 1.00 32.66 296 GLU A O 1
ATOM 2321 N N . LEU A 1 297 ? -29.768 0.607 4.784 1.00 36.22 297 LEU A N 1
ATOM 2322 C CA . LEU A 1 297 ? -29.353 1.221 6.022 1.00 36.22 297 LEU A CA 1
ATOM 2323 C C . LEU A 1 297 ? -30.618 1.874 6.574 1.00 36.22 297 LEU A C 1
ATOM 2325 O O . LEU A 1 297 ? -30.761 3.093 6.556 1.00 36.22 297 LEU A O 1
ATOM 2329 N N . HIS A 1 298 ? -31.589 1.049 6.962 1.00 32.38 298 HIS A N 1
ATOM 2330 C CA . HIS A 1 298 ? -32.705 1.496 7.767 1.00 32.38 298 HIS A CA 1
ATOM 2331 C C . HIS A 1 298 ? -32.124 1.927 9.118 1.00 32.38 298 HIS A C 1
ATOM 2333 O O . HIS A 1 298 ? -31.666 1.099 9.897 1.00 32.38 298 HIS A O 1
ATOM 2339 N N . ASP A 1 299 ? -32.083 3.245 9.317 1.00 33.84 299 ASP A N 1
ATOM 2340 C CA . ASP A 1 299 ? -31.898 3.958 10.581 1.00 33.84 299 ASP A CA 1
ATOM 2341 C C . ASP A 1 299 ? -30.800 3.441 11.528 1.00 33.84 299 ASP A C 1
ATOM 2343 O O . ASP A 1 299 ? -31.053 2.755 12.514 1.00 33.84 299 ASP A O 1
ATOM 2347 N N . LEU A 1 300 ? -29.570 3.914 11.311 1.00 33.09 300 LEU A N 1
ATOM 2348 C CA . LEU A 1 300 ? -28.574 4.063 12.387 1.00 33.09 300 LEU A CA 1
ATOM 2349 C C . LEU A 1 300 ? -28.312 5.544 12.711 1.00 33.09 300 LEU A C 1
ATOM 2351 O O . LEU A 1 300 ? -27.219 5.930 13.114 1.00 33.09 300 LEU A O 1
ATOM 2355 N N . THR A 1 301 ? -29.345 6.375 12.546 1.00 32.47 301 THR A N 1
ATOM 2356 C CA . THR A 1 301 ? -29.382 7.793 12.945 1.00 32.47 301 THR A CA 1
ATOM 2357 C C . THR A 1 301 ? -30.127 8.043 14.255 1.00 32.47 301 THR A C 1
ATOM 2359 O O . THR A 1 301 ? -30.442 9.189 14.562 1.00 32.47 301 THR A O 1
ATOM 2362 N N . THR A 1 302 ? -30.373 7.023 15.080 1.00 31.84 302 THR A N 1
ATOM 2363 C CA . THR A 1 302 ? -30.670 7.264 16.499 1.00 31.84 302 THR A CA 1
ATOM 2364 C C . THR A 1 302 ? -29.355 7.444 17.254 1.00 31.84 302 THR A C 1
ATOM 2366 O O . THR A 1 302 ? -28.613 6.466 17.389 1.00 31.84 302 THR A O 1
ATOM 2369 N N . PRO A 1 303 ? -29.024 8.656 17.744 1.00 35.06 303 PRO A N 1
ATOM 2370 C CA . PRO A 1 303 ? -27.946 8.799 18.709 1.00 35.06 303 PRO A CA 1
ATOM 2371 C C . PRO A 1 303 ? -28.270 7.891 19.893 1.00 35.06 303 PRO A C 1
ATOM 2373 O O . PRO A 1 303 ? -29.406 7.863 20.364 1.00 35.06 303 PRO A O 1
ATOM 2376 N N . ALA A 1 304 ? -27.285 7.119 20.342 1.00 35.41 304 ALA A N 1
ATOM 2377 C CA . ALA A 1 304 ? -27.393 6.390 21.589 1.00 35.41 304 ALA A CA 1
ATOM 2378 C C . ALA A 1 304 ? -27.655 7.413 22.705 1.00 35.41 304 ALA A C 1
ATOM 2380 O O . ALA A 1 304 ? -26.736 8.089 23.166 1.00 35.41 304 ALA A O 1
ATOM 2381 N N . GLU A 1 305 ? -28.919 7.559 23.104 1.00 32.84 305 GLU A N 1
ATOM 2382 C CA . GLU A 1 305 ? -29.275 8.137 24.389 1.00 32.84 305 GLU A CA 1
ATOM 2383 C C . GLU A 1 305 ? -28.571 7.286 25.442 1.00 32.84 305 GLU A C 1
ATOM 2385 O O . GLU A 1 305 ? -28.936 6.137 25.701 1.00 32.84 305 GLU A O 1
ATOM 2390 N N . LEU A 1 306 ? -27.518 7.859 26.022 1.00 35.31 306 LEU A N 1
ATOM 2391 C CA . LEU A 1 306 ? -26.984 7.460 27.311 1.00 35.31 306 LEU A CA 1
ATOM 2392 C C . LEU A 1 306 ? -28.142 7.505 28.305 1.00 35.31 306 LEU A C 1
ATOM 2394 O O . LEU A 1 306 ? -28.458 8.546 28.873 1.00 35.31 306 LEU A O 1
ATOM 2398 N N . THR A 1 307 ? -28.806 6.368 28.491 1.00 36.66 307 THR A N 1
ATOM 2399 C CA . THR A 1 307 ? -29.749 6.197 29.582 1.00 36.66 307 THR A CA 1
ATOM 2400 C C . THR A 1 307 ? -28.913 6.169 30.856 1.00 36.66 307 THR A C 1
ATOM 2402 O O . THR A 1 307 ? -28.322 5.149 31.215 1.00 36.66 307 THR A O 1
ATOM 2405 N N . GLU A 1 308 ? -28.820 7.321 31.522 1.00 40.66 308 GLU A N 1
ATOM 2406 C CA . GLU A 1 308 ? -28.428 7.410 32.921 1.00 40.66 308 GLU A CA 1
ATOM 2407 C C . GLU A 1 308 ? -29.338 6.477 33.718 1.00 40.66 308 GLU A C 1
ATOM 2409 O O . GLU A 1 308 ? -30.493 6.779 34.026 1.00 40.66 308 GLU A O 1
ATOM 2414 N N . ARG A 1 309 ? -28.807 5.305 34.059 1.00 38.31 309 ARG A N 1
ATOM 2415 C CA . ARG A 1 309 ? -29.420 4.402 35.023 1.00 38.31 309 ARG A CA 1
ATOM 2416 C C . ARG A 1 309 ? -29.186 4.974 36.419 1.00 38.31 309 ARG A C 1
ATOM 2418 O O . ARG A 1 309 ? -28.312 4.547 37.163 1.00 38.31 309 ARG A O 1
ATOM 2425 N N . SER A 1 310 ? -29.974 5.995 36.729 1.00 43.69 310 SER A N 1
ATOM 2426 C CA . SER A 1 310 ? -30.320 6.400 38.084 1.00 43.69 310 SER A CA 1
ATOM 2427 C C . SER A 1 310 ? -31.204 5.320 38.726 1.00 43.69 310 SER A C 1
ATOM 2429 O O . SER A 1 310 ? -32.019 4.703 38.043 1.00 43.69 310 SER A O 1
ATOM 2431 N N . GLN A 1 311 ? -31.059 5.163 40.048 1.00 43.00 311 GLN A N 1
ATOM 2432 C CA . GLN A 1 311 ? -31.708 4.230 40.993 1.00 43.00 311 GLN A CA 1
ATOM 2433 C C . GLN A 1 311 ? -30.888 2.954 41.310 1.00 43.00 311 GLN A C 1
ATOM 2435 O O . GLN A 1 311 ? -30.626 2.139 40.437 1.00 43.00 311 GLN A O 1
ATOM 2440 N N . GLY A 1 312 ? -30.468 2.700 42.556 1.00 40.50 312 GLY A N 1
ATOM 2441 C CA . GLY A 1 312 ? -30.873 3.360 43.794 1.00 40.50 312 GLY A CA 1
ATOM 2442 C C . GLY A 1 312 ? -30.012 3.039 45.018 1.00 40.50 312 GLY A C 1
ATOM 2443 O O . GLY A 1 312 ? -29.254 2.075 45.065 1.00 40.50 312 GLY A O 1
ATOM 2444 N N . ARG A 1 313 ? -30.167 3.936 45.998 1.00 45.59 313 ARG A N 1
ATOM 2445 C CA . ARG A 1 313 ? -29.747 3.843 47.400 1.00 45.59 313 ARG A CA 1
ATOM 2446 C C . ARG A 1 313 ? -30.406 2.651 48.099 1.00 45.59 313 ARG A C 1
ATOM 2448 O O . ARG A 1 313 ? -31.598 2.429 47.902 1.00 45.59 313 ARG A O 1
ATOM 2455 N N . GLY A 1 314 ? -29.670 2.012 49.011 1.00 36.75 314 GLY A N 1
ATOM 2456 C CA . GLY A 1 314 ? -30.234 1.097 50.003 1.00 36.75 314 GLY A CA 1
ATOM 2457 C C . GLY A 1 314 ? -29.207 0.336 50.852 1.00 36.75 314 GLY A C 1
ATOM 2458 O O . GLY A 1 314 ? -29.112 -0.871 50.699 1.00 36.75 314 GLY A O 1
ATOM 2459 N N . ASP A 1 315 ? -28.510 1.060 51.739 1.00 42.81 315 ASP A N 1
ATOM 2460 C CA . ASP A 1 315 ? -28.140 0.679 53.125 1.00 42.81 315 ASP A CA 1
ATOM 2461 C C . ASP A 1 315 ? -27.202 -0.521 53.471 1.00 42.81 315 ASP A C 1
ATOM 2463 O O . ASP A 1 315 ? -26.882 -1.342 52.616 1.00 42.81 315 ASP A O 1
ATOM 2467 N N . PRO A 1 316 ? -26.628 -0.554 54.709 1.00 55.38 316 PRO A N 1
ATOM 2468 C CA . PRO A 1 316 ? -25.211 -0.881 54.924 1.00 55.38 316 PRO A CA 1
ATOM 2469 C C . PRO A 1 316 ? -24.895 -2.149 55.755 1.00 55.38 316 PRO A C 1
ATOM 2471 O O . PRO A 1 316 ? -25.674 -2.555 56.611 1.00 55.38 316 PRO A O 1
ATOM 2474 N N . SER A 1 317 ? -23.628 -2.596 55.623 1.00 41.84 317 SER A N 1
ATOM 2475 C CA . SER A 1 317 ? -22.787 -3.350 56.596 1.00 41.84 317 SER A CA 1
ATOM 2476 C C . SER A 1 317 ? -23.199 -4.792 56.980 1.00 41.84 317 SER A C 1
ATOM 2478 O O . SER A 1 317 ? -24.355 -5.147 56.783 1.00 41.84 317 SER A O 1
ATOM 2480 N N . PRO A 1 318 ? -22.313 -5.642 57.577 1.00 54.53 318 PRO A N 1
ATOM 2481 C CA . PRO A 1 318 ? -20.943 -5.398 58.075 1.00 54.53 318 PRO A CA 1
ATOM 2482 C C . PRO A 1 318 ? -19.862 -6.466 57.714 1.00 54.53 318 PRO A C 1
ATOM 2484 O O . PRO A 1 318 ? -20.154 -7.642 57.543 1.00 54.53 318 PRO A O 1
ATOM 2487 N N . GLY A 1 319 ? -18.583 -6.062 57.779 1.00 36.09 319 GLY A N 1
ATOM 2488 C CA . GLY A 1 319 ? -17.570 -6.746 58.612 1.00 36.09 319 GLY A CA 1
ATOM 2489 C C . GLY A 1 319 ? -16.735 -7.938 58.086 1.00 36.09 319 GLY A C 1
ATOM 2490 O O . GLY A 1 319 ? -17.239 -9.045 57.962 1.00 36.09 319 GLY A O 1
ATOM 2491 N N . PHE A 1 320 ? -15.408 -7.702 58.069 1.00 36.62 320 PHE A N 1
ATOM 2492 C CA . PHE A 1 320 ? -14.269 -8.618 58.350 1.00 36.62 320 PHE A CA 1
ATOM 2493 C C . PHE A 1 320 ? -13.796 -9.644 57.288 1.00 36.62 320 PHE A C 1
ATOM 2495 O O . PHE A 1 320 ? -14.594 -10.135 56.501 1.00 36.62 320 PHE A O 1
ATOM 2502 N N . PRO A 1 321 ? -12.527 -10.120 57.358 1.00 53.19 321 PRO A N 1
ATOM 2503 C CA . PRO A 1 321 ? -11.285 -9.431 57.723 1.00 53.19 321 PRO A CA 1
ATOM 2504 C C . PRO A 1 321 ? -10.151 -9.612 56.687 1.00 53.19 321 PRO A C 1
ATOM 2506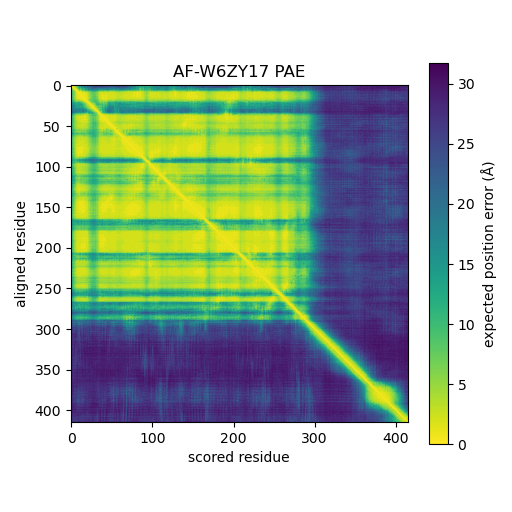 O O . PRO A 1 321 ? -10.144 -10.503 55.842 1.00 53.19 321 PRO A O 1
ATOM 2509 N N . VAL A 1 322 ? -9.143 -8.755 56.840 1.00 48.16 322 VAL A N 1
ATOM 2510 C CA . VAL A 1 322 ? -7.814 -8.819 56.224 1.00 48.16 322 VAL A CA 1
ATOM 2511 C C . VAL A 1 322 ? -7.080 -10.091 56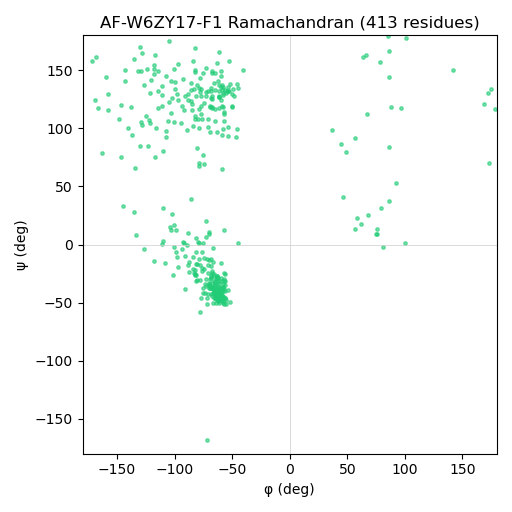.661 1.00 48.16 322 VAL A C 1
ATOM 2513 O O . VAL A 1 322 ? -6.921 -10.334 57.856 1.00 48.16 322 VAL A O 1
ATOM 2516 N N . GLY A 1 323 ? -6.589 -10.863 55.690 1.00 38.28 323 GLY A N 1
ATOM 2517 C CA . GLY A 1 323 ? -5.667 -11.978 55.894 1.00 38.28 323 GLY A CA 1
ATOM 2518 C C . GLY A 1 323 ? -4.378 -11.761 55.106 1.00 38.28 323 GLY A C 1
ATOM 2519 O O . GLY A 1 323 ? -4.353 -11.928 53.890 1.00 38.28 323 GLY A O 1
ATOM 2520 N N . HIS A 1 324 ? -3.313 -11.388 55.814 1.00 44.06 324 HIS A N 1
ATOM 2521 C CA . HIS A 1 324 ? -1.932 -11.549 55.368 1.00 44.06 324 HIS A CA 1
ATOM 2522 C C . HIS A 1 324 ? -1.646 -13.032 55.106 1.00 44.06 324 HIS A C 1
ATOM 2524 O O . HIS A 1 324 ? -1.976 -13.859 55.949 1.00 44.06 324 HIS A O 1
ATOM 2530 N N . ASN A 1 325 ? -0.948 -13.352 54.015 1.00 41.44 325 ASN A N 1
ATOM 2531 C CA . ASN A 1 325 ? -0.060 -14.510 54.003 1.00 41.44 325 ASN A CA 1
ATOM 2532 C C . ASN A 1 325 ? 1.142 -14.279 53.086 1.00 41.44 325 ASN A C 1
ATOM 2534 O O . ASN A 1 325 ? 1.056 -14.270 51.860 1.00 41.44 325 ASN A O 1
ATOM 2538 N N . SER A 1 326 ? 2.273 -14.091 53.752 1.00 47.09 326 SER A N 1
ATOM 2539 C CA . SER A 1 326 ? 3.628 -14.298 53.268 1.00 47.09 326 SER A CA 1
ATOM 2540 C C . SER A 1 326 ? 3.843 -15.800 53.056 1.00 47.09 326 SER A C 1
ATOM 2542 O O . SER A 1 326 ? 3.493 -16.593 53.927 1.00 47.09 326 SER A O 1
ATOM 2544 N N . GLY A 1 327 ? 4.437 -16.200 51.933 1.00 36.12 327 GLY A N 1
ATOM 2545 C CA . GLY A 1 327 ? 4.690 -17.611 51.641 1.00 36.12 327 GLY A CA 1
ATOM 2546 C C . GLY A 1 327 ? 5.714 -17.812 50.533 1.00 36.12 327 GLY A C 1
ATOM 2547 O O . GLY A 1 327 ? 5.369 -18.084 49.391 1.00 36.12 327 GLY A O 1
ATOM 2548 N N . THR A 1 328 ? 6.985 -17.672 50.895 1.00 46.19 328 THR A N 1
ATOM 2549 C CA . THR A 1 328 ? 8.161 -18.235 50.220 1.00 46.19 328 THR A CA 1
ATOM 2550 C C . THR A 1 328 ? 8.083 -19.761 50.120 1.00 46.19 328 THR A C 1
ATOM 2552 O O . THR A 1 328 ? 7.894 -20.405 51.148 1.00 46.19 328 THR A O 1
ATOM 2555 N N . SER A 1 329 ? 8.300 -20.320 48.923 1.00 41.34 329 SER A N 1
ATOM 2556 C CA . SER A 1 329 ? 8.853 -21.657 48.581 1.00 41.34 329 SER A CA 1
ATOM 2557 C C . SER A 1 329 ? 8.816 -21.733 47.041 1.00 41.34 329 SER A C 1
ATOM 2559 O O . SER A 1 329 ? 7.754 -21.560 46.466 1.00 41.34 329 SER A O 1
ATOM 2561 N N . GLY A 1 330 ? 9.891 -21.843 46.261 1.00 39.03 330 GLY A N 1
ATOM 2562 C CA . GLY A 1 330 ? 11.074 -22.667 46.448 1.00 39.03 330 GLY A CA 1
ATOM 2563 C C . GLY A 1 330 ? 10.805 -24.059 45.880 1.00 39.03 330 GLY A C 1
ATOM 2564 O O . GLY A 1 330 ? 10.440 -24.928 46.652 1.00 39.03 330 GLY A O 1
ATOM 2565 N N . MET A 1 331 ? 10.978 -24.270 44.569 1.00 40.50 331 MET A N 1
ATOM 2566 C CA . MET A 1 331 ? 11.306 -25.584 43.997 1.00 40.50 331 MET A CA 1
ATOM 2567 C C . MET A 1 331 ? 11.962 -25.419 42.621 1.00 40.50 331 MET A C 1
ATOM 2569 O O . MET A 1 331 ? 11.367 -24.910 41.674 1.00 40.50 331 MET A O 1
ATOM 2573 N N . SER A 1 332 ? 13.223 -25.854 42.562 1.00 42.97 332 SER A N 1
ATOM 2574 C CA . SER A 1 332 ? 13.948 -26.179 41.336 1.00 42.97 332 SER A CA 1
ATOM 2575 C C . SER A 1 332 ? 13.243 -27.320 40.613 1.00 42.97 332 SER A C 1
ATOM 2577 O O . SER A 1 332 ? 12.863 -28.308 41.240 1.00 42.97 332 SER A O 1
ATOM 2579 N N . GLY A 1 333 ? 13.126 -27.197 39.297 1.00 35.88 333 GLY A N 1
ATOM 2580 C CA . GLY A 1 333 ? 12.742 -28.277 38.402 1.00 35.88 333 GLY A CA 1
ATOM 2581 C C . GLY A 1 333 ? 13.741 -28.353 37.260 1.00 35.88 333 GLY A C 1
ATOM 2582 O O . GLY A 1 333 ? 13.511 -27.773 36.204 1.00 35.88 333 GLY A O 1
ATOM 2583 N N . ASP A 1 334 ? 14.849 -29.055 37.500 1.00 42.38 334 ASP A N 1
ATOM 2584 C CA . ASP A 1 334 ? 15.728 -29.586 36.459 1.00 42.38 334 ASP A CA 1
ATOM 2585 C C . ASP A 1 334 ? 14.888 -30.348 35.429 1.00 42.38 334 ASP A C 1
ATOM 2587 O O . ASP A 1 334 ? 14.246 -31.348 35.756 1.00 42.38 334 ASP A O 1
ATOM 2591 N N . SER A 1 335 ? 14.910 -29.910 34.172 1.00 39.50 335 SER A N 1
ATOM 2592 C CA . SER A 1 335 ? 14.421 -30.710 33.050 1.00 39.50 335 SER A CA 1
ATOM 2593 C C . SER A 1 335 ? 15.582 -31.019 32.121 1.00 39.50 335 SER A C 1
ATOM 2595 O O . SER A 1 335 ? 16.044 -30.197 31.332 1.00 39.50 335 SER A O 1
ATOM 2597 N N . LYS A 1 336 ? 16.066 -32.247 32.310 1.00 38.69 336 LYS A N 1
ATOM 2598 C CA . LYS A 1 336 ? 17.046 -32.973 31.511 1.00 38.69 336 LYS A CA 1
ATOM 2599 C C . LYS A 1 336 ? 16.758 -32.879 30.013 1.00 38.69 336 LYS A C 1
ATOM 2601 O O . LYS A 1 336 ? 15.637 -33.105 29.564 1.00 38.69 336 LYS A O 1
ATOM 2606 N N . MET A 1 337 ? 17.847 -32.680 29.275 1.00 40.97 337 MET A N 1
ATOM 2607 C CA . MET A 1 337 ? 17.995 -32.989 27.859 1.00 40.97 337 MET A CA 1
ATOM 2608 C C . MET A 1 337 ? 17.423 -34.370 27.522 1.00 40.97 337 MET A C 1
ATOM 2610 O O . MET A 1 337 ? 17.755 -35.362 28.176 1.00 40.97 337 MET A O 1
ATOM 2614 N N . ARG A 1 338 ? 16.661 -34.437 26.430 1.00 36.16 338 ARG A N 1
ATOM 2615 C CA . ARG A 1 338 ? 16.475 -35.662 25.658 1.00 36.16 338 ARG A CA 1
ATOM 2616 C C . ARG A 1 338 ? 16.766 -35.348 24.192 1.00 36.16 338 ARG A C 1
ATOM 2618 O O . ARG A 1 338 ? 15.979 -34.692 23.522 1.00 36.16 338 ARG A O 1
ATOM 2625 N N . HIS A 1 339 ? 17.951 -35.773 23.763 1.00 40.53 339 HIS A N 1
ATOM 2626 C CA . HIS A 1 339 ? 18.294 -36.035 22.369 1.00 40.53 339 HIS A CA 1
ATOM 2627 C C . HIS A 1 339 ? 17.548 -37.294 21.918 1.00 40.53 339 HIS A C 1
ATOM 2629 O O . HIS A 1 339 ? 17.587 -38.282 22.643 1.00 40.53 339 HIS A O 1
ATOM 2635 N N . GLU A 1 340 ? 16.895 -37.233 20.759 1.00 37.69 340 GLU A N 1
ATOM 2636 C CA . GLU A 1 340 ? 16.380 -38.334 19.918 1.00 37.69 340 GLU A CA 1
ATOM 2637 C C . GLU A 1 340 ? 15.540 -37.641 18.823 1.00 37.69 340 GLU A C 1
ATOM 2639 O O . GLU A 1 340 ? 14.714 -36.800 19.157 1.00 37.69 340 GLU A O 1
ATOM 2644 N N . ASN A 1 341 ? 15.631 -37.861 17.517 1.00 38.22 341 ASN A N 1
ATOM 2645 C CA . ASN A 1 341 ? 16.540 -38.556 16.616 1.00 38.22 341 ASN A CA 1
ATOM 2646 C C . ASN A 1 341 ? 16.274 -37.922 15.236 1.00 38.22 341 ASN A C 1
ATOM 2648 O O . ASN A 1 341 ? 15.134 -37.575 14.922 1.00 38.22 341 ASN A O 1
ATOM 2652 N N . GLU A 1 342 ? 17.321 -37.768 14.430 1.00 37.59 342 GLU A N 1
ATOM 2653 C CA . GLU A 1 342 ? 17.209 -37.546 12.990 1.00 37.59 342 GLU A CA 1
ATOM 2654 C C . GLU A 1 342 ? 16.475 -38.722 12.338 1.00 37.59 342 GLU A C 1
ATOM 2656 O O . GLU A 1 342 ? 16.941 -39.856 12.422 1.00 37.59 342 GLU A O 1
ATOM 2661 N N . GLU A 1 343 ? 15.392 -38.450 11.613 1.00 38.66 343 GLU A N 1
ATOM 2662 C CA . GLU A 1 343 ? 15.002 -39.281 10.476 1.00 38.66 343 GLU A CA 1
ATOM 2663 C C . GLU A 1 343 ? 14.766 -38.388 9.257 1.00 38.66 343 GLU A C 1
ATOM 2665 O O . GLU A 1 343 ? 13.795 -37.642 9.140 1.00 38.66 343 GLU A O 1
ATOM 2670 N N . SER A 1 344 ? 15.753 -38.467 8.368 1.00 34.53 344 SER A N 1
ATOM 2671 C CA . SER A 1 344 ? 15.743 -38.011 6.988 1.00 34.53 344 SER A CA 1
ATOM 2672 C C . SER A 1 344 ? 14.631 -38.721 6.210 1.00 34.53 344 SER A C 1
ATOM 2674 O O . SER A 1 344 ? 14.654 -39.944 6.083 1.00 34.53 344 SER A O 1
ATOM 2676 N N . TYR A 1 345 ? 13.674 -37.960 5.673 1.00 34.59 345 TYR A N 1
ATOM 2677 C CA . TYR A 1 345 ? 12.756 -38.444 4.642 1.00 34.59 345 TYR A CA 1
ATOM 2678 C C . TYR A 1 345 ? 13.129 -37.811 3.304 1.00 34.59 345 TYR A C 1
ATOM 2680 O O . TYR A 1 345 ? 12.764 -36.679 2.989 1.00 34.59 345 TYR A O 1
ATOM 2688 N N . ASP A 1 346 ? 13.880 -38.587 2.531 1.00 37.25 346 ASP A N 1
ATOM 2689 C CA . ASP A 1 346 ? 14.142 -38.375 1.118 1.00 37.25 346 ASP A CA 1
ATOM 2690 C C . ASP A 1 346 ? 12.969 -38.993 0.337 1.00 37.25 346 ASP A C 1
ATOM 2692 O O . ASP A 1 346 ? 12.709 -40.194 0.431 1.00 37.25 346 ASP A O 1
ATOM 2696 N N . SER A 1 347 ? 12.200 -38.176 -0.384 1.00 36.16 347 SER A N 1
ATOM 2697 C CA . SER A 1 347 ? 11.080 -38.647 -1.210 1.00 36.16 347 SER A CA 1
ATOM 2698 C C . SER A 1 347 ? 11.274 -38.198 -2.649 1.00 36.16 347 SER A C 1
ATOM 2700 O O . SER A 1 347 ? 10.726 -37.194 -3.108 1.00 36.16 347 SER A O 1
ATOM 2702 N N . THR A 1 348 ? 12.033 -39.008 -3.379 1.00 41.28 348 THR A N 1
ATOM 2703 C CA . THR A 1 348 ? 12.100 -39.017 -4.838 1.00 41.28 348 THR A CA 1
ATOM 2704 C C . THR A 1 348 ? 10.789 -39.589 -5.400 1.00 41.28 348 THR A C 1
ATOM 2706 O O . THR A 1 348 ? 10.570 -40.797 -5.404 1.00 41.28 348 THR A O 1
ATOM 2709 N N . GLY A 1 349 ? 9.889 -38.724 -5.871 1.00 33.00 349 GLY A N 1
ATOM 2710 C CA . GLY A 1 349 ? 8.654 -39.125 -6.553 1.00 33.00 349 GLY A CA 1
ATOM 2711 C C . GLY A 1 349 ? 8.868 -39.270 -8.058 1.00 33.00 349 GLY A C 1
ATOM 2712 O O . GLY A 1 349 ? 8.857 -38.279 -8.784 1.00 33.00 349 GLY A O 1
ATOM 2713 N N . GLN A 1 350 ? 9.076 -40.504 -8.518 1.00 33.94 350 GLN A N 1
ATOM 2714 C CA . GLN A 1 350 ? 9.183 -40.868 -9.930 1.00 33.94 350 GLN A CA 1
ATOM 2715 C C . GLN A 1 350 ? 7.867 -40.661 -10.697 1.00 33.94 350 GLN A C 1
ATOM 2717 O O . GLN A 1 350 ? 6.784 -41.028 -10.244 1.00 33.94 350 GLN A O 1
ATOM 2722 N N . MET A 1 351 ? 8.015 -40.141 -11.919 1.00 39.25 351 MET A N 1
ATOM 2723 C CA . MET A 1 351 ? 7.054 -40.242 -13.015 1.00 39.25 351 MET A CA 1
ATOM 2724 C C . MET A 1 351 ? 6.699 -41.704 -13.298 1.00 39.25 351 MET A C 1
ATOM 2726 O O . MET A 1 351 ? 7.586 -42.516 -13.549 1.00 39.25 351 MET A O 1
ATOM 2730 N N . LEU A 1 352 ? 5.405 -41.994 -13.415 1.00 38.25 352 LEU A N 1
ATOM 2731 C CA . LEU A 1 352 ? 4.919 -43.119 -14.207 1.00 38.25 352 LEU A CA 1
ATOM 2732 C C . LEU A 1 352 ? 3.650 -42.697 -14.948 1.00 38.25 352 LEU A C 1
ATOM 2734 O O . LEU A 1 352 ? 2.553 -42.627 -14.397 1.00 38.25 352 LEU A O 1
ATOM 2738 N N . GLN A 1 353 ? 3.856 -42.387 -16.229 1.00 42.00 353 GLN A N 1
ATOM 2739 C CA . GLN A 1 353 ? 2.850 -42.507 -17.274 1.00 42.00 353 GLN A CA 1
ATOM 2740 C C . GLN A 1 353 ? 2.305 -43.934 -17.257 1.00 42.00 353 GLN A C 1
ATOM 2742 O O . GLN A 1 353 ? 3.090 -44.876 -17.228 1.00 42.00 353 GLN A O 1
ATOM 2747 N N . ASN A 1 354 ? 0.988 -44.093 -17.357 1.00 36.31 354 ASN A N 1
ATOM 2748 C CA . ASN A 1 354 ? 0.432 -45.260 -18.022 1.00 36.31 354 ASN A CA 1
ATOM 2749 C C . ASN A 1 354 ? -0.868 -44.905 -18.742 1.00 36.31 354 ASN A C 1
ATOM 2751 O O . ASN A 1 354 ? -1.850 -44.454 -18.151 1.00 36.31 354 ASN A O 1
ATOM 2755 N N . ASP A 1 355 ? -0.796 -45.132 -20.049 1.00 35.22 355 ASP A N 1
ATOM 2756 C CA . ASP A 1 355 ? -1.872 -45.203 -21.020 1.00 35.22 355 ASP A CA 1
ATOM 2757 C C . ASP A 1 355 ? -2.998 -46.135 -20.561 1.00 35.22 355 ASP A C 1
ATOM 2759 O O . ASP A 1 355 ? -2.780 -47.316 -20.289 1.00 35.22 355 ASP A O 1
ATOM 2763 N N . VAL A 1 356 ? -4.236 -45.641 -20.602 1.00 34.44 356 VAL A N 1
ATOM 2764 C CA . VAL A 1 356 ? -5.432 -46.491 -20.596 1.00 34.44 356 VAL A CA 1
ATOM 2765 C C . VAL A 1 356 ? -6.041 -46.459 -21.993 1.00 34.44 356 VAL A C 1
ATOM 2767 O O . VAL A 1 356 ? -6.847 -45.597 -22.345 1.00 34.44 356 VAL A O 1
ATOM 2770 N N . LYS A 1 357 ? -5.630 -47.435 -22.810 1.00 35.44 357 LYS A N 1
ATOM 2771 C CA . LYS A 1 357 ? -6.326 -47.821 -24.039 1.00 35.44 357 LYS A CA 1
ATOM 2772 C C . LYS A 1 357 ? -7.538 -48.691 -23.696 1.00 35.44 357 LYS A C 1
ATOM 2774 O O . LYS A 1 357 ? -7.463 -49.627 -22.908 1.00 35.44 357 LYS A O 1
ATOM 2779 N N . ARG A 1 358 ? -8.645 -48.352 -24.354 1.00 39.44 358 ARG A N 1
ATOM 2780 C CA . ARG A 1 358 ? -9.960 -49.004 -24.355 1.00 39.44 358 ARG A CA 1
ATOM 2781 C C . ARG A 1 358 ? -9.892 -50.507 -24.654 1.00 39.44 358 ARG A C 1
ATOM 2783 O O . ARG A 1 358 ?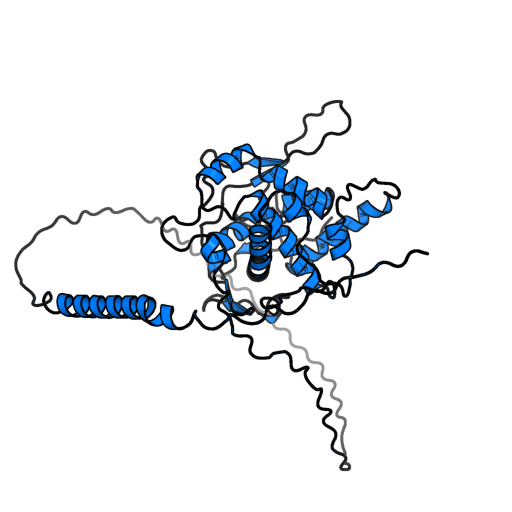 -9.295 -50.885 -25.657 1.00 39.44 358 ARG A O 1
ATOM 2790 N N . VAL A 1 359 ? -10.679 -51.296 -23.919 1.00 40.84 359 VAL A N 1
ATOM 2791 C CA . VAL A 1 359 ? -11.379 -52.482 -24.445 1.00 40.84 359 VAL A CA 1
ATOM 2792 C C . VAL A 1 359 ? -12.801 -52.490 -23.873 1.00 40.84 359 VAL A C 1
ATOM 2794 O O . VAL A 1 359 ? -12.997 -52.518 -22.663 1.00 40.84 359 VAL A O 1
ATOM 2797 N N . PHE A 1 360 ? -13.782 -52.411 -24.773 1.00 41.47 360 PHE A N 1
ATOM 2798 C CA . PHE A 1 360 ? -15.206 -52.645 -24.532 1.00 41.47 360 PHE A CA 1
ATOM 2799 C C . PHE A 1 360 ? -15.480 -54.156 -24.521 1.00 41.47 360 PHE A C 1
ATOM 2801 O O . PHE A 1 360 ? -15.026 -54.841 -25.433 1.00 41.47 360 PHE A O 1
ATOM 2808 N N . SER A 1 361 ? -16.288 -54.648 -23.578 1.00 34.69 361 SER A N 1
ATOM 2809 C CA . SER A 1 361 ? -17.261 -55.725 -23.830 1.00 34.69 361 SER A CA 1
ATOM 2810 C C . SER A 1 361 ? -18.248 -55.829 -22.659 1.00 34.69 361 SER A C 1
ATOM 2812 O O . SER A 1 361 ? -17.879 -56.062 -21.511 1.00 34.69 361 SER A O 1
ATOM 2814 N N . ASP A 1 362 ? -19.507 -55.585 -23.015 1.00 47.19 362 ASP A N 1
ATOM 2815 C CA . ASP A 1 362 ? -20.730 -56.217 -22.526 1.00 47.19 362 ASP A CA 1
ATOM 2816 C C . ASP A 1 362 ? -21.045 -56.195 -21.029 1.00 47.19 362 ASP A C 1
ATOM 2818 O O . ASP A 1 362 ? -20.788 -57.145 -20.291 1.00 47.19 362 ASP A O 1
ATOM 2822 N N . ARG A 1 363 ? -21.785 -55.150 -20.635 1.00 41.22 363 ARG A N 1
ATOM 2823 C CA . ARG A 1 363 ? -23.023 -55.251 -19.838 1.00 41.22 363 ARG A CA 1
ATOM 2824 C C . ARG A 1 363 ? -23.728 -53.895 -19.806 1.00 41.22 363 ARG A C 1
ATOM 2826 O O . ARG A 1 363 ? -23.143 -52.894 -19.416 1.00 41.22 363 ARG A O 1
ATOM 2833 N N . VAL A 1 364 ? -24.992 -53.882 -20.218 1.00 53.62 364 VAL A N 1
ATOM 2834 C CA . VAL A 1 364 ? -25.899 -52.725 -20.176 1.00 53.62 364 VAL A CA 1
ATOM 2835 C C . VAL A 1 364 ? -26.326 -52.452 -18.724 1.00 53.62 364 VAL A C 1
ATOM 2837 O O . VAL A 1 364 ? -26.863 -53.373 -18.104 1.00 53.62 364 VAL A O 1
ATOM 2840 N N . PRO A 1 365 ? -26.191 -51.220 -18.184 1.00 50.12 365 PRO A N 1
ATOM 2841 C CA . PRO A 1 365 ? -26.924 -50.809 -16.996 1.00 50.12 365 PRO A CA 1
ATOM 2842 C C . PRO A 1 365 ? -27.923 -49.682 -17.308 1.00 50.12 365 PRO A C 1
ATOM 2844 O O . PRO A 1 365 ? -27.607 -48.666 -17.923 1.00 50.12 365 PRO A O 1
ATOM 2847 N N . LEU A 1 366 ? -29.145 -49.878 -16.818 1.00 51.75 366 LEU A N 1
ATOM 2848 C CA . LEU A 1 366 ? -30.273 -48.944 -16.735 1.00 51.75 366 LEU A CA 1
ATOM 2849 C C . LEU A 1 366 ? -29.943 -47.675 -15.910 1.00 51.75 366 LEU A C 1
ATOM 2851 O O . LEU A 1 366 ? -30.515 -47.462 -14.846 1.00 51.75 366 LEU A O 1
ATOM 2855 N N . ALA A 1 367 ? -29.016 -46.830 -16.366 1.00 46.97 367 ALA A N 1
ATOM 2856 C CA . ALA A 1 367 ? -28.651 -45.581 -15.680 1.00 46.97 367 ALA A CA 1
ATOM 2857 C C . ALA A 1 367 ? -28.930 -44.306 -16.501 1.00 46.97 367 ALA A C 1
ATOM 2859 O O . ALA A 1 367 ? -28.984 -43.215 -15.939 1.00 46.97 367 ALA A O 1
ATOM 2860 N N . GLU A 1 368 ? -29.187 -44.410 -17.808 1.00 46.50 368 GLU A N 1
ATOM 2861 C CA . GLU A 1 368 ? -29.313 -43.229 -18.683 1.00 46.50 368 GLU A CA 1
ATOM 2862 C C . GLU A 1 368 ? -30.705 -42.571 -18.699 1.00 46.50 368 GLU A C 1
ATOM 2864 O O . GLU A 1 368 ? -30.843 -41.441 -19.163 1.00 46.50 368 GLU A O 1
ATOM 2869 N N . VAL A 1 369 ? -31.743 -43.195 -18.129 1.00 52.34 369 VAL A N 1
ATOM 2870 C CA . VAL A 1 369 ? -33.102 -42.607 -18.131 1.00 52.34 369 VAL A CA 1
ATOM 2871 C C . VAL A 1 369 ? -33.313 -41.595 -16.991 1.00 52.34 369 VAL A C 1
ATOM 2873 O O . VAL A 1 369 ? -34.112 -40.669 -17.121 1.00 52.34 369 VAL A O 1
ATOM 2876 N N . LEU A 1 370 ? -32.558 -41.693 -15.891 1.00 48.28 370 LEU A N 1
ATOM 2877 C CA . LEU A 1 370 ? -32.701 -40.786 -14.740 1.00 48.28 370 LEU A CA 1
ATOM 2878 C C . LEU A 1 370 ? -31.964 -39.446 -14.916 1.00 48.28 370 LEU A C 1
ATOM 2880 O O . LEU A 1 370 ? -32.405 -38.431 -14.375 1.00 48.28 370 LEU A O 1
ATOM 2884 N N . GLY A 1 371 ? -30.898 -39.405 -15.724 1.00 48.03 371 GLY A N 1
ATOM 2885 C CA . GLY A 1 371 ? -30.147 -38.172 -16.001 1.00 48.03 371 GLY A CA 1
ATOM 2886 C C . GLY A 1 371 ? -30.914 -37.156 -16.858 1.00 48.03 371 GLY A C 1
ATOM 2887 O O . GLY A 1 371 ? -30.793 -35.949 -16.647 1.00 48.03 371 GLY A O 1
ATOM 2888 N N . GLY A 1 372 ? -31.761 -37.628 -17.781 1.00 53.16 372 GLY A N 1
ATOM 2889 C CA . GLY A 1 372 ? -32.543 -36.759 -18.671 1.00 53.16 372 GLY A CA 1
ATOM 2890 C C . GLY A 1 372 ? -33.656 -35.979 -17.961 1.00 53.16 372 GLY A C 1
ATOM 2891 O O . GLY A 1 372 ? -33.913 -34.820 -18.291 1.00 53.16 372 GLY A O 1
ATOM 2892 N N . ILE A 1 373 ? -34.283 -36.572 -16.938 1.00 58.50 373 ILE A N 1
ATOM 2893 C CA . ILE A 1 373 ? -35.402 -35.943 -16.217 1.00 58.50 373 ILE A CA 1
ATOM 2894 C C . ILE A 1 373 ? -34.903 -34.768 -15.363 1.00 58.50 373 ILE A C 1
ATOM 2896 O O . ILE A 1 373 ? -35.496 -33.689 -15.394 1.00 58.50 373 ILE A O 1
ATOM 2900 N N . LEU A 1 374 ? -33.769 -34.919 -14.672 1.00 56.84 374 LEU A N 1
ATOM 2901 C CA . LEU A 1 374 ? -33.206 -33.849 -13.840 1.00 56.84 374 LEU A CA 1
ATOM 2902 C C . LEU A 1 374 ? -32.706 -32.655 -14.670 1.00 56.84 374 LEU A C 1
ATOM 2904 O O . LEU A 1 374 ? -32.921 -31.506 -14.278 1.00 56.84 374 LEU A O 1
ATOM 2908 N N . ALA A 1 375 ? -32.122 -32.901 -15.847 1.00 66.69 375 ALA A N 1
ATOM 2909 C CA . ALA A 1 375 ? -31.694 -31.833 -16.752 1.00 66.69 375 ALA A CA 1
ATOM 2910 C C . ALA A 1 375 ? -32.879 -30.995 -17.272 1.00 66.69 375 ALA A C 1
ATOM 2912 O O . ALA A 1 375 ? -32.778 -29.767 -17.349 1.00 66.69 375 ALA A O 1
ATOM 2913 N N . SER A 1 376 ? -34.018 -31.639 -17.561 1.00 70.50 376 SER A N 1
ATOM 2914 C CA . SER A 1 376 ? -35.232 -30.956 -18.033 1.00 70.50 376 SER A CA 1
ATOM 2915 C C . SER A 1 376 ? -35.882 -30.068 -16.960 1.00 70.50 376 SER A C 1
ATOM 2917 O O . SER A 1 376 ? -36.314 -28.952 -17.254 1.00 70.50 376 SER A O 1
ATOM 2919 N N . LEU A 1 377 ? -35.873 -30.496 -15.691 1.00 73.94 377 LEU A N 1
ATOM 2920 C CA . LEU A 1 377 ? -36.379 -29.687 -14.576 1.00 73.94 377 LEU A CA 1
ATOM 2921 C C . LEU A 1 377 ? -35.502 -28.452 -14.318 1.00 73.94 377 LEU A C 1
ATOM 2923 O O . LEU A 1 377 ? -36.026 -27.366 -14.060 1.00 73.94 377 LEU A O 1
ATOM 2927 N N . GLY A 1 378 ? -34.179 -28.583 -14.466 1.00 81.94 378 GLY A N 1
ATOM 2928 C CA . GLY A 1 378 ? -33.249 -27.455 -14.366 1.00 81.94 378 GLY A CA 1
ATOM 2929 C C . GLY A 1 378 ? -33.480 -26.384 -15.439 1.00 81.94 378 GLY A C 1
ATOM 2930 O O . GLY A 1 378 ? -33.431 -25.189 -15.142 1.00 81.94 378 GLY A O 1
ATOM 2931 N N . SER A 1 379 ? -33.808 -26.788 -16.672 1.00 81.69 379 SER A N 1
ATOM 2932 C CA . SER A 1 379 ? -34.062 -25.841 -17.770 1.00 81.69 379 SER A CA 1
ATOM 2933 C C . SER A 1 379 ? -35.368 -25.061 -17.571 1.00 81.69 379 SER A C 1
ATOM 2935 O O . SER A 1 379 ? -35.406 -23.856 -17.826 1.00 81.69 379 SER A O 1
ATOM 2937 N N . VAL A 1 380 ? -36.418 -25.704 -17.045 1.00 85.81 380 VAL A N 1
ATOM 2938 C CA . VAL A 1 380 ? -37.691 -25.032 -16.720 1.00 85.81 380 VAL A CA 1
ATOM 2939 C C . VAL A 1 380 ? -37.512 -24.016 -15.586 1.00 85.81 380 VAL A C 1
ATOM 2941 O O . VAL A 1 380 ? -38.017 -22.896 -15.683 1.00 85.81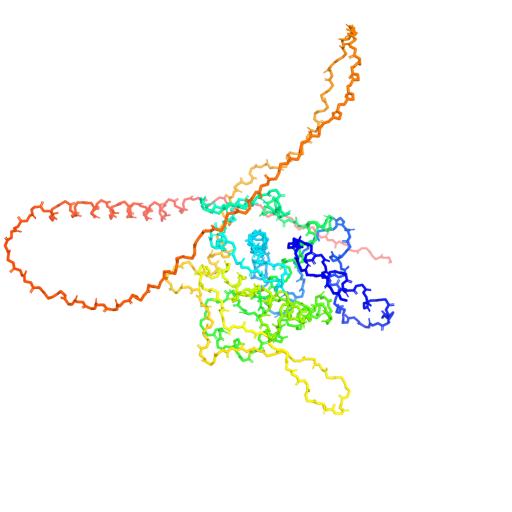 380 VAL A O 1
ATOM 2944 N N . ALA A 1 381 ? -36.745 -24.352 -14.543 1.00 86.19 381 ALA A N 1
ATOM 2945 C CA . ALA A 1 381 ? -36.453 -23.428 -13.446 1.00 86.19 381 ALA A CA 1
ATOM 2946 C C . ALA A 1 381 ? -35.641 -22.202 -13.911 1.00 86.19 381 ALA A C 1
ATOM 2948 O O . ALA A 1 381 ? -35.947 -21.072 -13.521 1.00 86.19 381 ALA A O 1
ATOM 2949 N N . ALA A 1 382 ? -34.654 -22.405 -14.791 1.00 84.81 382 ALA A N 1
ATOM 2950 C CA . ALA A 1 382 ? -33.865 -21.319 -15.373 1.00 84.81 382 ALA A CA 1
ATOM 2951 C C . ALA A 1 382 ? -34.717 -20.387 -16.256 1.00 84.81 382 ALA A C 1
ATOM 2953 O O . ALA A 1 382 ? -34.629 -19.162 -16.129 1.00 84.81 382 ALA A O 1
ATOM 2954 N N . LEU A 1 383 ? -35.599 -20.948 -17.094 1.00 89.19 383 LEU A N 1
ATOM 2955 C CA . LEU A 1 383 ? -36.536 -20.169 -17.914 1.00 89.19 383 LEU A CA 1
ATOM 2956 C C . LEU A 1 383 ? -37.534 -19.378 -17.057 1.00 89.19 383 LEU A C 1
ATOM 2958 O O . LEU A 1 383 ? -37.818 -18.219 -17.363 1.00 89.19 383 LEU A O 1
ATOM 2962 N N . TYR A 1 384 ? -38.019 -19.953 -15.952 1.00 87.88 384 TYR A N 1
ATOM 2963 C CA . TYR A 1 384 ? -38.889 -19.247 -15.010 1.00 87.88 384 TYR A CA 1
ATOM 2964 C C . TYR A 1 384 ? -38.164 -18.091 -14.301 1.00 87.88 384 TYR A C 1
ATOM 2966 O O . TYR A 1 384 ? -38.716 -16.994 -14.180 1.00 87.88 384 TYR A O 1
ATOM 2974 N N . GLY A 1 385 ? -36.907 -18.297 -13.891 1.00 86.44 385 GLY A N 1
ATOM 2975 C CA . GLY A 1 385 ? -36.057 -17.240 -13.337 1.00 86.44 385 GLY A CA 1
ATOM 2976 C C . GLY A 1 385 ? -35.869 -16.074 -14.313 1.00 86.44 385 GLY A C 1
ATOM 2977 O O . GLY A 1 385 ? -36.064 -14.916 -13.937 1.00 86.44 385 GLY A O 1
ATOM 2978 N N . TYR A 1 386 ? -35.588 -16.379 -15.584 1.00 88.81 386 TYR A N 1
ATOM 2979 C CA . TYR A 1 386 ? -35.456 -15.374 -16.642 1.00 88.81 386 TYR A CA 1
ATOM 2980 C C . TYR A 1 386 ? -36.768 -14.610 -16.889 1.00 88.81 386 TYR A C 1
ATOM 2982 O O . TYR A 1 386 ? -36.775 -13.376 -16.922 1.00 88.81 386 TYR A O 1
ATOM 2990 N N . TYR A 1 387 ? -37.896 -15.324 -16.988 1.00 88.62 387 TYR A N 1
ATOM 2991 C CA . TYR A 1 387 ? -39.221 -14.723 -17.163 1.00 88.62 387 TYR A CA 1
ATOM 2992 C C . TYR A 1 387 ? -39.563 -13.746 -16.029 1.00 88.62 387 TYR A C 1
ATOM 2994 O O . TYR A 1 387 ? -40.013 -12.624 -16.283 1.00 88.62 387 TYR A O 1
ATOM 3002 N N . ARG A 1 388 ? -39.290 -14.136 -14.775 1.00 87.69 388 ARG A N 1
ATOM 3003 C CA . ARG A 1 388 ? -39.567 -13.321 -13.585 1.00 87.69 388 ARG A CA 1
ATOM 3004 C C . ARG A 1 388 ? -38.798 -11.997 -13.602 1.00 87.69 388 ARG A C 1
ATOM 3006 O O . ARG A 1 388 ? -39.394 -10.957 -13.326 1.00 87.69 388 ARG A O 1
ATOM 3013 N N . ILE A 1 389 ? -37.507 -12.022 -13.938 1.00 81.62 389 ILE A N 1
ATOM 3014 C CA . ILE A 1 389 ? -36.661 -10.817 -13.982 1.00 81.62 389 ILE A CA 1
ATOM 3015 C C . ILE A 1 389 ? -37.133 -9.873 -15.093 1.00 81.62 389 ILE A C 1
ATOM 3017 O O . ILE A 1 389 ? -37.297 -8.674 -14.862 1.00 81.62 389 ILE A O 1
ATOM 3021 N N . TYR A 1 390 ? -37.406 -10.408 -16.284 1.00 84.88 390 TYR A N 1
ATOM 3022 C CA . TYR A 1 390 ? -37.700 -9.581 -17.452 1.00 84.88 390 TYR A CA 1
ATOM 3023 C C . TYR A 1 390 ? -39.094 -8.936 -17.404 1.00 84.88 390 TYR A C 1
ATOM 3025 O O . TYR A 1 390 ? -39.247 -7.755 -17.729 1.00 84.88 390 TYR A O 1
ATOM 3033 N N . TYR A 1 391 ? -40.119 -9.683 -16.979 1.00 78.94 391 TYR A N 1
ATOM 3034 C CA . TYR A 1 391 ? -41.504 -9.203 -17.031 1.00 78.94 391 TYR A CA 1
ATOM 3035 C C . TYR A 1 391 ? -41.961 -8.484 -15.761 1.00 78.94 391 TYR A C 1
ATOM 3037 O O . TYR A 1 391 ? -42.651 -7.468 -15.863 1.00 78.94 391 TYR A O 1
ATOM 3045 N N . LEU A 1 392 ? -41.561 -8.938 -14.569 1.00 73.38 392 LEU A N 1
ATOM 3046 C CA . LEU A 1 392 ? -42.004 -8.297 -13.322 1.00 73.38 392 LEU A CA 1
ATOM 3047 C C . LEU A 1 392 ? -41.150 -7.077 -12.946 1.00 73.38 392 LEU A C 1
ATOM 3049 O O . LEU A 1 392 ? -41.637 -6.186 -12.250 1.00 73.38 392 LEU A O 1
ATOM 3053 N N . GLY A 1 393 ? -39.916 -6.973 -13.457 1.00 61.81 393 GLY A N 1
ATOM 3054 C CA . GLY A 1 393 ? -39.030 -5.829 -13.207 1.00 61.81 393 GLY A CA 1
ATOM 3055 C C . GLY A 1 393 ? -39.498 -4.512 -13.843 1.00 61.81 393 GLY A C 1
ATOM 3056 O O . GLY A 1 393 ? -39.226 -3.435 -13.315 1.00 61.81 393 GLY A O 1
ATOM 3057 N N . ARG A 1 394 ? -40.270 -4.561 -14.938 1.00 61.41 394 ARG A N 1
ATOM 3058 C CA . ARG A 1 394 ? -40.721 -3.349 -15.654 1.00 61.41 394 ARG A CA 1
ATOM 3059 C C . ARG A 1 394 ? -41.906 -2.622 -15.006 1.00 61.41 394 ARG A C 1
ATOM 3061 O O . ARG A 1 394 ? -42.179 -1.480 -15.369 1.00 61.41 394 ARG A O 1
ATOM 3068 N N . GLY A 1 395 ? -42.589 -3.228 -14.031 1.00 56.25 395 GLY A N 1
ATOM 3069 C CA . GLY A 1 395 ? -43.785 -2.643 -13.408 1.00 56.25 395 GLY A CA 1
ATOM 3070 C C . GLY A 1 395 ? -43.524 -1.505 -12.411 1.00 56.25 395 GLY A C 1
ATOM 3071 O O . GLY A 1 395 ? -44.429 -0.714 -12.148 1.00 56.25 395 GLY A O 1
ATOM 3072 N N . ARG A 1 396 ? -42.308 -1.382 -11.855 1.00 55.69 396 ARG A N 1
ATOM 3073 C CA . ARG A 1 396 ? -42.035 -0.468 -10.724 1.00 55.69 396 ARG A CA 1
ATOM 3074 C C . ARG A 1 396 ? -41.431 0.896 -11.080 1.00 55.69 396 ARG A C 1
ATOM 3076 O O . ARG A 1 396 ? -41.455 1.782 -10.236 1.00 55.69 396 ARG A O 1
ATOM 3083 N N . GLN A 1 397 ? -40.976 1.140 -12.311 1.00 56.97 397 GLN A N 1
ATOM 3084 C CA . GLN A 1 397 ? -40.260 2.389 -12.649 1.00 56.97 397 GLN A CA 1
ATOM 3085 C C . GLN A 1 397 ? -41.129 3.587 -13.096 1.00 56.97 397 GLN A C 1
ATOM 3087 O O . GLN A 1 397 ? -40.590 4.594 -13.546 1.00 56.97 397 GLN A O 1
ATOM 3092 N N . ARG A 1 398 ? -42.466 3.551 -12.976 1.00 52.38 398 ARG A N 1
ATOM 3093 C CA . ARG A 1 398 ? -43.333 4.636 -13.502 1.00 52.38 398 ARG A CA 1
ATOM 3094 C C . ARG A 1 398 ? -43.904 5.640 -12.492 1.00 52.38 398 ARG A C 1
ATOM 3096 O O . ARG A 1 398 ? -44.748 6.440 -12.882 1.00 52.38 398 ARG A O 1
ATOM 3103 N N . LYS A 1 399 ? -43.449 5.691 -11.236 1.00 55.03 399 LYS A N 1
ATOM 3104 C CA . LYS A 1 399 ? -43.949 6.693 -10.269 1.00 55.03 399 LYS A CA 1
ATOM 3105 C C . LYS A 1 399 ? -42.847 7.391 -9.468 1.00 55.03 399 LYS A C 1
ATOM 3107 O O . LYS A 1 399 ? -42.810 7.260 -8.260 1.00 55.03 399 LYS A O 1
ATOM 3112 N N . CYS A 1 400 ? -42.011 8.181 -10.141 1.00 55.88 400 CYS A N 1
ATOM 3113 C CA . CYS A 1 400 ? -41.314 9.323 -9.531 1.00 55.88 400 CYS A CA 1
ATOM 3114 C C . CYS A 1 400 ? -41.160 10.437 -10.579 1.00 55.88 400 CYS A C 1
ATOM 3116 O O . CYS A 1 400 ? -40.104 10.633 -11.173 1.00 55.88 400 CYS A O 1
ATOM 3118 N N . LYS A 1 401 ? -42.261 11.140 -10.864 1.00 57.72 401 LYS A N 1
ATOM 3119 C CA . LYS A 1 401 ? -42.264 12.411 -11.601 1.00 57.72 401 LYS A CA 1
ATOM 3120 C C . LYS A 1 401 ? -43.236 13.368 -10.907 1.00 57.72 401 LYS A C 1
ATOM 3122 O O . LYS A 1 401 ? -44.434 13.292 -11.144 1.00 57.72 401 LYS A O 1
ATOM 3127 N N . SER A 1 402 ? -42.705 14.195 -10.012 1.00 49.25 402 SER A N 1
ATOM 3128 C CA . SER A 1 402 ? -43.232 15.470 -9.481 1.00 49.25 402 SER A CA 1
ATOM 3129 C C . SER A 1 402 ? -42.316 15.804 -8.293 1.00 49.25 402 SER A C 1
ATOM 3131 O O . SER A 1 402 ? -42.127 14.951 -7.441 1.00 49.25 402 SER A O 1
ATOM 3133 N N . SER A 1 403 ? -41.598 16.919 -8.206 1.00 52.94 403 SER A N 1
ATOM 3134 C CA . SER A 1 403 ? -42.075 18.287 -8.333 1.00 52.94 403 SER A CA 1
ATOM 3135 C C . SER A 1 403 ? -40.900 19.198 -8.706 1.00 52.94 403 SER A C 1
ATOM 3137 O O . SER A 1 403 ? -39.842 19.156 -8.082 1.00 52.94 403 SER A O 1
ATOM 3139 N N . ARG A 1 404 ? -41.085 20.004 -9.754 1.00 53.53 404 ARG A N 1
ATOM 3140 C CA . ARG A 1 404 ? -40.184 21.086 -10.160 1.00 53.53 404 ARG A CA 1
ATOM 3141 C C . ARG A 1 404 ? -40.748 22.349 -9.508 1.00 53.53 404 ARG A C 1
ATOM 3143 O O . ARG A 1 404 ? -41.786 22.833 -9.945 1.00 53.53 404 ARG A O 1
ATOM 3150 N N . GLY A 1 405 ? -40.109 22.820 -8.440 1.00 47.91 405 GLY A N 1
ATOM 3151 C CA . GLY A 1 405 ? -40.533 23.990 -7.675 1.00 47.91 405 GLY A CA 1
ATOM 3152 C C . GLY A 1 405 ? -39.448 25.062 -7.629 1.00 47.91 405 GLY A C 1
ATOM 3153 O O . GLY A 1 405 ? -38.474 24.911 -6.909 1.00 47.91 405 GLY A O 1
ATOM 3154 N N . ASN A 1 406 ? -39.702 26.128 -8.387 1.00 52.03 406 ASN A N 1
ATOM 3155 C CA . ASN A 1 406 ? -39.362 27.536 -8.162 1.00 52.03 406 ASN A CA 1
ATOM 3156 C C . ASN A 1 406 ? -37.899 28.018 -8.166 1.00 52.03 406 ASN A C 1
ATOM 3158 O O . ASN A 1 406 ? -37.117 27.821 -7.244 1.00 52.03 406 ASN A O 1
ATOM 3162 N N . ASN A 1 407 ? -37.636 28.814 -9.206 1.00 51.66 407 ASN A N 1
ATOM 3163 C CA . ASN A 1 407 ? -36.603 29.837 -9.308 1.00 51.66 407 ASN A CA 1
ATOM 3164 C C . ASN A 1 407 ? -36.694 30.842 -8.141 1.00 51.66 407 ASN A C 1
ATOM 3166 O O . ASN A 1 407 ? -37.760 31.416 -7.918 1.00 51.66 407 ASN A O 1
ATOM 3170 N N . MET A 1 408 ? -35.570 31.136 -7.485 1.00 53.00 408 MET A N 1
ATOM 3171 C CA . MET A 1 408 ? -35.369 32.394 -6.761 1.00 53.00 408 MET A CA 1
ATOM 3172 C C . MET A 1 408 ? -34.322 33.222 -7.502 1.00 53.00 408 MET A C 1
ATOM 3174 O O . MET A 1 408 ? -33.185 32.793 -7.685 1.00 53.00 408 MET A O 1
ATOM 3178 N N . ALA A 1 409 ? -34.745 34.403 -7.945 1.00 53.56 409 ALA A N 1
ATOM 3179 C CA . ALA A 1 409 ? -33.876 35.462 -8.424 1.00 53.56 409 ALA A CA 1
ATOM 3180 C C . ALA A 1 409 ? -33.141 36.086 -7.228 1.00 53.56 409 ALA A C 1
ATOM 3182 O O . ALA A 1 409 ? -33.774 36.435 -6.233 1.00 53.56 409 ALA A O 1
ATOM 3183 N N . VAL A 1 410 ? -31.820 36.235 -7.337 1.00 58.91 410 VAL A N 1
ATOM 3184 C CA . VAL A 1 410 ? -31.000 36.992 -6.385 1.00 58.91 410 VAL A CA 1
ATOM 3185 C C . VAL A 1 410 ? -30.659 38.333 -7.024 1.00 58.91 410 VAL A C 1
ATOM 3187 O O . VAL A 1 410 ? -29.960 38.400 -8.033 1.00 58.91 410 VAL A O 1
ATOM 3190 N N . THR A 1 411 ? -31.196 39.397 -6.438 1.00 59.69 411 THR A N 1
ATOM 3191 C CA . THR A 1 411 ? -30.885 40.794 -6.744 1.00 59.69 411 THR A CA 1
ATOM 3192 C C . THR A 1 411 ? -29.657 41.199 -5.929 1.00 59.69 411 THR A C 1
ATOM 3194 O O . THR A 1 411 ? -29.683 41.097 -4.704 1.00 59.69 411 THR A O 1
ATOM 3197 N N . TYR A 1 412 ? -28.590 41.670 -6.576 1.00 57.72 412 TYR A N 1
ATOM 3198 C CA . TYR A 1 412 ? -27.456 42.287 -5.883 1.00 57.72 412 TYR A CA 1
ATOM 3199 C C . TYR A 1 412 ? -27.709 43.788 -5.721 1.00 57.72 412 TYR A C 1
ATOM 3201 O O . TYR A 1 412 ? -27.951 44.487 -6.704 1.00 57.72 412 TYR A O 1
ATOM 3209 N N . ALA A 1 413 ? -27.650 44.268 -4.479 1.00 56.06 413 ALA A N 1
ATOM 3210 C CA . ALA A 1 413 ? -27.567 45.685 -4.155 1.00 56.06 413 ALA A CA 1
ATOM 3211 C C . ALA A 1 413 ? -26.091 46.089 -4.068 1.00 56.06 413 ALA A C 1
ATOM 3213 O O . ALA A 1 413 ? -25.299 45.441 -3.386 1.00 56.06 413 ALA A O 1
ATOM 3214 N N . SER A 1 414 ? -25.744 47.145 -4.794 1.00 52.22 414 SER A N 1
ATOM 3215 C CA . SER A 1 414 ? -24.443 47.806 -4.791 1.00 52.22 414 SER A CA 1
ATOM 3216 C C . SER A 1 414 ? -24.305 48.689 -3.551 1.00 52.22 414 SER A C 1
ATOM 3218 O O . SER A 1 414 ? -25.216 49.471 -3.275 1.00 52.22 414 SER A O 1
ATOM 3220 N N . LEU A 1 415 ? -23.165 48.605 -2.866 1.00 57.22 415 LEU A N 1
ATOM 3221 C CA . LEU A 1 415 ? -22.601 49.672 -2.037 1.00 57.22 415 LEU A CA 1
ATOM 3222 C C . LEU A 1 415 ? -21.092 49.716 -2.253 1.00 57.22 415 LEU A C 1
ATOM 3224 O O . LEU A 1 415 ? -20.482 48.621 -2.236 1.00 57.22 415 LEU A O 1
#

Radius of gyration: 30.05 Å; Cα contacts (8 Å, |Δi|>4): 451; chains: 1; bounding box: 73×106×83 Å

Mean predicted aligned error: 16.02 Å

Secondary structure (DSSP, 8-state):
-PPP-TT--HHHHHHHHHHHHHHHHTT-SS--S--TTHHHHHHTS--SSEEPPPTHHHHTT--HHHHHHHHHHHHHHHHHHHHHHHTEEE--TTT--EEE-S--TTT-EEETTEEE--TT----GGG-SSTT-TT-SSEES-SHHHHHHHHHHHHHHHHHHHTTTT---HHHHHHHHHH-HHHHHHHHHHHHH-HHHHHHHHHHHS--S--TTTT--SGGGBSS--HHHHHHHHHH-TT-S-TT-EEEEPPPP--S-S-----EEEE--TT-PPP---TTS--HHHHHHTT----------S---------------------------------------------------------------S-HHHHHHHHHHHHHHHHHHHHHHHHHGGGSTT------------PPPP-

Sequence (415 aa):
MGLPYQGVSFKNYMLSLTNRVTGTLSEIEDVSEEANGRRLGILSKDTDEIIDVWNWFEQGGHDSTAVRRLWEYSLRSCIKLEAWWNNLQNKGVSEGRYDQGPCHINEIQVGGGQIGFGTDCQIHKSELAWNQKGSLRHIQGKGQENRSLAICRDLVTQVMLAFEMISSSTQSRDKLKQENPCMRLYRGLVQWGGEAVAHEVMKDWFTGEGNCMGGGGFSSCLKGLDLYEVVSEILYGYQKGDKNISCQKVPKEISDEKTEQEEYRLSGVEGASFSSCASGGQTCEDRLRVHDGEVELHDLTTPAELTERSQGRGDPSPGFPVGHNSGTSGMSGDSKMRHENEESYDSTGQMLQNDVKRVFSDRVPLAEVLGGILASLGSVAALYGYYRIYYLGRGRQRKCKSSRGNNMAVTYASL

Solvent-accessible surface area (backbone atoms only — not comparable to full-atom values): 26026 Å² total; per-residue (Å²): 136,83,78,78,73,79,87,63,48,57,56,55,55,44,49,51,54,41,64,59,42,62,76,63,59,80,80,57,94,79,73,68,88,77,57,51,17,48,58,38,60,54,56,62,42,81,34,89,49,72,59,71,84,66,64,67,61,48,72,71,73,46,58,58,69,58,53,50,44,44,48,60,45,18,48,56,49,43,44,48,49,43,54,45,56,73,36,48,36,74,80,43,86,89,62,60,34,30,40,82,37,84,51,52,70,70,46,49,40,78,57,97,21,32,74,46,61,41,95,79,32,86,74,65,66,90,77,45,83,47,43,83,50,55,65,58,90,69,42,39,28,49,53,71,59,40,26,21,50,51,49,41,23,54,51,49,34,44,51,37,60,35,65,46,68,70,59,62,51,71,72,57,57,63,48,43,70,74,65,33,33,35,36,49,34,42,54,52,30,22,45,35,34,18,60,74,40,20,51,49,49,50,33,28,30,20,54,48,101,34,49,39,84,75,76,12,34,62,10,28,17,32,73,94,48,25,52,51,28,54,54,37,19,71,67,59,29,75,93,34,29,42,87,47,65,24,50,44,74,56,82,77,77,94,63,97,67,90,82,75,76,86,49,38,40,70,43,57,58,93,84,62,69,78,62,65,41,57,96,83,62,71,47,49,56,44,64,63,54,64,76,75,64,75,70,76,76,76,76,85,78,69,76,83,75,79,74,79,82,75,86,80,91,82,87,83,88,83,86,88,80,92,77,90,78,90,80,90,79,89,80,88,75,89,77,78,87,78,90,83,77,93,76,87,83,86,80,86,81,77,89,76,88,76,89,85,79,88,81,89,82,90,81,93,72,101,61,74,73,65,59,56,57,57,54,54,53,52,52,54,52,51,50,49,53,50,51,50,58,65,63,61,60,67,73,72,80,83,80,87,86,84,82,92,78,80,92,78,87,84,84,84,82,89,130

pLDDT: mean 73.71, std 21.29, range [31.84, 98.19]

Foldseek 3Di:
DDDLCPPQQLLNVLLVLLVQLVVPPVPPPDDDDLQFAVQSPLLNDAFQDWDDQDCVVVVVVDDPVLLVLLLLVLLVLLQLLRQQRQQWDQPDDPQSATEGHPFDSQQWDQPPQATDGDPRRDGDPVSRLRRNPNNDPIQGSHDSSSSSSSSSSLLLSLLCVLCVLVDLDLVVNVVSQVVFSLQSSLVSNCSNRNNVSSVQCLQAAFQDPDGSVGSSHVQNSYDQDGNQQSSQCNQQHDPLGQSFWHWDWDPDDDDPDPDDDTDIGTGGDVVRDRRHRDPPDQHSVNVSVPPPPPPVPPDPPPDPPPPPPDDDDDDYDDDDDDDDDDDDDDDDDDDDDDDDDDDDDDDDDDDDDDDDDDDDDDDDDPDPVVVVVVVVVVVVVVVVVVCCCPPVVPPPPPPDDDDDDDDDDDDDDDD